Protein AF-A0A6N9U314-F1 (afdb_monomer)

Secondary structure (DSSP, 8-state):
-B-TTS-B-SPPPPPHHHHHHHHHHHHHHHHHH---HHHHHHHHHHHHTHHHHHHTSS-HHHHHSGGG-SHHHHIIIIISHHHHHHHHHHHHHHHHHHHT--SSSSEEEEEES-TTTTTHHHHHHHTTTSSEEEEEEES-HHHHHHHHHHTTT-TTEEEEE--TTS-TTTTT--TT-EEEEEEES-GGGSS-HHHHHHHHHHHEEEEEEEEEEEE-S--HHHHTTGGGSTT-----SGGGGT--SSPPHHHHHHHHHHTTEEEEEEES-TTSTTGGG-EEEEEEEE-TTS----HHHHHHHHHTTS-GGGS-S-----SS--B-TTSSB-HHHHHHHTS-----------SPPP-SHHHHHHHHHHHHHHT-S---TT--TTTTT--HHHHHHHHHHHHHH-TTTTTS-HHHHHHHHHT-

Sequence (420 aa):
TRDRDGAYRGLAPVPEGERAELWARVDALERAVGWGPGLVRFHRDCEARLAALLSGELPVRDLLFPEGRLDTAAAAYRANLISRYNNAAVAGAVRHLVREHQGPGPVRLLEIGAGVGGTSADLVPALEGLPVDYHFTDLSPFFLSEAREAFAARPWVRFGLFDLDQDYRAQGFRPNGADVVVAANVLHNALHAGRMLERVRELTAPGGWLVFVEATRDTARAMTSMEFNDGLTGFTDAREKTGSPFLTRPQWLDLLREAGAETALCLPHEDSALADIGQQVFVARFKPDRAALTTTELRTHLAERLPAPMVPAELQVVDTVPLTANGKVDRARLARLASPAVAGAAVGETGAAPADDLERALAGLWSQVLGVPAVGRHADFFALGGDSLLVARLVGRMREHLPQAAGMGWDDLLRCVLNR

Foldseek 3Di:
DQDPVRDDPDDDDDDPVNVVVVLVVVVVVCVVPVQFVLLVVLLVVLVVCLVCLVVVVDQLVCSCQVLLNNPSVLSVQARGPLLPVLLVVLLVVVLVLLVPDPDPFAAEEEEEACAQVRSVLSNVVSCPPGRHQAEYEHQALQNQLNVCVVCVVPPSYHYAYDDLADQVLLRQAAFLRGQEYEYEACCLLHLENLVSLLRVLRRHFAQGKYKYKHQADDDPSCVSHVVSHPRLDNRPDPCPVVSDSHHHPVRVVVSCVVSVKDWPDKPDDCPDPCVVVRMIITMITHNPVDDGDDPVNVQVVCVVPDPPVPRDPDDGDGPDQDADPVRHRPVVVVVSSPPRSPDDPLPDPDAAAQPDPVSVVLQVLLCSLLVHPTHHPPDQSVVSVDDLSSLSVSLVVCCVPPPVSVPPDSVVSSVVNVVD

Nearest PDB structures (foldseek):
  5thy-assembly2_B  TM=8.758E-01  e=6.912E-20  Moorena producens 3L
  6d6y-assembly1_A  TM=8.703E-01  e=6.712E-18  Moorena bouillonii
  6cca-assembly1_A  TM=8.696E-01  e=9.919E-18  Sorangium cellulosum
  5mpt-assembly1_A  TM=8.536E-01  e=1.592E-15  Monascus purpureus
  7dmb-assembly2_B  TM=8.051E-01  e=2.415E-13  Aspergillus stellatus

Mean predicted aligned error: 9.26 Å

Radius of gyration: 24.26 Å; Cα contacts (8 Å, |Δi|>4): 624; chains: 1; bounding box: 55×65×73 Å

Structure (mmCIF, N/CA/C/O backbone):
data_AF-A0A6N9U314-F1
#
_entry.id   AF-A0A6N9U314-F1
#
loop_
_atom_site.group_PDB
_atom_site.id
_atom_site.type_symbol
_atom_site.label_atom_id
_atom_site.label_alt_id
_atom_site.label_comp_id
_atom_site.label_asym_id
_atom_site.label_entity_id
_atom_site.label_seq_id
_atom_site.pdbx_PDB_ins_code
_atom_site.Cartn_x
_atom_site.Cartn_y
_atom_site.Cartn_z
_atom_site.occupancy
_atom_site.B_iso_or_equiv
_atom_site.auth_seq_id
_atom_site.auth_comp_id
_atom_site.auth_asym_id
_atom_site.auth_atom_id
_atom_site.pdbx_PDB_model_num
ATOM 1 N N . THR A 1 1 ? 21.877 -21.515 -20.817 1.00 71.81 1 THR A N 1
ATOM 2 C CA . THR A 1 1 ? 20.944 -22.501 -20.225 1.00 71.81 1 THR A CA 1
ATOM 3 C C . THR A 1 1 ? 20.840 -22.269 -18.732 1.00 71.81 1 THR A C 1
ATOM 5 O O . THR A 1 1 ? 21.836 -21.886 -18.132 1.00 71.81 1 THR A O 1
ATOM 8 N N . ARG A 1 2 ? 19.655 -22.455 -18.139 1.00 70.81 2 ARG A N 1
ATOM 9 C CA . ARG A 1 2 ? 19.480 -22.452 -16.678 1.00 70.81 2 ARG A CA 1
ATOM 10 C C . ARG A 1 2 ? 19.692 -23.879 -16.173 1.00 70.81 2 ARG A C 1
ATOM 12 O O . ARG A 1 2 ? 19.058 -24.791 -16.702 1.00 70.81 2 ARG A O 1
ATOM 19 N N . ASP A 1 3 ? 20.622 -24.087 -15.252 1.00 77.69 3 ASP A N 1
ATOM 20 C CA . ASP A 1 3 ? 20.865 -25.400 -14.654 1.00 77.69 3 ASP A CA 1
ATOM 21 C C . ASP A 1 3 ? 19.868 -25.706 -13.520 1.00 77.69 3 ASP A C 1
ATOM 23 O O . ASP A 1 3 ? 18.982 -24.905 -13.207 1.00 77.69 3 ASP A O 1
ATOM 27 N N . ARG A 1 4 ? 19.961 -26.916 -12.951 1.00 67.31 4 ARG A N 1
ATOM 28 C CA . ARG A 1 4 ? 19.053 -27.391 -11.889 1.00 67.31 4 ARG A CA 1
ATOM 29 C C . ARG A 1 4 ? 19.207 -26.616 -10.580 1.00 67.31 4 ARG A C 1
ATOM 31 O O . ARG A 1 4 ? 18.259 -26.597 -9.803 1.00 67.31 4 ARG A O 1
ATOM 38 N N . ASP A 1 5 ? 20.344 -25.954 -10.389 1.00 72.88 5 ASP A N 1
ATOM 39 C CA . ASP A 1 5 ? 20.625 -25.103 -9.231 1.00 72.88 5 ASP A CA 1
ATOM 40 C C . ASP A 1 5 ? 20.149 -23.658 -9.469 1.00 72.88 5 ASP A C 1
ATOM 42 O O . ASP A 1 5 ? 20.314 -22.780 -8.625 1.00 72.88 5 ASP A O 1
ATOM 46 N N . GLY A 1 6 ? 19.526 -23.399 -10.625 1.00 60.12 6 GLY A N 1
ATOM 47 C CA . GLY A 1 6 ? 18.957 -22.110 -10.990 1.00 60.12 6 GLY A CA 1
ATOM 48 C C . GLY A 1 6 ? 19.955 -21.138 -11.618 1.00 60.12 6 GLY A C 1
ATOM 49 O O . GLY A 1 6 ? 19.530 -20.044 -11.999 1.00 60.12 6 GLY A O 1
ATOM 50 N N . ALA A 1 7 ? 21.223 -21.528 -11.784 1.00 68.75 7 ALA A N 1
ATOM 51 C CA . ALA A 1 7 ? 22.272 -20.688 -12.343 1.00 68.75 7 ALA A CA 1
ATOM 52 C C . ALA A 1 7 ? 22.251 -20.699 -13.877 1.00 68.75 7 ALA A C 1
ATOM 54 O O . ALA A 1 7 ? 21.995 -21.713 -14.531 1.00 68.75 7 ALA A O 1
ATOM 55 N N . TYR A 1 8 ? 22.537 -19.546 -14.480 1.00 73.12 8 TYR A N 1
ATOM 56 C CA . TYR A 1 8 ? 22.618 -19.412 -15.931 1.00 73.12 8 TYR A CA 1
ATOM 57 C C . TYR A 1 8 ? 24.056 -19.640 -16.411 1.00 73.12 8 TYR A C 1
ATOM 59 O O . TYR A 1 8 ? 24.985 -18.969 -15.970 1.00 73.12 8 TYR A O 1
ATOM 67 N N . ARG A 1 9 ? 24.245 -20.576 -17.348 1.00 81.00 9 ARG A N 1
ATOM 68 C CA . ARG A 1 9 ? 25.537 -20.882 -17.986 1.00 81.00 9 ARG A CA 1
ATOM 69 C C . ARG A 1 9 ? 25.475 -20.704 -19.496 1.00 81.00 9 ARG A C 1
ATOM 71 O O . ARG A 1 9 ? 24.417 -20.876 -20.103 1.00 81.00 9 ARG A O 1
ATOM 78 N N . GLY A 1 10 ? 26.622 -20.395 -20.102 1.00 81.94 10 GLY A N 1
ATOM 79 C CA . GLY A 1 10 ? 26.730 -20.211 -21.553 1.00 81.94 10 GLY A CA 1
ATOM 80 C C . GLY A 1 10 ? 25.885 -19.043 -22.059 1.00 81.94 10 GLY A C 1
ATOM 81 O O . GLY A 1 10 ? 25.197 -19.181 -23.066 1.00 81.94 10 GLY A O 1
ATOM 82 N N . LEU A 1 11 ? 25.874 -17.928 -21.321 1.00 79.38 11 LEU A N 1
ATOM 83 C CA . LEU A 1 11 ? 25.252 -16.691 -21.783 1.00 79.38 11 LEU A CA 1
ATOM 84 C C . LEU A 1 11 ? 26.078 -16.140 -22.949 1.00 79.38 11 LEU A C 1
ATOM 86 O O . LEU A 1 11 ? 27.284 -15.942 -22.814 1.00 79.38 11 LEU A O 1
ATOM 90 N N . ALA A 1 12 ? 25.427 -15.925 -24.088 1.00 81.31 12 ALA A N 1
ATOM 91 C CA . ALA A 1 12 ? 26.023 -15.265 -25.240 1.00 81.31 12 ALA A CA 1
ATOM 92 C C . ALA A 1 12 ? 25.544 -13.806 -25.288 1.00 81.31 12 ALA A C 1
ATOM 94 O O . ALA A 1 12 ? 24.381 -13.548 -24.963 1.00 81.31 12 ALA A O 1
ATOM 95 N N . PRO A 1 13 ? 26.399 -12.849 -25.690 1.00 81.19 13 PRO A N 1
ATOM 96 C CA . PRO A 1 13 ? 25.952 -11.490 -25.959 1.00 81.19 13 PRO A CA 1
ATOM 97 C C . PRO A 1 13 ? 24.893 -11.500 -27.064 1.00 81.19 13 PRO A C 1
ATOM 99 O O . PRO A 1 13 ? 25.096 -12.130 -28.100 1.00 81.19 13 PRO A O 1
ATOM 102 N N . VAL A 1 14 ? 23.789 -10.783 -26.859 1.00 83.12 14 VAL A N 1
ATOM 103 C CA . VAL A 1 14 ? 22.788 -10.565 -27.912 1.00 83.12 14 VAL A CA 1
ATOM 104 C C . VAL A 1 14 ? 23.337 -9.514 -28.887 1.00 83.12 14 VAL A C 1
ATOM 106 O O . VAL A 1 14 ? 23.625 -8.395 -28.436 1.00 83.12 14 VAL A O 1
ATOM 109 N N . PRO A 1 15 ? 23.496 -9.833 -30.190 1.00 90.69 15 PRO A N 1
ATOM 110 C CA . PRO A 1 15 ? 23.940 -8.877 -31.199 1.00 90.69 15 PRO A CA 1
ATOM 111 C C . PRO A 1 15 ? 23.038 -7.641 -31.256 1.00 90.69 15 PRO A C 1
ATOM 113 O O . PRO A 1 15 ? 21.827 -7.727 -31.060 1.00 90.69 15 PRO A O 1
ATOM 116 N N . GLU A 1 16 ? 23.615 -6.482 -31.574 1.00 87.50 16 GLU A N 1
ATOM 117 C CA . GLU A 1 16 ? 22.874 -5.213 -31.621 1.00 87.50 16 GLU A CA 1
ATOM 118 C C . GLU A 1 16 ? 21.704 -5.246 -32.618 1.00 87.50 16 GLU A C 1
ATOM 120 O O . GLU A 1 16 ? 20.616 -4.768 -32.304 1.00 87.50 16 GLU A O 1
ATOM 125 N N . GLY A 1 17 ? 21.889 -5.891 -33.777 1.00 92.62 17 GLY A N 1
ATOM 126 C CA . GLY A 1 17 ? 20.827 -6.077 -34.772 1.00 92.62 17 GLY A CA 1
ATOM 127 C C . GLY A 1 17 ? 19.649 -6.904 -34.248 1.00 92.62 17 GLY A C 1
ATOM 128 O O . GLY A 1 17 ? 18.503 -6.483 -34.377 1.00 92.62 17 GLY A O 1
ATOM 129 N N . GLU A 1 18 ? 19.922 -8.027 -33.577 1.00 93.00 18 GLU A N 1
ATOM 130 C CA . GLU A 1 18 ? 18.881 -8.867 -32.965 1.00 93.00 18 GLU A CA 1
ATOM 131 C C . GLU A 1 18 ? 18.132 -8.104 -31.862 1.00 93.00 18 GLU A C 1
ATOM 133 O O . GLU A 1 18 ? 16.905 -8.145 -31.777 1.00 93.00 18 GLU A O 1
ATOM 138 N N . ARG A 1 19 ? 18.856 -7.323 -31.051 1.00 89.25 19 ARG A N 1
ATOM 139 C CA . ARG A 1 19 ? 18.253 -6.462 -30.027 1.00 89.25 19 ARG A CA 1
ATOM 140 C C . ARG A 1 19 ? 17.334 -5.401 -30.639 1.00 89.25 19 ARG A C 1
ATOM 142 O O . ARG A 1 19 ? 16.244 -5.165 -30.119 1.00 89.25 19 ARG A O 1
ATOM 149 N N . ALA A 1 20 ? 17.749 -4.775 -31.739 1.00 90.44 20 ALA A N 1
ATOM 150 C CA . ALA A 1 20 ? 16.937 -3.793 -32.451 1.00 90.44 20 ALA A CA 1
ATOM 151 C C . ALA A 1 20 ? 15.659 -4.421 -33.036 1.00 90.44 20 ALA A C 1
ATOM 153 O O . ALA A 1 20 ? 14.583 -3.832 -32.922 1.00 90.44 20 ALA A O 1
ATOM 154 N N . GLU A 1 21 ? 15.745 -5.633 -33.594 1.00 94.75 21 GLU A N 1
ATOM 155 C CA . GLU A 1 21 ? 14.581 -6.388 -34.079 1.00 94.75 21 GLU A CA 1
ATOM 156 C C . GLU A 1 21 ? 13.599 -6.731 -32.949 1.00 94.75 21 GLU A C 1
ATOM 158 O O . GLU A 1 21 ? 12.384 -6.558 -33.102 1.00 94.75 21 GLU A O 1
ATOM 163 N N . LEU A 1 22 ? 14.106 -7.156 -31.786 1.00 92.06 22 LEU A N 1
ATOM 164 C CA . LEU A 1 22 ? 13.281 -7.406 -30.602 1.00 92.06 22 LEU A CA 1
ATOM 165 C C . LEU A 1 22 ? 12.565 -6.130 -30.139 1.00 92.06 22 LEU A C 1
ATOM 167 O O . LEU A 1 22 ? 11.358 -6.166 -29.894 1.00 92.06 22 LEU A O 1
ATOM 171 N N . TRP A 1 23 ? 13.260 -4.990 -30.086 1.00 92.00 23 TRP A N 1
ATOM 172 C CA . TRP A 1 23 ? 12.643 -3.714 -29.717 1.00 92.00 23 TRP A CA 1
ATOM 173 C C . TRP A 1 23 ? 11.616 -3.226 -30.741 1.00 92.00 23 TRP A C 1
ATOM 175 O O . TRP A 1 23 ? 10.548 -2.759 -30.346 1.00 92.00 23 TRP A O 1
ATOM 185 N N . ALA A 1 24 ? 11.867 -3.417 -32.038 1.00 92.69 24 ALA A N 1
ATOM 186 C CA . ALA A 1 24 ? 10.889 -3.122 -33.083 1.00 92.69 24 ALA A CA 1
ATOM 187 C C . ALA A 1 24 ? 9.619 -3.979 -32.934 1.00 92.69 24 ALA A C 1
ATOM 189 O O . ALA A 1 24 ? 8.501 -3.484 -33.113 1.00 92.69 24 ALA A O 1
ATOM 190 N N . ARG A 1 25 ? 9.771 -5.253 -32.548 1.00 94.75 25 ARG A N 1
ATOM 191 C CA . ARG A 1 25 ? 8.641 -6.135 -32.234 1.00 94.75 25 ARG A CA 1
ATOM 192 C C . ARG A 1 25 ? 7.873 -5.660 -30.999 1.00 94.75 25 ARG A C 1
ATOM 194 O O . ARG A 1 25 ? 6.644 -5.666 -31.031 1.00 94.75 25 ARG A O 1
ATOM 201 N N . VAL A 1 26 ? 8.562 -5.234 -29.939 1.00 92.44 26 VAL A N 1
ATOM 202 C CA . VAL A 1 26 ? 7.921 -4.657 -28.744 1.00 92.44 26 VAL A CA 1
ATOM 203 C C . VAL A 1 26 ? 7.136 -3.393 -29.105 1.00 92.44 26 VAL A C 1
ATOM 205 O O . VAL A 1 26 ? 5.972 -3.289 -28.733 1.00 92.44 26 VAL A O 1
ATOM 208 N N . ASP A 1 27 ? 7.706 -2.487 -29.903 1.00 91.62 27 ASP A N 1
ATOM 209 C CA . ASP A 1 27 ? 7.030 -1.258 -30.347 1.00 91.62 27 ASP A CA 1
ATOM 210 C C . ASP A 1 27 ? 5.795 -1.547 -31.219 1.00 91.62 27 ASP A C 1
ATOM 212 O O . ASP A 1 27 ? 4.792 -0.830 -31.161 1.00 91.62 27 ASP A O 1
ATOM 216 N N . ALA A 1 28 ? 5.835 -2.612 -32.025 1.00 93.31 28 ALA A N 1
ATOM 217 C CA . ALA A 1 28 ? 4.679 -3.064 -32.792 1.00 93.31 28 ALA A CA 1
ATOM 218 C C . ALA A 1 28 ? 3.571 -3.635 -31.894 1.00 93.31 28 ALA A C 1
ATOM 220 O O . ALA A 1 28 ? 2.400 -3.307 -32.097 1.00 93.31 28 ALA A O 1
ATOM 221 N N . LEU A 1 29 ? 3.933 -4.451 -30.898 1.00 93.38 29 LEU A N 1
ATOM 222 C CA . LEU A 1 29 ? 2.989 -5.014 -29.929 1.00 93.38 29 LEU A CA 1
ATOM 223 C C . LEU A 1 29 ? 2.387 -3.939 -29.024 1.00 93.38 29 LEU A C 1
ATOM 225 O O . LEU A 1 29 ? 1.198 -4.007 -28.725 1.00 93.38 29 LEU A O 1
ATOM 229 N N . GLU A 1 30 ? 3.161 -2.923 -28.642 1.00 91.19 30 GLU A N 1
ATOM 230 C CA . GLU A 1 30 ? 2.684 -1.829 -27.795 1.00 91.19 30 GLU A CA 1
ATOM 231 C C . GLU A 1 30 ? 1.491 -1.100 -28.421 1.00 91.19 30 GLU A C 1
ATOM 233 O O . GLU A 1 30 ? 0.512 -0.813 -27.736 1.00 91.19 30 GLU A O 1
ATOM 238 N N . ARG A 1 31 ? 1.509 -0.885 -29.743 1.00 87.06 31 ARG A N 1
ATOM 239 C CA . ARG A 1 31 ? 0.380 -0.275 -30.469 1.00 87.06 31 ARG A CA 1
ATOM 240 C C . ARG A 1 31 ? -0.896 -1.121 -30.439 1.00 87.06 31 ARG A C 1
ATOM 242 O O . ARG A 1 31 ? -1.979 -0.562 -30.570 1.00 87.06 31 ARG A O 1
ATOM 249 N N . ALA A 1 32 ? -0.771 -2.440 -30.308 1.00 89.38 32 ALA A N 1
ATOM 250 C CA . ALA A 1 32 ? -1.903 -3.364 -30.295 1.00 89.38 32 ALA A CA 1
ATOM 251 C C . ALA A 1 32 ? -2.425 -3.640 -28.875 1.00 89.38 32 ALA A C 1
ATOM 253 O O . ALA A 1 32 ? -3.631 -3.744 -28.673 1.00 89.38 32 ALA A O 1
ATOM 254 N N . VAL A 1 33 ? -1.521 -3.771 -27.901 1.00 89.50 33 VAL A N 1
ATOM 255 C CA . VAL A 1 33 ? -1.837 -4.175 -26.521 1.00 89.50 33 VAL A CA 1
ATOM 256 C C . VAL A 1 33 ? -2.093 -2.966 -25.619 1.00 89.50 33 VAL A C 1
ATOM 258 O O . VAL A 1 33 ? -2.889 -3.055 -24.685 1.00 89.50 33 VAL A O 1
ATOM 261 N N . GLY A 1 34 ? -1.433 -1.833 -25.880 1.00 90.25 34 GLY A N 1
ATOM 262 C CA . GLY A 1 34 ? -1.506 -0.647 -25.028 1.00 90.25 34 GLY A CA 1
ATOM 263 C C . GLY A 1 34 ? -0.959 -0.912 -23.625 1.00 90.25 34 GLY A C 1
ATOM 264 O O . GLY A 1 34 ? -1.624 -0.591 -22.625 1.00 90.25 34 GLY A O 1
ATOM 265 N N . TRP A 1 35 ? 0.227 -1.531 -23.545 1.00 89.69 35 TRP A N 1
ATOM 266 C CA . TRP A 1 35 ? 0.856 -1.886 -22.276 1.00 89.69 35 TRP A CA 1
ATOM 267 C C . TRP A 1 35 ? 1.209 -0.645 -21.465 1.00 89.69 35 TRP A C 1
ATOM 269 O O . TRP A 1 35 ? 1.040 -0.649 -20.254 1.00 89.69 35 TRP A O 1
ATOM 279 N N . GLY A 1 36 ? 1.647 0.436 -22.101 1.00 93.00 36 GLY A N 1
ATOM 280 C CA . GLY A 1 36 ? 2.045 1.673 -21.443 1.00 93.00 36 GLY A CA 1
ATOM 281 C C . GLY A 1 36 ? 3.380 2.161 -21.998 1.00 93.00 36 GLY A C 1
ATOM 282 O O . GLY A 1 36 ? 4.428 1.714 -21.521 1.00 93.00 36 GLY A O 1
ATOM 283 N N . PRO A 1 37 ? 3.390 3.123 -22.938 1.00 91.00 37 PRO A N 1
ATOM 284 C CA . PRO A 1 37 ? 4.602 3.482 -23.673 1.00 91.00 37 PRO A CA 1
ATOM 285 C C . PRO A 1 37 ? 5.670 4.122 -22.777 1.00 91.00 37 PRO A C 1
ATOM 287 O O . PRO A 1 37 ? 6.863 3.986 -23.044 1.00 91.00 37 PRO A O 1
ATOM 290 N N . GLY A 1 38 ? 5.262 4.789 -21.691 1.00 91.06 38 GLY A N 1
ATOM 291 C CA . GLY A 1 38 ? 6.187 5.331 -20.694 1.00 91.06 38 GLY A CA 1
ATOM 292 C C . GLY A 1 38 ? 6.937 4.241 -19.920 1.00 91.06 38 GLY A C 1
ATOM 293 O O . GLY A 1 38 ? 8.149 4.341 -19.766 1.00 91.06 38 GLY A O 1
ATOM 294 N N . LEU A 1 39 ? 6.255 3.161 -19.519 1.00 90.44 39 LEU A N 1
ATOM 295 C CA . LEU A 1 39 ? 6.890 2.026 -18.838 1.00 90.44 39 LEU A CA 1
ATOM 296 C C . LEU A 1 39 ? 7.808 1.241 -19.787 1.00 90.44 39 LEU A C 1
ATOM 298 O O . LEU A 1 39 ? 8.905 0.844 -19.406 1.00 90.44 39 LEU A O 1
ATOM 302 N N . VAL A 1 40 ? 7.394 1.058 -21.045 1.00 91.94 40 VAL A N 1
ATOM 303 C CA . VAL A 1 40 ? 8.240 0.427 -22.073 1.00 91.94 40 VAL A CA 1
ATOM 304 C C . VAL A 1 40 ? 9.525 1.232 -22.289 1.00 91.94 40 VAL A C 1
ATOM 306 O O . VAL A 1 40 ? 10.610 0.652 -22.338 1.00 91.94 40 VAL A O 1
ATOM 309 N N . ARG A 1 41 ? 9.423 2.567 -22.362 1.00 91.56 41 ARG A N 1
ATOM 310 C CA . ARG A 1 41 ? 10.587 3.458 -22.462 1.00 91.56 41 ARG A CA 1
ATOM 311 C C . ARG A 1 41 ? 11.493 3.348 -21.240 1.00 91.56 41 ARG A C 1
ATOM 313 O O . ARG A 1 41 ? 12.691 3.178 -21.414 1.00 91.56 41 ARG A O 1
ATOM 320 N N . PHE A 1 42 ? 10.923 3.370 -20.036 1.00 92.50 42 PHE A N 1
ATOM 321 C CA . PHE A 1 42 ? 11.682 3.206 -18.798 1.00 92.50 42 PHE A CA 1
ATOM 322 C C . PHE A 1 42 ? 12.470 1.888 -18.778 1.00 92.50 42 PHE A C 1
ATOM 324 O O . PHE A 1 42 ? 13.668 1.891 -18.517 1.00 92.50 42 PHE A O 1
ATOM 331 N N . HIS A 1 43 ? 11.845 0.767 -19.150 1.00 92.12 43 HIS A N 1
ATOM 332 C CA . HIS A 1 43 ? 12.554 -0.511 -19.250 1.00 92.12 43 HIS A CA 1
ATOM 333 C C . HIS A 1 43 ? 13.682 -0.485 -20.290 1.00 92.12 43 HIS A C 1
ATOM 335 O O . HIS A 1 43 ? 14.750 -1.037 -20.032 1.00 92.12 43 HIS A O 1
ATOM 341 N N . ARG A 1 44 ? 13.472 0.174 -21.438 1.00 91.62 44 ARG A N 1
ATOM 342 C CA . ARG A 1 44 ? 14.517 0.362 -22.458 1.00 91.62 44 ARG A CA 1
ATOM 343 C C . ARG A 1 44 ? 15.690 1.183 -21.922 1.00 91.62 44 ARG A C 1
ATOM 345 O O . ARG A 1 44 ? 16.838 0.834 -22.178 1.00 91.62 44 ARG A O 1
ATOM 352 N N . ASP A 1 45 ? 15.407 2.237 -21.161 1.00 92.19 45 ASP A N 1
ATOM 353 C CA . ASP A 1 45 ? 16.428 3.074 -20.529 1.00 92.19 45 ASP A CA 1
ATOM 354 C C . ASP A 1 45 ? 17.234 2.306 -19.475 1.00 92.19 45 ASP A C 1
ATOM 356 O O . ASP A 1 45 ? 18.461 2.426 -19.449 1.00 92.19 45 ASP A O 1
ATOM 360 N N . CYS A 1 46 ? 16.573 1.481 -18.655 1.00 93.62 46 CYS A N 1
ATOM 361 C CA . CYS A 1 46 ? 17.252 0.600 -17.708 1.00 93.62 46 CYS A CA 1
ATOM 362 C C . CYS A 1 46 ? 18.130 -0.434 -18.423 1.00 93.62 46 CYS A C 1
ATOM 364 O O . CYS A 1 46 ? 19.288 -0.600 -18.055 1.00 93.62 46 CYS A O 1
ATOM 366 N N . GLU A 1 47 ? 17.627 -1.091 -19.475 1.00 90.62 47 GLU A N 1
ATOM 367 C CA . GLU A 1 47 ? 18.405 -2.078 -20.237 1.00 90.62 47 GLU A CA 1
ATOM 368 C C . GLU A 1 47 ? 19.658 -1.446 -20.862 1.00 90.62 47 GLU A C 1
ATOM 370 O O . GLU A 1 47 ? 20.756 -1.997 -20.761 1.00 90.62 47 GLU A O 1
ATOM 375 N N . ALA A 1 48 ? 19.521 -0.256 -21.456 1.00 90.62 48 ALA A N 1
ATOM 376 C CA . ALA A 1 48 ? 20.637 0.471 -22.058 1.00 90.62 48 ALA A CA 1
ATOM 377 C C . ALA A 1 48 ? 21.732 0.844 -21.042 1.00 90.62 48 ALA A C 1
ATOM 379 O O . ALA A 1 48 ? 22.884 1.049 -21.423 1.00 90.62 48 ALA A O 1
ATOM 380 N N . ARG A 1 49 ? 21.380 0.927 -19.754 1.00 93.31 49 ARG A N 1
ATOM 381 C CA . ARG A 1 49 ? 22.257 1.352 -18.651 1.00 93.31 49 ARG A CA 1
ATOM 382 C C . ARG A 1 49 ? 22.482 0.233 -17.633 1.00 93.31 49 ARG A C 1
ATOM 384 O O . ARG A 1 49 ? 22.967 0.492 -16.535 1.00 93.31 49 ARG A O 1
ATOM 391 N N . LEU A 1 50 ? 22.175 -1.013 -18.001 1.00 91.31 50 LEU A N 1
ATOM 392 C CA . LEU A 1 50 ? 22.164 -2.148 -17.079 1.00 91.31 50 LEU A CA 1
ATOM 393 C C . LEU A 1 50 ? 23.521 -2.372 -16.403 1.00 91.31 50 LEU A C 1
ATOM 395 O O . LEU A 1 50 ? 23.560 -2.720 -15.231 1.00 91.31 50 LEU A O 1
ATOM 399 N N . ALA A 1 51 ? 24.632 -2.127 -17.104 1.00 90.12 51 ALA A N 1
ATOM 400 C CA . ALA A 1 51 ? 25.967 -2.231 -16.516 1.00 90.12 51 ALA A CA 1
ATOM 401 C C . ALA A 1 51 ? 26.181 -1.238 -15.357 1.00 90.12 51 ALA A C 1
ATOM 403 O O . ALA A 1 51 ? 26.709 -1.638 -14.325 1.00 90.12 51 ALA A O 1
ATOM 404 N N . ALA A 1 52 ? 25.726 0.012 -15.508 1.00 92.81 52 ALA A N 1
ATOM 405 C CA . ALA A 1 52 ? 25.825 1.045 -14.475 1.00 92.81 52 ALA A CA 1
ATOM 406 C C . ALA A 1 52 ? 24.853 0.798 -13.307 1.00 92.81 52 ALA A C 1
ATOM 408 O O . ALA A 1 52 ? 25.183 1.076 -12.157 1.00 92.81 52 ALA A O 1
ATOM 409 N N . LEU A 1 53 ? 23.669 0.236 -13.592 1.00 91.81 53 LEU A N 1
ATOM 410 C CA . LEU A 1 53 ? 22.736 -0.227 -12.557 1.00 91.81 53 LEU A CA 1
ATOM 411 C C . LEU A 1 53 ? 23.353 -1.377 -11.739 1.00 91.81 53 LEU A C 1
ATOM 413 O O . LEU A 1 53 ? 23.320 -1.357 -10.514 1.00 91.81 53 LEU A O 1
ATOM 417 N N . LEU A 1 54 ? 23.969 -2.360 -12.409 1.00 89.88 54 LEU A N 1
ATOM 418 C CA . LEU A 1 54 ? 24.610 -3.515 -11.768 1.00 89.88 54 LEU A CA 1
ATOM 419 C C . LEU A 1 54 ? 25.850 -3.145 -10.949 1.00 89.88 54 LEU A C 1
ATOM 421 O O . LEU A 1 54 ? 26.107 -3.781 -9.929 1.00 89.88 54 LEU A O 1
ATOM 425 N N . SER A 1 55 ? 26.632 -2.157 -11.389 1.00 90.38 55 SER A N 1
ATOM 426 C CA . SER A 1 55 ? 27.803 -1.676 -10.646 1.00 90.38 55 SER A CA 1
ATOM 427 C C . SER A 1 55 ? 27.439 -0.759 -9.474 1.00 90.38 55 SER A C 1
ATOM 429 O O . SER A 1 55 ? 28.305 -0.473 -8.648 1.00 90.38 55 SER A O 1
ATOM 431 N N . GLY A 1 56 ? 26.184 -0.301 -9.391 1.00 87.50 56 GLY A N 1
ATOM 432 C CA . GLY A 1 56 ? 25.739 0.702 -8.423 1.00 87.50 56 GLY A CA 1
ATOM 433 C C . GLY A 1 56 ? 26.193 2.130 -8.754 1.00 87.50 56 GLY A C 1
ATOM 434 O O . GLY A 1 56 ? 25.989 3.031 -7.947 1.00 87.50 56 GLY A O 1
ATOM 435 N N . GLU A 1 57 ? 26.796 2.358 -9.927 1.00 91.38 57 GLU A N 1
ATOM 436 C CA . GLU A 1 57 ? 27.189 3.696 -10.400 1.00 91.38 57 GLU A CA 1
ATOM 437 C C . GLU A 1 57 ? 25.979 4.573 -10.735 1.00 91.38 57 GLU A C 1
ATOM 439 O O . GLU A 1 57 ? 26.062 5.798 -10.672 1.00 91.38 57 GLU A O 1
ATOM 444 N N . LEU A 1 58 ? 24.859 3.946 -11.098 1.00 90.19 58 LEU A N 1
ATOM 445 C CA . LEU A 1 58 ? 23.597 4.611 -11.382 1.00 90.19 58 LEU A CA 1
ATOM 446 C C . LEU A 1 58 ? 22.506 4.050 -10.462 1.00 90.19 58 LEU A C 1
ATOM 448 O O . LEU A 1 58 ? 22.080 2.911 -10.655 1.00 90.19 58 LEU A O 1
ATOM 452 N N . PRO A 1 59 ? 21.998 4.832 -9.501 1.00 89.19 59 PRO A N 1
ATOM 453 C CA . PRO A 1 59 ? 20.797 4.468 -8.764 1.00 89.19 59 PRO A CA 1
ATOM 454 C C . PRO A 1 59 ? 19.586 4.437 -9.704 1.00 89.19 59 PRO A C 1
ATOM 456 O O . PRO A 1 59 ? 19.344 5.384 -10.454 1.00 89.19 59 PRO A O 1
ATOM 459 N N . VAL A 1 60 ? 18.754 3.391 -9.644 1.00 90.38 60 VAL A N 1
ATOM 460 C CA . VAL A 1 60 ? 17.542 3.334 -10.490 1.00 90.38 60 VAL A CA 1
ATOM 461 C C . VAL A 1 60 ? 16.558 4.465 -10.179 1.00 90.38 60 VAL A C 1
ATOM 463 O O . VAL A 1 60 ? 15.795 4.884 -11.051 1.00 90.38 60 VAL A O 1
ATOM 466 N N . ARG A 1 61 ? 16.599 5.000 -8.952 1.00 86.50 61 ARG A N 1
ATOM 467 C CA . ARG A 1 61 ? 15.779 6.141 -8.527 1.00 86.50 61 ARG A CA 1
ATOM 468 C C . ARG A 1 61 ? 16.002 7.366 -9.411 1.00 86.50 61 ARG A C 1
ATOM 470 O O . ARG A 1 61 ? 15.032 8.061 -9.687 1.00 86.50 61 ARG A O 1
ATOM 477 N N . ASP A 1 62 ? 17.207 7.564 -9.938 1.00 87.94 62 ASP A N 1
ATOM 478 C CA . ASP A 1 62 ? 17.523 8.686 -10.830 1.00 87.94 62 ASP A CA 1
ATOM 479 C C . ASP A 1 62 ? 16.869 8.521 -12.212 1.00 87.94 62 ASP A C 1
ATOM 481 O O . ASP A 1 62 ? 16.547 9.503 -12.882 1.00 87.94 62 ASP A O 1
ATOM 485 N N . LEU A 1 63 ? 16.619 7.276 -12.637 1.00 90.19 63 LEU A N 1
ATOM 486 C CA . LEU A 1 63 ? 15.848 6.973 -13.847 1.00 90.19 63 LEU A CA 1
ATOM 487 C C . LEU A 1 63 ? 14.337 7.054 -13.606 1.00 90.19 63 LEU A C 1
ATOM 489 O O . LEU A 1 63 ? 13.583 7.415 -14.510 1.00 90.19 63 LEU A O 1
ATOM 493 N N . LEU A 1 64 ? 13.892 6.693 -12.402 1.00 86.56 64 LEU A N 1
ATOM 494 C CA . LEU A 1 64 ? 12.481 6.663 -12.024 1.00 86.56 64 LEU A CA 1
ATOM 495 C C . LEU A 1 64 ? 11.938 8.061 -11.679 1.00 86.56 64 LEU A C 1
ATOM 497 O O . LEU A 1 64 ? 10.778 8.353 -11.968 1.00 86.56 64 LEU A O 1
ATOM 501 N N . PHE A 1 65 ? 12.791 8.922 -11.120 1.00 85.12 65 PHE A N 1
ATOM 502 C CA . PHE A 1 65 ? 12.502 10.300 -10.719 1.00 85.12 65 PHE A CA 1
ATOM 503 C C . PHE A 1 65 ? 13.527 11.282 -11.313 1.00 85.12 65 PHE A C 1
ATOM 505 O O . PHE A 1 65 ? 14.252 11.947 -10.565 1.00 85.12 65 PHE A O 1
ATOM 512 N N . PRO A 1 66 ? 13.623 11.391 -12.651 1.00 84.44 66 PRO A N 1
ATOM 513 C CA . PRO A 1 66 ? 14.602 12.270 -13.280 1.00 84.44 66 PRO A CA 1
ATOM 514 C C . PRO A 1 66 ? 14.346 13.720 -12.858 1.00 84.44 66 PRO A C 1
ATOM 516 O O . PRO A 1 66 ? 13.243 14.237 -13.039 1.00 84.44 66 PRO A O 1
ATOM 519 N N . GLU A 1 67 ? 15.354 14.356 -12.255 1.00 79.06 67 GLU A N 1
ATOM 520 C CA . GLU A 1 67 ? 15.254 15.711 -11.680 1.00 79.06 67 GLU A CA 1
ATOM 521 C C . GLU A 1 67 ? 14.104 15.851 -10.654 1.00 79.06 67 GLU A C 1
ATOM 523 O O . GLU A 1 67 ? 13.511 16.916 -10.498 1.00 79.06 67 GLU A O 1
ATOM 528 N N . GLY A 1 68 ? 13.746 14.760 -9.964 1.00 72.19 68 GLY A N 1
ATOM 529 C CA . GLY A 1 68 ? 12.646 14.722 -8.992 1.00 72.19 68 GLY A CA 1
ATOM 530 C C . GLY A 1 68 ? 11.240 14.697 -9.606 1.00 72.19 68 GLY A C 1
ATOM 531 O O . GLY A 1 68 ? 10.256 14.757 -8.871 1.00 72.19 68 GLY A O 1
ATOM 532 N N . ARG A 1 69 ? 11.111 14.599 -10.936 1.00 78.44 69 ARG A N 1
ATOM 533 C CA . ARG A 1 69 ? 9.812 14.547 -11.624 1.00 78.44 69 ARG A CA 1
ATOM 534 C C . ARG A 1 69 ? 9.118 13.201 -11.448 1.00 78.44 69 ARG A C 1
ATOM 536 O O . ARG A 1 69 ? 9.753 12.151 -11.453 1.00 78.44 69 ARG A O 1
ATOM 543 N N . LEU A 1 70 ? 7.786 13.225 -11.408 1.00 79.00 70 LEU A N 1
ATOM 544 C CA . LEU A 1 70 ? 6.963 12.032 -11.189 1.00 79.00 70 LEU A CA 1
ATOM 545 C C . LEU A 1 70 ? 6.489 11.330 -12.469 1.00 79.00 70 LEU A C 1
ATOM 547 O O . LEU A 1 70 ? 5.878 10.273 -12.367 1.00 79.00 70 LEU A O 1
ATOM 551 N N . ASP A 1 71 ? 6.729 11.869 -13.667 1.00 85.00 71 ASP A N 1
ATOM 552 C CA . ASP A 1 71 ? 6.114 11.348 -14.902 1.00 85.00 71 ASP A CA 1
ATOM 553 C C . ASP A 1 71 ? 6.474 9.884 -15.187 1.00 85.00 71 ASP A C 1
ATOM 555 O O . ASP A 1 71 ? 5.606 9.068 -15.513 1.00 85.00 71 ASP A O 1
ATOM 559 N N . THR A 1 72 ? 7.753 9.534 -15.033 1.00 86.38 72 THR A N 1
ATOM 560 C CA . THR A 1 72 ? 8.240 8.166 -15.244 1.00 86.38 72 THR A CA 1
ATOM 561 C C . THR A 1 72 ? 7.687 7.223 -14.178 1.00 86.38 72 THR A C 1
ATOM 563 O O . THR A 1 72 ? 7.181 6.149 -14.509 1.00 86.38 72 THR A O 1
ATOM 566 N N . ALA A 1 73 ? 7.688 7.645 -12.913 1.00 85.06 73 ALA A N 1
ATOM 567 C CA . ALA A 1 73 ? 7.092 6.882 -11.824 1.00 85.06 73 ALA A CA 1
ATOM 568 C C . ALA A 1 73 ? 5.575 6.686 -12.014 1.00 85.06 73 ALA A C 1
ATOM 570 O O . ALA A 1 73 ? 5.063 5.582 -11.845 1.00 85.06 73 ALA A O 1
ATOM 571 N N . ALA A 1 74 ? 4.845 7.711 -12.457 1.00 84.69 74 ALA A N 1
ATOM 572 C CA . ALA A 1 74 ? 3.426 7.611 -12.786 1.00 84.69 74 ALA A CA 1
ATOM 573 C C . ALA A 1 74 ? 3.185 6.646 -13.960 1.00 84.69 74 ALA A C 1
ATOM 575 O O . ALA A 1 74 ? 2.236 5.858 -13.938 1.00 84.69 74 ALA A O 1
ATOM 576 N N . ALA A 1 75 ? 4.057 6.636 -14.971 1.00 85.81 75 ALA A N 1
ATOM 577 C CA . ALA A 1 75 ? 3.982 5.645 -16.040 1.00 85.81 75 ALA A CA 1
ATOM 578 C C . ALA A 1 75 ? 4.196 4.210 -15.520 1.00 85.81 75 ALA A C 1
ATOM 580 O O . ALA A 1 75 ? 3.483 3.289 -15.936 1.00 85.81 75 ALA A O 1
ATOM 581 N N . ALA A 1 76 ? 5.134 4.028 -14.588 1.00 84.31 76 ALA A N 1
ATOM 582 C CA . ALA A 1 76 ? 5.478 2.732 -14.013 1.00 84.31 76 ALA A CA 1
ATOM 583 C C . ALA A 1 76 ? 4.436 2.189 -13.027 1.00 84.31 76 ALA A C 1
ATOM 585 O O . ALA A 1 76 ? 4.169 0.991 -13.044 1.00 84.31 76 ALA A O 1
ATOM 586 N N . TYR A 1 77 ? 3.808 3.047 -12.223 1.00 82.88 77 TYR A N 1
ATOM 587 C CA . TYR A 1 77 ? 2.915 2.615 -11.143 1.00 82.88 77 TYR A CA 1
ATOM 588 C C . TYR A 1 77 ? 1.427 2.869 -11.393 1.00 82.88 77 TYR A C 1
ATOM 590 O O . TYR A 1 77 ? 0.599 2.333 -10.661 1.00 82.88 77 TYR A O 1
ATOM 598 N N . ARG A 1 78 ? 1.060 3.650 -12.417 1.00 85.75 78 ARG A N 1
ATOM 599 C CA . ARG A 1 78 ? -0.341 4.028 -12.677 1.00 85.75 78 ARG A CA 1
ATOM 600 C C . ARG A 1 78 ? -0.776 3.796 -14.119 1.00 85.75 78 ARG A C 1
ATOM 602 O O . ARG A 1 78 ? -1.796 3.161 -14.363 1.00 85.75 78 ARG A O 1
ATOM 609 N N . ALA A 1 79 ? -0.032 4.322 -15.090 1.00 86.75 79 ALA A N 1
ATOM 610 C CA . ALA A 1 79 ? -0.552 4.455 -16.452 1.00 86.75 79 ALA A CA 1
ATOM 611 C C . ALA A 1 79 ? -0.481 3.173 -17.299 1.00 86.75 79 ALA A C 1
ATOM 613 O O . ALA A 1 79 ? -1.104 3.126 -18.359 1.00 86.75 79 ALA A O 1
ATOM 614 N N . ASN A 1 80 ? 0.267 2.150 -16.881 1.00 91.00 80 ASN A N 1
ATOM 615 C CA . ASN A 1 80 ? 0.417 0.903 -17.636 1.00 91.00 80 ASN A CA 1
ATOM 616 C C . ASN A 1 80 ? -0.794 -0.039 -17.470 1.00 91.00 80 ASN A C 1
ATOM 618 O O . ASN A 1 80 ? -1.576 0.090 -16.533 1.00 91.00 80 ASN A O 1
ATOM 622 N N . LEU A 1 81 ? -0.949 -0.999 -18.384 1.00 91.88 81 LEU A N 1
ATOM 623 C CA . LEU A 1 81 ? -2.071 -1.941 -18.451 1.00 91.88 81 LEU A CA 1
ATOM 624 C C . LEU A 1 81 ? -2.313 -2.673 -17.129 1.00 91.88 81 LEU A C 1
ATOM 626 O O . LEU A 1 81 ? -3.463 -2.846 -16.730 1.00 91.88 81 LEU A O 1
ATOM 630 N N . ILE A 1 82 ? -1.239 -3.078 -16.458 1.00 91.19 82 ILE A N 1
ATOM 631 C CA . ILE A 1 82 ? -1.300 -3.886 -15.241 1.00 91.19 82 ILE A CA 1
ATOM 632 C C . ILE A 1 82 ? -1.713 -3.040 -14.055 1.00 91.19 82 ILE A C 1
ATOM 634 O O . ILE A 1 82 ? -2.639 -3.420 -13.344 1.00 91.19 82 ILE A O 1
ATOM 638 N N . SER A 1 83 ? -1.106 -1.866 -13.892 1.00 92.75 83 SER A N 1
ATOM 639 C CA . SER A 1 83 ? -1.533 -0.899 -12.886 1.00 92.75 83 SER A CA 1
ATOM 640 C C . SER A 1 83 ? -2.987 -0.490 -13.095 1.00 92.75 83 SER A C 1
ATOM 642 O O . SER A 1 83 ? -3.761 -0.571 -12.153 1.00 92.75 83 SER A O 1
ATOM 644 N N . ARG A 1 84 ? -3.419 -0.171 -14.325 1.00 93.94 84 ARG A N 1
ATOM 645 C CA . ARG A 1 84 ? -4.831 0.155 -14.607 1.00 93.94 84 ARG A CA 1
ATOM 646 C C . ARG A 1 84 ? -5.777 -0.984 -14.220 1.00 93.94 84 ARG A C 1
ATOM 648 O O . ARG A 1 84 ? -6.819 -0.731 -13.623 1.00 93.94 84 ARG A O 1
ATOM 655 N N . TYR A 1 85 ? -5.426 -2.226 -14.555 1.00 95.06 85 TYR A N 1
ATOM 656 C CA . TYR A 1 85 ? -6.215 -3.403 -14.185 1.00 95.06 85 TYR A CA 1
ATOM 657 C C . TYR A 1 85 ? -6.279 -3.592 -12.661 1.00 95.06 85 TYR A C 1
ATOM 659 O O . TYR A 1 85 ? -7.371 -3.693 -12.101 1.00 95.06 85 TYR A O 1
ATOM 667 N N . ASN A 1 86 ? -5.127 -3.592 -11.986 1.00 96.00 86 ASN A N 1
ATOM 668 C CA . ASN A 1 86 ? -5.037 -3.795 -10.542 1.00 96.00 86 ASN A CA 1
ATOM 669 C C . ASN A 1 86 ? -5.746 -2.671 -9.778 1.00 96.00 86 ASN A C 1
ATOM 671 O O . ASN A 1 86 ? -6.545 -2.949 -8.889 1.00 96.00 86 ASN A O 1
ATOM 675 N N . ASN A 1 87 ? -5.526 -1.415 -10.165 1.00 96.19 87 ASN A N 1
ATOM 676 C CA . ASN A 1 87 ? -6.172 -0.253 -9.563 1.00 96.19 87 ASN A CA 1
ATOM 677 C C . ASN A 1 87 ? -7.690 -0.298 -9.739 1.00 96.19 87 ASN A C 1
ATOM 679 O O . ASN A 1 87 ? -8.421 -0.033 -8.788 1.00 96.19 87 ASN A O 1
ATOM 683 N N . ALA A 1 88 ? -8.181 -0.678 -10.923 1.00 96.56 88 ALA A N 1
ATOM 684 C CA . ALA A 1 88 ? -9.613 -0.842 -11.155 1.00 96.56 88 ALA A CA 1
ATOM 685 C C . ALA A 1 88 ? -10.206 -1.968 -10.293 1.00 96.56 88 ALA A C 1
ATOM 687 O O . ALA A 1 88 ? -11.295 -1.805 -9.739 1.00 96.56 88 ALA A O 1
ATOM 688 N N . ALA A 1 89 ? -9.490 -3.086 -10.135 1.00 97.31 89 ALA A N 1
ATOM 689 C CA . ALA A 1 89 ? -9.904 -4.183 -9.264 1.00 97.31 89 ALA A CA 1
ATOM 690 C C . ALA A 1 89 ? -9.935 -3.761 -7.784 1.00 97.31 89 ALA A C 1
ATOM 692 O O . ALA A 1 89 ? -10.926 -4.022 -7.102 1.00 97.31 89 ALA A O 1
ATOM 693 N N . VAL A 1 90 ? -8.908 -3.049 -7.304 1.00 98.56 90 VAL A N 1
ATOM 694 C CA . VAL A 1 90 ? -8.864 -2.486 -5.943 1.00 98.56 90 VAL A CA 1
ATOM 695 C C . VAL A 1 90 ? -10.000 -1.489 -5.734 1.00 98.56 90 VAL A C 1
ATOM 697 O O . VAL A 1 90 ? -10.765 -1.634 -4.784 1.00 98.56 90 VAL A O 1
ATOM 700 N N . ALA A 1 91 ? -10.172 -0.516 -6.632 1.00 98.31 91 ALA A N 1
ATOM 701 C CA . ALA A 1 91 ? -11.233 0.483 -6.539 1.00 98.31 91 ALA A CA 1
ATOM 702 C C . ALA A 1 91 ? -12.627 -0.157 -6.546 1.00 98.31 91 ALA A C 1
ATOM 704 O O . ALA A 1 91 ? -13.485 0.221 -5.748 1.00 98.31 91 ALA A O 1
ATOM 705 N N . GLY A 1 92 ? -12.848 -1.160 -7.401 1.00 98.25 92 GLY A N 1
ATOM 706 C CA . GLY A 1 92 ? -14.090 -1.927 -7.446 1.00 98.25 92 GLY A CA 1
ATOM 707 C C . GLY A 1 92 ? -14.360 -2.690 -6.149 1.00 98.25 92 GLY A C 1
ATOM 708 O O . GLY A 1 92 ? -15.452 -2.572 -5.590 1.00 98.25 92 GLY A O 1
ATOM 709 N N . ALA A 1 93 ? -13.360 -3.419 -5.643 1.00 98.50 93 ALA A N 1
ATOM 710 C CA . ALA A 1 93 ? -13.463 -4.172 -4.398 1.00 98.50 93 ALA A CA 1
ATOM 711 C C . ALA A 1 93 ? -13.735 -3.245 -3.208 1.00 98.50 93 ALA A C 1
ATOM 713 O O . ALA A 1 93 ? -14.727 -3.420 -2.507 1.00 98.50 93 ALA A O 1
ATOM 714 N N . VAL A 1 94 ? -12.918 -2.209 -3.016 1.00 98.69 94 VAL A N 1
ATOM 715 C CA . VAL A 1 94 ? -13.059 -1.274 -1.894 1.00 98.69 94 VAL A CA 1
ATOM 716 C C . VAL A 1 94 ? -14.396 -0.535 -1.956 1.00 98.69 94 VAL A C 1
ATOM 718 O O . VAL A 1 94 ? -15.088 -0.440 -0.947 1.00 98.69 94 VAL A O 1
ATOM 721 N N . ARG A 1 95 ? -14.831 -0.074 -3.135 1.00 98.25 95 ARG A N 1
ATOM 722 C CA . ARG A 1 95 ? -16.142 0.574 -3.289 1.00 98.25 95 ARG A CA 1
ATOM 723 C C . ARG A 1 95 ? -17.302 -0.363 -2.952 1.00 98.25 95 ARG A C 1
ATOM 725 O O . ARG A 1 95 ? -18.303 0.095 -2.403 1.00 98.25 95 ARG A O 1
ATOM 732 N N . HIS A 1 96 ? -17.196 -1.648 -3.289 1.00 97.88 96 HIS A N 1
ATOM 733 C CA . HIS A 1 96 ? -18.178 -2.646 -2.871 1.00 97.88 96 HIS A CA 1
ATOM 734 C C . HIS A 1 96 ? -18.179 -2.803 -1.346 1.00 97.88 96 HIS A C 1
ATOM 736 O O . HIS A 1 96 ? -19.229 -2.651 -0.731 1.00 97.88 96 HIS A O 1
ATOM 742 N N . LEU A 1 97 ? -17.009 -2.981 -0.728 1.00 97.81 97 LEU A N 1
ATOM 743 C CA . LEU A 1 97 ? -16.872 -3.105 0.728 1.00 97.81 97 LEU A CA 1
ATOM 744 C C . LEU A 1 97 ? -17.420 -1.887 1.482 1.00 97.81 97 LEU A C 1
ATOM 746 O O . LEU A 1 97 ? -18.076 -2.046 2.506 1.00 97.81 97 LEU A O 1
ATOM 750 N N . VAL A 1 98 ? -17.203 -0.677 0.958 1.00 97.81 98 VAL A N 1
ATOM 751 C CA . VAL A 1 98 ? -17.738 0.559 1.547 1.00 97.81 98 VAL A CA 1
ATOM 752 C C . VAL A 1 98 ? -19.266 0.589 1.508 1.00 97.81 98 VAL A C 1
ATOM 754 O O . VAL A 1 98 ? -19.896 1.038 2.458 1.00 97.81 98 VAL A O 1
ATOM 757 N N . ARG A 1 99 ? -19.876 0.102 0.423 1.00 96.12 99 ARG A N 1
ATOM 758 C CA . ARG A 1 99 ? -21.340 0.058 0.268 1.00 96.12 99 ARG A CA 1
ATOM 759 C C . ARG A 1 99 ? -22.001 -0.998 1.145 1.00 96.12 99 ARG A C 1
ATOM 761 O O . ARG A 1 99 ? -23.107 -0.769 1.618 1.00 96.12 99 ARG A O 1
ATOM 768 N N . GLU A 1 100 ? -21.324 -2.121 1.354 1.00 94.88 100 GLU A N 1
ATOM 769 C CA . GLU A 1 100 ? -21.803 -3.216 2.203 1.00 94.88 100 GLU A CA 1
ATOM 770 C C . GLU A 1 100 ? -21.470 -3.008 3.690 1.00 94.88 100 GLU A C 1
ATOM 772 O O . GLU A 1 100 ? -21.825 -3.839 4.526 1.00 94.88 100 GLU A O 1
ATOM 777 N N . HIS A 1 101 ? -20.777 -1.922 4.049 1.00 92.75 101 HIS A N 1
ATOM 778 C CA . HIS A 1 101 ? -20.410 -1.656 5.433 1.00 92.75 101 HIS A CA 1
ATOM 779 C C . HIS A 1 101 ? -21.652 -1.374 6.289 1.00 92.75 101 HIS A C 1
ATOM 781 O O . HIS A 1 101 ? -22.413 -0.446 6.030 1.00 92.75 101 HIS A O 1
ATOM 787 N N . GLN A 1 102 ? -21.829 -2.171 7.343 1.00 85.62 102 GLN A N 1
ATOM 788 C CA . GLN A 1 102 ? -22.950 -2.057 8.287 1.00 85.62 102 GLN A CA 1
ATOM 789 C C . GLN A 1 102 ? -22.545 -1.423 9.625 1.00 85.62 102 GLN A C 1
ATOM 791 O O . GLN A 1 102 ? -23.375 -1.293 10.523 1.00 85.62 102 GLN A O 1
ATOM 796 N N . GLY A 1 103 ? -21.266 -1.075 9.787 1.00 82.50 103 GLY A N 1
ATOM 797 C CA . GLY A 1 103 ? -20.769 -0.437 10.997 1.00 82.50 103 GLY A CA 1
ATOM 798 C C . GLY A 1 103 ? -21.225 1.022 11.120 1.00 82.50 103 GLY A C 1
ATOM 799 O O . GLY A 1 103 ? -21.733 1.619 10.167 1.00 82.50 103 GLY A O 1
ATOM 800 N N . PRO A 1 104 ? -21.090 1.609 12.318 1.00 79.81 104 PRO A N 1
ATOM 801 C CA . PRO A 1 104 ? -21.524 2.973 12.563 1.00 79.81 104 PRO A CA 1
ATOM 802 C C . PRO A 1 104 ? -20.548 3.992 11.966 1.00 79.81 104 PRO A C 1
ATOM 804 O O . PRO A 1 104 ? -19.347 3.943 12.222 1.00 79.81 104 PRO A O 1
ATOM 807 N N . GLY A 1 105 ? -21.096 4.995 11.279 1.00 87.31 105 GLY A N 1
ATOM 808 C CA . GLY A 1 105 ? -20.323 6.120 10.750 1.00 87.31 105 GLY A CA 1
ATOM 809 C C . GLY A 1 105 ? -19.636 5.822 9.412 1.00 87.31 105 GLY A C 1
ATOM 810 O O . GLY A 1 105 ? -20.010 4.874 8.722 1.00 87.31 105 GLY A O 1
ATOM 811 N N . PRO A 1 106 ? -18.688 6.679 8.995 1.00 92.75 106 PRO A N 1
ATOM 812 C CA . PRO A 1 106 ? -17.941 6.465 7.766 1.00 92.75 106 PRO A CA 1
ATOM 813 C C . PRO A 1 106 ? -16.965 5.294 7.896 1.00 92.75 106 PRO A C 1
ATOM 815 O O . PRO A 1 106 ? -16.378 5.074 8.955 1.00 92.75 106 PRO A O 1
ATOM 818 N N . VAL A 1 107 ? -16.745 4.588 6.789 1.00 96.81 107 VAL A N 1
ATOM 819 C CA . VAL A 1 107 ? -15.757 3.509 6.695 1.00 96.81 107 VAL A CA 1
ATOM 820 C C . VAL A 1 107 ? -14.366 4.098 6.868 1.00 96.81 107 VAL A C 1
ATOM 822 O O . VAL A 1 107 ? -13.989 5.012 6.136 1.00 96.81 107 VAL A O 1
ATOM 825 N N . ARG A 1 108 ? -13.591 3.572 7.815 1.00 96.62 108 ARG A N 1
ATOM 826 C CA . ARG A 1 108 ? -12.220 4.019 8.086 1.00 96.62 108 ARG A CA 1
ATOM 827 C C . ARG A 1 108 ? -11.262 3.253 7.183 1.00 96.62 108 ARG A C 1
ATOM 829 O O . ARG A 1 108 ? -10.991 2.074 7.428 1.00 96.62 108 ARG A O 1
ATOM 836 N N . LEU A 1 109 ? -10.777 3.907 6.132 1.00 98.50 109 LEU A N 1
ATOM 837 C CA . LEU A 1 109 ? -9.796 3.347 5.210 1.00 98.50 109 LEU A CA 1
ATOM 838 C C . LEU A 1 109 ? -8.385 3.765 5.617 1.00 98.50 109 LEU A C 1
ATOM 840 O O . LEU A 1 109 ? -8.118 4.951 5.791 1.00 98.50 109 LEU A O 1
ATOM 844 N N . LEU A 1 110 ? -7.475 2.799 5.709 1.00 98.69 110 LEU A N 1
ATOM 845 C CA . LEU A 1 110 ? -6.041 3.046 5.853 1.00 98.69 110 LEU A CA 1
ATOM 846 C C . LEU A 1 110 ? -5.313 2.527 4.616 1.00 98.69 110 LEU A C 1
ATOM 848 O O . LEU A 1 110 ? -5.301 1.323 4.383 1.00 98.69 110 LEU A O 1
ATOM 852 N N . GLU A 1 111 ? -4.681 3.406 3.848 1.00 98.75 111 GLU A N 1
ATOM 853 C CA . GLU A 1 111 ? -3.775 2.999 2.776 1.00 98.75 111 GLU A CA 1
ATOM 854 C C . GLU A 1 111 ? -2.338 3.015 3.294 1.00 98.75 111 GLU A C 1
ATOM 856 O O . GLU A 1 111 ? -1.827 4.076 3.652 1.00 98.75 111 GLU A O 1
ATOM 861 N N . ILE A 1 112 ? -1.702 1.847 3.364 1.00 98.38 112 ILE A N 1
ATOM 862 C CA . ILE A 1 112 ? -0.315 1.689 3.802 1.00 98.38 112 ILE A CA 1
ATOM 863 C C . ILE A 1 112 ? 0.611 1.758 2.595 1.00 98.38 112 ILE A C 1
ATOM 865 O O . ILE A 1 112 ? 0.389 1.045 1.616 1.00 98.38 112 ILE A O 1
ATOM 869 N N . GLY A 1 113 ? 1.668 2.569 2.696 1.00 95.62 113 GLY A N 1
ATOM 870 C CA . GLY A 1 113 ? 2.728 2.629 1.691 1.00 95.62 113 GLY A CA 1
ATOM 871 C C . GLY A 1 113 ? 2.223 3.074 0.323 1.00 95.62 113 GLY A C 1
ATOM 872 O O . GLY A 1 113 ? 2.494 2.427 -0.686 1.00 95.62 113 GLY A O 1
ATOM 873 N N . ALA A 1 114 ? 1.417 4.133 0.302 1.00 94.81 114 ALA A N 1
ATOM 874 C CA . ALA A 1 114 ? 0.727 4.600 -0.893 1.00 94.81 114 ALA A CA 1
ATOM 875 C C . ALA A 1 114 ? 1.674 5.180 -1.969 1.00 94.81 114 ALA A C 1
ATOM 877 O O . ALA A 1 114 ? 1.297 5.294 -3.142 1.00 94.81 114 ALA A O 1
ATOM 878 N N . GLY A 1 115 ? 2.908 5.533 -1.594 1.00 90.75 115 GLY A N 1
ATOM 879 C CA . GLY A 1 115 ? 3.976 5.971 -2.484 1.00 90.75 115 GLY A CA 1
ATOM 880 C C . GLY A 1 115 ? 3.557 7.134 -3.378 1.00 90.75 115 GLY A C 1
ATOM 881 O O . GLY A 1 115 ? 2.945 8.106 -2.944 1.00 90.75 115 GLY A O 1
ATOM 882 N N . VAL A 1 116 ? 3.818 7.012 -4.679 1.00 87.62 116 VAL A N 1
ATOM 883 C CA . VAL A 1 116 ? 3.424 8.013 -5.691 1.00 87.62 116 VAL A CA 1
ATOM 884 C C . VAL A 1 116 ? 1.904 8.164 -5.882 1.00 87.62 116 VAL A C 1
ATOM 886 O O . VAL A 1 116 ? 1.469 8.868 -6.792 1.00 87.62 116 VAL A O 1
ATOM 889 N N . GLY A 1 117 ? 1.078 7.481 -5.084 1.00 88.69 117 GLY A N 1
ATOM 890 C CA . GLY A 1 117 ? -0.378 7.529 -5.173 1.00 88.69 117 GLY A CA 1
ATOM 891 C C . GLY A 1 117 ? -0.920 6.817 -6.409 1.00 88.69 117 GLY A C 1
ATOM 892 O O . GLY A 1 117 ? -1.957 7.211 -6.938 1.00 88.69 117 GLY A O 1
ATOM 893 N N . GLY A 1 118 ? -0.214 5.792 -6.903 1.00 91.00 118 GLY A N 1
ATOM 894 C CA . GLY A 1 118 ? -0.599 5.057 -8.111 1.00 91.00 118 GLY A CA 1
ATOM 895 C C . GLY A 1 118 ? -2.001 4.458 -8.001 1.00 91.00 118 GLY A C 1
ATOM 896 O O . GLY A 1 118 ? -2.824 4.673 -8.888 1.00 91.00 118 GLY A O 1
ATOM 897 N N . THR A 1 119 ? -2.284 3.780 -6.887 1.00 95.75 119 THR A N 1
ATOM 898 C CA . THR A 1 119 ? -3.605 3.217 -6.558 1.00 95.75 119 THR A CA 1
ATOM 899 C C . THR A 1 119 ? -4.574 4.298 -6.088 1.00 95.75 119 THR A C 1
ATOM 901 O O . THR A 1 119 ? -5.713 4.365 -6.556 1.00 95.75 119 THR A O 1
ATOM 904 N N . SER A 1 120 ? -4.119 5.191 -5.205 1.00 96.44 120 SER A N 1
ATOM 905 C CA . SER A 1 120 ? -4.925 6.268 -4.620 1.00 96.44 120 SER A CA 1
ATOM 906 C C . SER A 1 120 ? -5.515 7.198 -5.683 1.00 96.44 120 SER A C 1
ATOM 908 O O . SER A 1 120 ? -6.638 7.671 -5.528 1.00 96.44 120 SER A O 1
ATOM 910 N N . ALA A 1 121 ? -4.802 7.437 -6.788 1.00 94.00 121 ALA A N 1
ATOM 911 C CA . ALA A 1 121 ? -5.260 8.291 -7.882 1.00 94.00 121 ALA A CA 1
ATOM 912 C C . ALA A 1 121 ? -6.540 7.787 -8.568 1.00 94.00 121 ALA A C 1
ATOM 914 O O . ALA A 1 121 ? -7.272 8.604 -9.124 1.00 94.00 121 ALA A O 1
ATOM 915 N N . ASP A 1 122 ? -6.816 6.482 -8.510 1.00 95.44 122 ASP A N 1
ATOM 916 C CA . ASP A 1 122 ? -8.048 5.883 -9.030 1.00 95.44 122 ASP A CA 1
ATOM 917 C C . ASP A 1 122 ? -9.041 5.580 -7.894 1.00 95.44 122 ASP A C 1
ATOM 919 O O . ASP A 1 122 ? -10.248 5.787 -8.044 1.00 95.44 122 ASP A O 1
ATOM 923 N N . LEU A 1 123 ? -8.539 5.150 -6.730 1.00 97.69 123 LEU A N 1
ATOM 924 C CA . LEU A 1 123 ? -9.360 4.795 -5.574 1.00 97.69 123 LEU A CA 1
ATOM 925 C C . LEU A 1 123 ? -10.044 6.013 -4.937 1.00 97.69 123 LEU A C 1
ATOM 927 O O . LEU A 1 123 ? -11.252 5.981 -4.717 1.00 97.69 123 LEU A O 1
ATOM 931 N N . VAL A 1 124 ? -9.309 7.095 -4.670 1.00 97.62 124 VAL A N 1
ATOM 932 C CA . VAL A 1 124 ? -9.845 8.295 -4.007 1.00 97.62 124 VAL A CA 1
ATOM 933 C C . VAL A 1 124 ? -11.009 8.902 -4.813 1.00 97.62 124 VAL A C 1
ATOM 935 O O . VAL A 1 124 ? -12.093 9.052 -4.250 1.00 97.62 124 VAL A O 1
ATOM 938 N N . PRO A 1 125 ? -10.894 9.172 -6.131 1.00 96.75 125 PRO A N 1
ATOM 939 C CA . PRO A 1 125 ? -12.042 9.636 -6.914 1.00 96.75 125 PRO A CA 1
ATOM 940 C C . PRO A 1 125 ? -13.210 8.640 -6.951 1.00 96.75 125 PRO A C 1
ATOM 942 O O . PRO A 1 125 ? -14.366 9.055 -7.000 1.00 96.75 125 PRO A O 1
ATOM 945 N N . ALA A 1 126 ? -12.940 7.330 -6.926 1.00 97.38 126 ALA A N 1
ATOM 946 C CA . ALA A 1 126 ? -13.985 6.305 -6.948 1.00 97.38 126 ALA A CA 1
ATOM 947 C C . ALA A 1 126 ? -14.821 6.250 -5.655 1.00 97.38 126 ALA A C 1
ATOM 949 O O . ALA A 1 126 ? -15.922 5.686 -5.674 1.00 97.38 126 ALA A O 1
ATOM 950 N N . LEU A 1 127 ? -14.310 6.826 -4.563 1.00 97.75 127 LEU A N 1
ATOM 951 C CA . LEU A 1 127 ? -14.973 6.915 -3.262 1.00 97.75 127 LEU A CA 1
ATOM 952 C C . LEU A 1 127 ? -15.681 8.256 -3.022 1.00 97.75 127 LEU A C 1
ATOM 954 O O . LEU A 1 127 ? -16.336 8.415 -1.994 1.00 97.75 127 LEU A O 1
ATOM 958 N N . GLU A 1 128 ? -15.592 9.205 -3.955 1.00 96.19 128 GLU A N 1
ATOM 959 C CA . GLU A 1 128 ? -16.217 10.521 -3.815 1.00 96.19 128 GLU A CA 1
ATOM 960 C C . GLU A 1 128 ? -17.732 10.395 -3.553 1.00 96.19 128 GLU A C 1
ATOM 962 O O . GLU A 1 128 ? -18.454 9.674 -4.249 1.00 96.19 128 GLU A O 1
ATOM 967 N N . GLY A 1 129 ? -18.219 11.094 -2.524 1.00 94.06 129 GLY A N 1
ATOM 968 C CA . GLY A 1 129 ? -19.623 11.056 -2.102 1.00 94.06 129 GLY A CA 1
ATOM 969 C C . GLY A 1 129 ? -20.040 9.819 -1.293 1.00 94.06 129 GLY A C 1
ATOM 970 O O . GLY A 1 129 ? -21.206 9.724 -0.910 1.00 94.06 129 GLY A O 1
ATOM 971 N N . LEU A 1 130 ? -19.129 8.883 -1.009 1.00 96.00 130 LEU A N 1
ATOM 972 C CA . LEU A 1 130 ? -19.370 7.781 -0.073 1.00 96.00 130 LEU A CA 1
ATOM 973 C C . LEU A 1 130 ? -18.963 8.178 1.357 1.00 96.00 130 LEU A C 1
ATOM 975 O O . LEU A 1 130 ? -18.095 9.035 1.531 1.00 96.00 130 LEU A O 1
ATOM 979 N N . PRO A 1 131 ? -19.565 7.571 2.397 1.00 94.62 131 PRO A N 1
ATOM 980 C CA . PRO A 1 131 ? -19.212 7.861 3.781 1.00 94.62 131 PRO A CA 1
ATOM 981 C C . PRO A 1 131 ? -17.883 7.177 4.122 1.00 94.62 131 PRO A C 1
ATOM 983 O O . PRO A 1 131 ? -17.863 6.063 4.639 1.00 94.62 131 PRO A O 1
ATOM 986 N N . VAL A 1 132 ? -16.770 7.834 3.803 1.00 96.56 132 VAL A N 1
ATOM 987 C CA . VAL A 1 132 ? -15.415 7.325 4.038 1.00 96.56 132 VAL A CA 1
ATOM 988 C C . VAL A 1 132 ? -14.571 8.321 4.825 1.00 96.56 132 VAL A C 1
ATOM 990 O O . VAL A 1 132 ? -14.682 9.532 4.646 1.00 96.56 132 VAL A O 1
ATOM 993 N N . ASP A 1 133 ? -13.712 7.792 5.686 1.00 94.31 133 ASP A N 1
ATOM 994 C CA . ASP A 1 133 ? -12.594 8.495 6.306 1.00 94.31 133 ASP A CA 1
ATOM 995 C C . ASP A 1 133 ? -11.309 7.854 5.779 1.00 94.31 133 ASP A C 1
ATOM 997 O O . ASP A 1 133 ? -10.989 6.719 6.134 1.00 94.31 133 ASP A O 1
ATOM 1001 N N . TYR A 1 134 ? -10.618 8.542 4.868 1.00 98.12 134 TYR A N 1
ATOM 1002 C CA . TYR A 1 134 ? -9.487 7.979 4.135 1.00 98.12 134 TYR A CA 1
ATOM 1003 C C . TYR A 1 134 ? -8.170 8.478 4.706 1.00 98.12 134 TYR A C 1
ATOM 1005 O O . TYR A 1 134 ? -7.883 9.673 4.672 1.00 98.12 134 TYR A O 1
ATOM 1013 N N . HIS A 1 135 ? -7.331 7.562 5.174 1.00 98.00 135 HIS A N 1
ATOM 1014 C CA . HIS A 1 135 ? -5.999 7.864 5.677 1.00 98.00 135 HIS A CA 1
ATOM 1015 C C . HIS A 1 135 ? -4.941 7.344 4.702 1.00 98.00 135 HIS A C 1
ATOM 1017 O O . HIS A 1 135 ? -4.629 6.158 4.677 1.00 98.00 135 HIS A O 1
ATOM 1023 N N . PHE A 1 136 ? 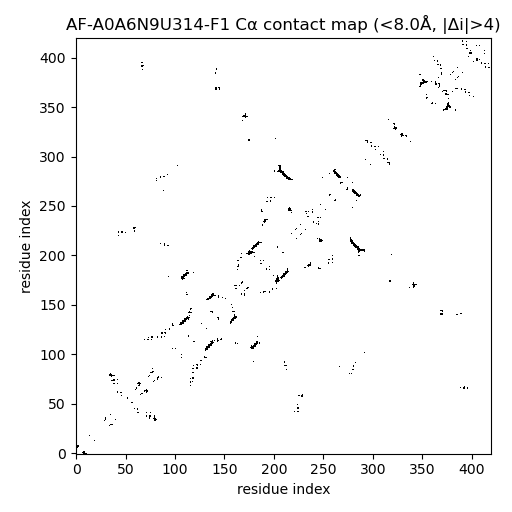-4.385 8.253 3.906 1.00 98.31 136 PHE A N 1
ATOM 1024 C CA . PHE A 1 136 ? -3.222 8.014 3.058 1.00 98.31 136 PHE A CA 1
ATOM 1025 C C . PHE A 1 136 ? -1.967 7.975 3.933 1.00 98.31 136 PHE A C 1
ATOM 1027 O O . PHE A 1 136 ? -1.682 8.947 4.644 1.00 98.31 136 PHE A O 1
ATOM 1034 N N . THR A 1 137 ? -1.202 6.885 3.887 1.00 97.69 137 THR A N 1
ATOM 1035 C CA . THR A 1 137 ? 0.051 6.790 4.636 1.00 97.69 137 THR A CA 1
ATOM 1036 C C . THR A 1 137 ? 1.209 6.278 3.811 1.00 97.69 137 THR A C 1
ATOM 1038 O O . THR A 1 137 ? 1.039 5.516 2.863 1.00 97.69 137 THR A O 1
ATOM 1041 N N . ASP A 1 138 ? 2.401 6.720 4.189 1.00 95.56 138 ASP A N 1
ATOM 1042 C CA . ASP A 1 138 ? 3.654 6.275 3.602 1.00 95.56 138 ASP A CA 1
ATOM 1043 C C . ASP A 1 138 ? 4.793 6.383 4.625 1.00 95.56 138 ASP A C 1
ATOM 1045 O O . ASP A 1 138 ? 4.651 7.071 5.637 1.00 95.56 138 ASP A O 1
ATOM 1049 N N . LEU A 1 139 ? 5.919 5.720 4.373 1.00 90.06 139 LEU A N 1
ATOM 1050 C CA . LEU A 1 139 ? 7.125 5.870 5.184 1.00 90.06 139 LEU A CA 1
ATOM 1051 C C . LEU A 1 139 ? 7.840 7.199 4.888 1.00 90.06 139 LEU A C 1
ATOM 1053 O O . LEU A 1 139 ? 8.457 7.777 5.781 1.00 90.06 139 LEU A O 1
ATOM 1057 N N . SER A 1 140 ? 7.763 7.690 3.647 1.00 85.44 140 SER A N 1
ATOM 1058 C CA . SER A 1 140 ? 8.472 8.891 3.206 1.00 85.44 14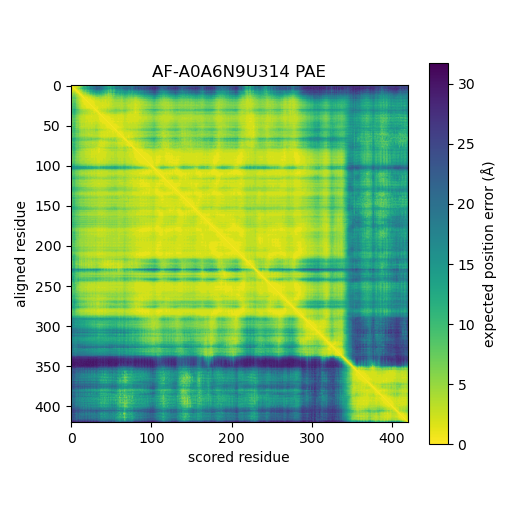0 SER A CA 1
ATOM 1059 C C . SER A 1 140 ? 7.590 10.146 3.279 1.00 85.44 140 SER A C 1
ATOM 1061 O O . SER A 1 140 ? 6.522 10.199 2.654 1.00 85.44 140 SER A O 1
ATOM 1063 N N . PRO A 1 141 ? 8.061 11.226 3.934 1.00 78.69 141 PRO A N 1
ATOM 1064 C CA . PRO A 1 141 ? 7.398 12.529 3.890 1.00 78.69 141 PRO A CA 1
ATOM 1065 C C . PRO A 1 141 ? 7.224 13.078 2.466 1.00 78.69 141 PRO A C 1
ATOM 1067 O O . PRO A 1 141 ? 6.256 13.793 2.204 1.00 78.69 141 PRO A O 1
ATOM 1070 N N . PHE A 1 142 ? 8.113 12.708 1.534 1.00 81.75 142 PHE A N 1
ATOM 1071 C CA . PHE A 1 142 ? 8.058 13.122 0.128 1.00 81.75 142 PHE A CA 1
ATOM 1072 C C . PHE A 1 142 ? 6.713 12.798 -0.509 1.00 81.75 142 PHE A C 1
ATOM 1074 O O . PHE A 1 142 ? 6.041 13.679 -1.052 1.00 81.75 142 PHE A O 1
ATOM 1081 N N . PHE A 1 143 ? 6.310 11.534 -0.396 1.00 86.62 143 PHE A N 1
ATOM 1082 C CA . PHE A 1 143 ? 5.084 11.034 -0.995 1.00 86.62 143 PHE A CA 1
ATOM 1083 C C . PHE A 1 143 ? 3.847 11.647 -0.338 1.00 86.62 143 PHE A C 1
ATOM 1085 O O . PHE A 1 143 ? 2.882 11.964 -1.029 1.00 86.62 143 PHE A O 1
ATOM 1092 N N . LEU A 1 144 ? 3.899 11.932 0.967 1.00 87.31 144 LEU A N 1
ATOM 1093 C CA . LEU A 1 144 ? 2.819 12.648 1.648 1.00 87.31 144 LEU A CA 1
ATOM 1094 C C . LEU A 1 144 ? 2.652 14.075 1.119 1.00 87.31 144 LEU A C 1
ATOM 1096 O O . LEU A 1 144 ? 1.527 14.534 0.931 1.00 87.31 144 LEU A O 1
ATOM 1100 N N . SER A 1 145 ? 3.749 14.791 0.879 1.00 83.56 145 SER A N 1
ATOM 1101 C CA . SER A 1 145 ? 3.706 16.151 0.336 1.00 83.56 145 SER A CA 1
ATOM 1102 C C . SER A 1 145 ? 3.165 16.180 -1.099 1.00 83.56 145 SER A C 1
ATOM 1104 O O . SER A 1 145 ? 2.370 17.058 -1.423 1.00 83.56 145 SER A O 1
ATOM 1106 N N . GLU A 1 146 ? 3.525 15.206 -1.942 1.00 83.75 146 GLU A N 1
ATOM 1107 C CA . GLU A 1 146 ? 2.919 15.042 -3.279 1.00 83.75 146 GLU A CA 1
ATOM 1108 C C . GLU A 1 146 ? 1.421 14.727 -3.203 1.00 83.75 146 GLU A C 1
ATOM 1110 O O . GLU A 1 146 ? 0.603 15.346 -3.884 1.00 83.75 146 GLU A O 1
ATOM 1115 N N . ALA A 1 147 ? 1.036 13.796 -2.331 1.00 90.38 147 ALA A N 1
ATOM 1116 C CA . ALA A 1 147 ? -0.354 13.388 -2.193 1.00 90.38 147 ALA A CA 1
ATOM 1117 C C . ALA A 1 147 ? -1.245 14.530 -1.672 1.00 90.38 147 ALA A C 1
ATOM 1119 O O . ALA A 1 147 ? -2.368 14.697 -2.148 1.00 90.38 147 ALA A O 1
ATOM 1120 N N . ARG A 1 148 ? -0.744 15.367 -0.750 1.00 90.44 148 ARG A N 1
ATOM 1121 C CA . ARG A 1 148 ? -1.460 16.568 -0.274 1.00 90.44 148 ARG A CA 1
ATOM 1122 C C . ARG A 1 148 ? -1.775 17.538 -1.404 1.00 90.44 148 ARG A C 1
ATOM 1124 O O . ARG A 1 148 ? -2.864 18.100 -1.428 1.00 90.44 148 ARG A O 1
ATOM 1131 N N . GLU A 1 149 ? -0.841 17.724 -2.329 1.00 88.62 149 GLU A N 1
ATOM 1132 C CA . GLU A 1 149 ? -1.041 18.577 -3.498 1.00 88.62 149 GLU A CA 1
ATOM 1133 C C . GLU A 1 149 ? -2.047 17.943 -4.471 1.00 88.62 149 GLU A C 1
ATOM 1135 O O . GLU A 1 149 ? -3.039 18.574 -4.841 1.00 88.62 149 GLU A O 1
ATOM 1140 N N . ALA A 1 150 ? -1.867 16.659 -4.797 1.00 90.25 150 ALA A N 1
ATOM 1141 C CA . ALA A 1 150 ? -2.737 15.922 -5.716 1.00 90.25 150 ALA A CA 1
ATOM 1142 C C . ALA A 1 150 ? -4.196 15.803 -5.230 1.00 90.25 150 ALA A C 1
ATOM 1144 O O . ALA A 1 150 ? -5.133 15.765 -6.035 1.00 90.25 150 ALA A O 1
ATOM 1145 N N . PHE A 1 151 ? -4.404 15.747 -3.913 1.00 93.75 151 PHE A N 1
ATOM 1146 C CA . PHE A 1 151 ? -5.716 15.588 -3.287 1.00 93.75 151 PHE A CA 1
ATOM 1147 C C . PHE A 1 151 ? -6.183 16.838 -2.525 1.00 93.75 151 PHE A C 1
ATOM 1149 O O . PHE A 1 151 ? -7.135 16.748 -1.756 1.00 93.75 151 PHE A O 1
ATOM 1156 N N . ALA A 1 152 ? -5.601 18.017 -2.777 1.00 91.00 152 ALA A N 1
ATOM 1157 C CA . ALA A 1 152 ? -5.949 19.263 -2.080 1.00 91.00 152 ALA A CA 1
ATOM 1158 C C . ALA A 1 152 ? -7.450 19.621 -2.150 1.00 91.00 152 ALA A C 1
ATOM 1160 O O . ALA A 1 152 ? -8.006 20.199 -1.219 1.00 91.00 152 ALA A O 1
ATOM 1161 N N . ALA A 1 153 ? -8.130 19.236 -3.235 1.00 93.12 153 ALA A N 1
ATOM 1162 C CA . ALA A 1 153 ? -9.569 19.439 -3.418 1.00 93.12 153 ALA A CA 1
ATOM 1163 C C . ALA A 1 153 ? -10.457 18.453 -2.624 1.00 93.12 153 ALA A C 1
ATOM 1165 O O . ALA A 1 153 ? -11.680 18.522 -2.721 1.00 93.12 153 ALA A O 1
ATOM 1166 N N . ARG A 1 154 ? -9.864 17.520 -1.868 1.00 93.38 154 ARG A N 1
ATOM 1167 C CA . ARG A 1 154 ? -10.547 16.416 -1.177 1.00 93.38 154 ARG A CA 1
ATOM 1168 C C . ARG A 1 154 ? -10.191 16.426 0.314 1.00 93.38 154 ARG A C 1
ATOM 1170 O O . ARG A 1 154 ? -9.377 15.621 0.760 1.00 93.38 154 ARG A O 1
ATOM 1177 N N . PRO A 1 155 ? -10.807 17.318 1.114 1.00 86.94 155 PRO A N 1
ATOM 1178 C CA . PRO A 1 155 ? -10.447 17.518 2.524 1.00 86.94 155 PRO A CA 1
ATOM 1179 C C . PRO A 1 155 ? -10.744 16.308 3.426 1.00 86.94 155 PRO A C 1
ATOM 1181 O O . PRO A 1 155 ? -10.318 16.279 4.576 1.00 86.94 155 PRO A O 1
A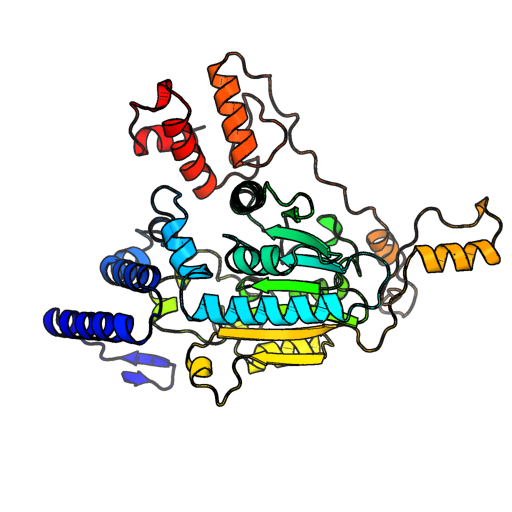TOM 1184 N N . TRP A 1 156 ? -11.481 15.319 2.917 1.00 89.88 156 TRP A N 1
ATOM 1185 C CA . TRP A 1 156 ? -11.762 14.052 3.589 1.00 89.88 156 TRP A CA 1
ATOM 1186 C C . TRP A 1 156 ? -10.599 13.045 3.501 1.00 89.88 156 TRP A C 1
ATOM 1188 O O . TRP A 1 156 ? -10.648 12.001 4.152 1.00 89.88 156 TRP A O 1
ATOM 1198 N N . VAL A 1 157 ? -9.546 13.353 2.733 1.00 95.56 157 VAL A N 1
ATOM 1199 C CA . VAL A 1 157 ? -8.296 12.586 2.705 1.00 95.56 157 VAL A CA 1
ATOM 1200 C C . VAL A 1 157 ? -7.343 13.143 3.762 1.00 95.56 157 VAL A C 1
ATOM 1202 O O . VAL A 1 157 ? -6.933 14.303 3.715 1.00 95.56 157 VAL A O 1
ATOM 1205 N N . ARG A 1 158 ? -6.966 12.300 4.720 1.00 95.25 158 ARG A N 1
ATOM 1206 C CA . ARG A 1 158 ? -5.961 12.582 5.747 1.00 95.25 158 ARG A CA 1
ATOM 1207 C C . ARG A 1 158 ? -4.634 11.938 5.373 1.00 95.25 158 ARG A C 1
ATOM 1209 O O . ARG A 1 158 ? -4.606 10.898 4.726 1.00 95.25 158 ARG A O 1
ATOM 1216 N N . PHE A 1 159 ? -3.541 12.521 5.851 1.00 94.94 159 PHE A N 1
ATOM 1217 C CA . PHE A 1 159 ? -2.180 12.083 5.539 1.00 94.94 159 PHE A CA 1
ATOM 1218 C C . PHE A 1 159 ? -1.417 11.789 6.826 1.00 94.94 159 PHE A C 1
ATOM 1220 O O . PHE A 1 159 ? -1.550 12.532 7.799 1.00 94.94 159 PHE A O 1
ATOM 1227 N N . GLY A 1 160 ? -0.599 10.742 6.844 1.00 91.81 160 GLY A N 1
ATOM 1228 C CA . GLY A 1 160 ? 0.283 10.455 7.974 1.00 91.81 160 GLY A CA 1
ATOM 1229 C C . GLY A 1 160 ? 1.415 9.509 7.612 1.00 91.81 160 GLY A C 1
ATOM 1230 O O . GLY A 1 160 ? 1.388 8.885 6.560 1.00 91.81 160 GLY A O 1
ATOM 1231 N N . LEU A 1 161 ? 2.411 9.418 8.485 1.00 91.88 161 LEU A N 1
ATOM 1232 C CA . LEU A 1 161 ? 3.488 8.448 8.321 1.00 91.88 161 LEU A CA 1
ATOM 1233 C C . LEU A 1 161 ? 3.036 7.069 8.813 1.00 91.88 161 LEU A C 1
ATOM 1235 O O . LEU A 1 161 ? 2.286 6.984 9.790 1.00 91.88 161 LEU A O 1
ATOM 1239 N N . PHE A 1 162 ? 3.492 6.011 8.145 1.00 94.75 162 PHE A N 1
ATOM 1240 C CA . PHE A 1 162 ? 3.312 4.635 8.604 1.00 94.75 162 PHE A CA 1
ATOM 1241 C C . PHE A 1 162 ? 4.492 3.751 8.190 1.00 94.75 162 PHE A C 1
ATOM 1243 O O . PHE A 1 162 ? 4.810 3.623 7.010 1.00 94.75 162 PHE A O 1
ATOM 1250 N N . ASP A 1 163 ? 5.095 3.099 9.175 1.00 93.75 163 ASP A N 1
ATOM 1251 C CA . ASP A 1 163 ? 6.156 2.111 9.046 1.00 93.75 163 ASP A CA 1
ATOM 1252 C C . ASP A 1 163 ? 5.603 0.716 9.392 1.00 93.75 163 ASP A C 1
ATOM 1254 O O . ASP A 1 163 ? 5.142 0.465 10.512 1.00 93.75 163 ASP A O 1
ATOM 1258 N N . LEU A 1 164 ? 5.655 -0.196 8.415 1.00 92.81 164 LEU A N 1
ATOM 1259 C CA . LEU A 1 164 ? 5.199 -1.588 8.522 1.00 92.81 164 LEU A CA 1
ATOM 1260 C C . LEU A 1 164 ? 5.967 -2.392 9.587 1.00 92.81 164 LEU A C 1
ATOM 1262 O O . LEU A 1 164 ? 5.418 -3.320 10.198 1.00 92.81 164 LEU A O 1
ATOM 1266 N N . ASP A 1 165 ? 7.233 -2.047 9.818 1.00 91.81 165 ASP A N 1
ATOM 1267 C CA . ASP A 1 165 ? 8.146 -2.796 10.674 1.00 91.81 165 ASP A CA 1
ATOM 1268 C C . ASP A 1 165 ? 8.177 -2.282 12.122 1.00 91.81 165 ASP A C 1
ATOM 1270 O O . ASP A 1 165 ? 8.609 -3.016 13.025 1.00 91.81 165 ASP A O 1
ATOM 1274 N N . GLN A 1 166 ? 7.575 -1.123 12.391 1.00 90.69 166 GLN A N 1
ATOM 1275 C CA . GLN A 1 166 ? 7.376 -0.590 13.740 1.00 90.69 166 GLN A CA 1
ATOM 1276 C C . GLN A 1 166 ? 6.014 -0.964 14.350 1.00 90.69 166 GLN A C 1
ATOM 1278 O O . GLN A 1 166 ? 5.078 -1.397 13.680 1.00 90.69 166 GLN A O 1
ATOM 1283 N N . ASP A 1 167 ? 5.888 -0.815 15.673 1.00 87.75 167 ASP A N 1
ATOM 1284 C CA . ASP A 1 167 ? 4.596 -0.970 16.351 1.00 87.75 167 ASP A CA 1
ATOM 1285 C C . ASP A 1 167 ? 3.663 0.175 15.941 1.00 87.75 167 ASP A C 1
ATOM 1287 O O . ASP A 1 167 ? 3.954 1.346 16.185 1.00 87.75 167 ASP A O 1
ATOM 1291 N N . TYR A 1 168 ? 2.522 -0.155 15.338 1.00 90.19 168 TYR A N 1
ATOM 1292 C CA . TYR A 1 168 ? 1.543 0.826 14.875 1.00 90.19 168 TYR A CA 1
ATOM 1293 C C . TYR A 1 168 ? 1.003 1.709 16.014 1.00 90.19 168 TYR A C 1
ATOM 1295 O O . TYR A 1 168 ? 0.608 2.853 15.787 1.00 90.19 168 TYR A O 1
ATOM 1303 N N . ARG A 1 169 ? 1.008 1.218 17.261 1.00 86.25 169 ARG A N 1
ATOM 1304 C CA . ARG A 1 169 ? 0.552 1.994 18.427 1.00 86.25 169 ARG A CA 1
ATOM 1305 C C . ARG A 1 169 ? 1.497 3.140 18.754 1.00 86.25 169 ARG A C 1
ATOM 1307 O O . ARG A 1 169 ? 1.043 4.244 19.049 1.00 86.25 169 ARG A O 1
ATOM 1314 N N . ALA A 1 170 ? 2.803 2.891 18.646 1.00 84.81 170 ALA A N 1
ATOM 1315 C CA . ALA A 1 170 ? 3.829 3.917 18.812 1.00 84.81 170 ALA A CA 1
ATOM 1316 C C . ALA A 1 170 ? 3.727 5.008 17.731 1.00 84.81 170 ALA A C 1
ATOM 1318 O O . ALA A 1 170 ? 4.156 6.135 17.953 1.00 84.81 170 ALA A O 1
ATOM 1319 N N . GLN A 1 171 ? 3.100 4.683 16.598 1.00 88.81 171 GLN A N 1
ATOM 1320 C CA . GLN A 1 171 ? 2.880 5.577 15.464 1.00 88.81 171 GLN A CA 1
ATOM 1321 C C . GLN A 1 171 ? 1.540 6.334 15.521 1.00 88.81 171 GLN A C 1
ATOM 1323 O O . GLN A 1 171 ? 1.202 7.053 14.587 1.00 88.81 171 GLN A O 1
ATOM 1328 N N . GLY A 1 172 ? 0.752 6.182 16.592 1.00 84.50 172 GLY A N 1
ATOM 1329 C CA . GLY A 1 172 ? -0.514 6.907 16.745 1.00 84.50 172 GLY A CA 1
ATOM 1330 C C . GLY A 1 172 ? -1.770 6.126 16.328 1.00 84.50 172 GLY A C 1
ATOM 1331 O O . GLY A 1 172 ? -2.879 6.649 16.446 1.00 84.50 172 GLY A O 1
ATOM 1332 N N . PHE A 1 173 ? -1.639 4.872 15.884 1.00 89.19 173 PHE A N 1
ATOM 1333 C CA . PHE A 1 173 ? -2.771 4.057 15.436 1.00 89.19 173 PHE A CA 1
ATOM 1334 C C . PHE A 1 173 ? -3.351 3.211 16.575 1.00 89.19 173 PHE A C 1
ATOM 1336 O O . PHE A 1 173 ? -2.654 2.771 17.490 1.00 89.19 173 PHE A O 1
ATOM 1343 N N . ARG A 1 174 ? -4.662 2.954 16.526 1.00 86.75 174 ARG A N 1
ATOM 1344 C CA . ARG A 1 174 ? -5.376 2.157 17.535 1.00 86.75 174 ARG A CA 1
ATOM 1345 C C . ARG A 1 174 ? -5.696 0.756 16.995 1.00 86.75 174 ARG A C 1
ATOM 1347 O O . ARG A 1 174 ? -5.935 0.616 15.798 1.00 86.75 174 ARG A O 1
ATOM 1354 N N . PRO A 1 175 ? -5.723 -0.290 17.849 1.00 88.62 175 PRO A N 1
ATOM 1355 C CA . PRO A 1 175 ? -6.288 -1.580 17.454 1.00 88.62 175 PRO A CA 1
ATOM 1356 C C . PRO A 1 175 ? -7.732 -1.392 16.989 1.00 88.62 175 PRO A C 1
ATOM 1358 O O . PRO A 1 175 ? -8.444 -0.549 17.540 1.00 88.62 175 PRO A O 1
ATOM 1361 N N . ASN A 1 176 ? -8.163 -2.182 16.004 1.00 91.50 176 ASN A N 1
ATOM 1362 C CA . ASN A 1 176 ? -9.493 -2.066 15.395 1.00 91.50 176 ASN A CA 1
ATOM 1363 C C . ASN A 1 176 ? -9.791 -0.659 14.825 1.00 91.50 176 ASN A C 1
ATOM 1365 O O . ASN A 1 176 ? -10.942 -0.207 14.801 1.00 91.50 176 ASN A O 1
ATOM 1369 N N . GLY A 1 177 ? -8.740 0.059 14.422 1.00 90.62 177 GLY A N 1
ATOM 1370 C CA . GLY A 1 177 ? -8.778 1.439 13.954 1.00 90.62 177 GLY A CA 1
ATOM 1371 C C . GLY A 1 177 ? -9.208 1.603 12.496 1.00 90.62 177 GLY A C 1
ATOM 1372 O O . GLY A 1 177 ? -9.722 2.668 12.168 1.00 90.62 177 GLY A O 1
ATOM 1373 N N . ALA A 1 178 ? -9.051 0.573 11.659 1.00 95.38 178 ALA A N 1
ATOM 1374 C CA . ALA A 1 178 ? -9.442 0.599 10.248 1.00 95.38 178 ALA A CA 1
ATOM 1375 C C . ALA A 1 178 ? -10.474 -0.488 9.928 1.00 95.38 178 ALA A C 1
ATOM 1377 O O . ALA A 1 178 ? -10.362 -1.615 10.404 1.00 95.38 178 ALA A O 1
ATOM 1378 N N . ASP A 1 179 ? -11.458 -0.160 9.097 1.00 97.38 179 ASP A N 1
ATOM 1379 C CA . ASP A 1 179 ? -12.438 -1.115 8.569 1.00 97.38 179 ASP A CA 1
ATOM 1380 C C . ASP A 1 179 ? -11.931 -1.772 7.280 1.00 97.38 179 ASP A C 1
ATOM 1382 O O . ASP A 1 179 ? -12.205 -2.947 7.026 1.00 97.38 179 ASP A O 1
ATOM 1386 N N . VAL A 1 180 ? -11.158 -1.024 6.485 1.00 98.56 180 VAL A N 1
ATOM 1387 C CA . VAL A 1 180 ? -10.483 -1.515 5.281 1.00 98.56 180 VAL A CA 1
ATOM 1388 C C . VAL A 1 180 ? -9.043 -1.008 5.275 1.00 98.56 180 VAL A C 1
ATOM 1390 O O . VAL A 1 180 ? -8.795 0.192 5.373 1.00 98.56 180 VAL A O 1
ATOM 1393 N N . VAL A 1 181 ? -8.090 -1.921 5.133 1.00 98.81 181 VAL A N 1
ATOM 1394 C CA . VAL A 1 181 ? -6.678 -1.621 4.896 1.00 98.81 181 VAL A CA 1
ATOM 1395 C C . VAL A 1 181 ? -6.376 -1.872 3.425 1.00 98.81 181 VAL A C 1
ATOM 1397 O O . VAL A 1 181 ? -6.699 -2.937 2.899 1.00 98.81 181 VAL A O 1
ATOM 1400 N N . VAL A 1 182 ? -5.760 -0.899 2.761 1.00 98.88 182 VAL A N 1
ATOM 1401 C CA . VAL A 1 182 ? -5.300 -0.990 1.374 1.00 98.88 182 VAL A CA 1
ATOM 1402 C C . VAL A 1 182 ? -3.777 -0.960 1.354 1.00 98.88 182 VAL A C 1
ATOM 1404 O O . VAL A 1 182 ? -3.176 -0.166 2.068 1.00 98.88 182 VAL A O 1
ATOM 1407 N N . ALA A 1 183 ? -3.135 -1.810 0.557 1.00 98.50 183 ALA A N 1
ATOM 1408 C CA . ALA A 1 183 ? -1.682 -1.771 0.382 1.00 98.50 183 ALA A CA 1
ATOM 1409 C C . ALA A 1 183 ? -1.298 -2.211 -1.032 1.00 98.50 183 ALA A C 1
ATOM 1411 O O . ALA A 1 183 ? -1.623 -3.318 -1.451 1.00 98.50 183 ALA A O 1
ATOM 1412 N N . ALA A 1 184 ? -0.606 -1.374 -1.795 1.00 96.75 184 ALA A N 1
ATOM 1413 C CA . ALA A 1 184 ? -0.250 -1.702 -3.171 1.00 96.75 184 ALA A CA 1
ATOM 1414 C C . ALA A 1 184 ? 1.267 -1.765 -3.335 1.00 96.75 184 ALA A C 1
ATOM 1416 O O . ALA A 1 184 ? 1.934 -0.741 -3.319 1.00 96.75 184 ALA A O 1
ATOM 1417 N N . ASN A 1 185 ? 1.786 -2.977 -3.545 1.00 94.25 185 ASN A N 1
ATOM 1418 C CA . ASN A 1 185 ? 3.191 -3.267 -3.845 1.00 94.25 185 ASN A CA 1
ATOM 1419 C C . ASN A 1 185 ? 4.117 -2.728 -2.747 1.00 94.25 185 ASN A C 1
ATOM 1421 O O . ASN A 1 185 ? 5.073 -2.010 -3.026 1.00 94.25 185 ASN A O 1
ATOM 1425 N N . VAL A 1 186 ? 3.814 -3.073 -1.497 1.00 94.62 186 VAL A N 1
ATOM 1426 C CA . VAL A 1 186 ? 4.567 -2.571 -0.342 1.00 94.62 186 VAL A CA 1
ATOM 1427 C C . VAL A 1 186 ? 4.644 -3.554 0.819 1.00 94.62 186 VAL A C 1
ATOM 1429 O O . VAL A 1 186 ? 5.566 -3.475 1.624 1.00 94.62 186 VAL A O 1
ATOM 1432 N N . LEU A 1 187 ? 3.730 -4.523 0.912 1.00 96.06 187 LEU A N 1
ATOM 1433 C CA . LEU A 1 187 ? 3.749 -5.502 1.997 1.00 96.06 187 LEU A CA 1
ATOM 1434 C C . LEU A 1 187 ? 4.957 -6.438 1.882 1.00 96.06 187 LEU A C 1
ATOM 1436 O O . LEU A 1 187 ? 5.452 -6.918 2.901 1.00 96.06 187 LEU A O 1
ATOM 1440 N N . HIS A 1 188 ? 5.466 -6.659 0.666 1.00 93.62 188 HIS A N 1
ATOM 1441 C CA . HIS A 1 188 ? 6.729 -7.366 0.448 1.00 93.62 188 HIS A CA 1
ATOM 1442 C C . HIS A 1 188 ? 7.945 -6.652 1.065 1.00 93.62 188 HIS A C 1
ATOM 1444 O O . HIS A 1 188 ? 8.933 -7.321 1.351 1.00 93.62 188 HIS A O 1
ATOM 1450 N N . ASN A 1 189 ? 7.890 -5.345 1.337 1.00 92.31 189 ASN A N 1
ATOM 1451 C CA . ASN A 1 189 ? 9.013 -4.625 1.951 1.00 92.31 189 ASN A CA 1
ATOM 1452 C C . ASN A 1 189 ? 9.194 -4.944 3.437 1.00 92.31 189 ASN A C 1
ATOM 1454 O O . ASN A 1 189 ? 10.259 -4.680 3.984 1.00 92.31 189 ASN A O 1
ATOM 1458 N N . ALA A 1 190 ? 8.184 -5.523 4.093 1.00 94.00 190 ALA A N 1
ATOM 1459 C CA . ALA A 1 190 ? 8.280 -5.857 5.507 1.00 94.00 190 ALA A CA 1
ATOM 1460 C C . ALA A 1 190 ? 9.444 -6.822 5.771 1.00 94.00 190 ALA A C 1
ATOM 1462 O O . ALA A 1 190 ? 9.569 -7.853 5.098 1.00 94.00 190 ALA A O 1
ATOM 1463 N N . LEU A 1 191 ? 10.226 -6.562 6.821 1.00 93.38 191 LEU A N 1
ATOM 1464 C CA . LEU A 1 191 ? 11.335 -7.429 7.236 1.00 93.38 191 LEU A CA 1
ATOM 1465 C C . LEU A 1 191 ? 10.855 -8.830 7.630 1.00 93.38 191 LEU A C 1
ATOM 1467 O O . LEU A 1 191 ? 11.614 -9.796 7.558 1.00 93.38 191 LEU A O 1
ATOM 1471 N N . HIS A 1 192 ? 9.606 -8.956 8.082 1.00 95.56 192 HIS A N 1
ATOM 1472 C CA . HIS A 1 192 ? 8.986 -10.240 8.391 1.00 95.56 192 HIS A CA 1
ATOM 1473 C C . HIS A 1 192 ? 7.489 -10.226 8.060 1.00 95.56 192 HIS A C 1
ATOM 1475 O O . HIS A 1 192 ? 6.682 -9.692 8.825 1.00 95.56 192 HIS A O 1
ATOM 1481 N N . ALA A 1 193 ? 7.093 -10.912 6.987 1.00 95.94 193 ALA A N 1
ATOM 1482 C CA . ALA A 1 193 ? 5.729 -10.871 6.457 1.00 95.94 193 ALA A CA 1
ATOM 1483 C C . ALA A 1 193 ? 4.671 -11.356 7.468 1.00 95.94 193 ALA A C 1
ATOM 1485 O O . ALA A 1 193 ? 3.647 -10.702 7.648 1.00 95.94 193 ALA A O 1
ATOM 1486 N N . GLY A 1 194 ? 4.942 -12.448 8.198 1.00 96.62 194 GLY A N 1
ATOM 1487 C CA . GLY A 1 194 ? 4.025 -12.965 9.230 1.00 96.62 194 GLY A CA 1
ATOM 1488 C C . GLY A 1 194 ? 3.730 -11.955 10.352 1.00 96.62 194 GLY A C 1
ATOM 1489 O O . GLY A 1 194 ? 2.576 -11.608 10.581 1.00 96.62 194 GLY A O 1
ATOM 1490 N N . ARG A 1 195 ? 4.773 -11.406 10.996 1.00 96.12 195 ARG A N 1
ATOM 1491 C CA . ARG A 1 195 ? 4.642 -10.360 12.030 1.00 96.12 195 ARG A CA 1
ATOM 1492 C C . ARG A 1 195 ? 3.958 -9.093 11.513 1.00 96.12 195 ARG A C 1
ATOM 1494 O O . ARG A 1 195 ? 3.193 -8.470 12.245 1.00 96.12 195 ARG A O 1
ATOM 1501 N N . MET A 1 196 ? 4.223 -8.704 10.268 1.00 97.06 196 MET A N 1
ATOM 1502 C CA . MET A 1 196 ? 3.527 -7.583 9.640 1.00 97.06 196 MET A CA 1
ATOM 1503 C C . MET A 1 196 ? 2.023 -7.874 9.512 1.00 97.06 196 MET A C 1
ATOM 1505 O O . MET A 1 196 ? 1.215 -7.058 9.956 1.00 97.06 196 MET A O 1
ATOM 1509 N N . LEU A 1 197 ? 1.627 -9.051 9.011 1.00 97.94 197 LEU A N 1
ATOM 1510 C CA . LEU A 1 197 ? 0.211 -9.424 8.897 1.00 97.94 197 LEU A CA 1
ATOM 1511 C C . LEU A 1 197 ? -0.486 -9.527 10.257 1.00 97.94 197 LEU A C 1
ATOM 1513 O O . LEU A 1 197 ? -1.649 -9.143 10.367 1.00 97.94 197 LEU A O 1
ATOM 1517 N N . GLU A 1 198 ? 0.208 -9.980 11.305 1.00 94.88 198 GLU A N 1
ATOM 1518 C CA . GLU A 1 198 ? -0.313 -9.945 12.678 1.00 94.88 198 GLU A CA 1
ATOM 1519 C C . GLU A 1 198 ? -0.666 -8.513 13.108 1.00 94.88 198 GLU A C 1
ATOM 1521 O O . GLU A 1 198 ? -1.756 -8.274 13.629 1.00 94.88 198 GLU A O 1
ATOM 1526 N N . ARG A 1 199 ? 0.209 -7.536 12.838 1.00 94.81 199 ARG A N 1
ATOM 1527 C CA . ARG A 1 199 ? -0.042 -6.119 13.155 1.00 94.81 199 ARG A CA 1
ATOM 1528 C C . ARG A 1 199 ? -1.178 -5.533 12.325 1.00 94.81 199 ARG A C 1
ATOM 1530 O O . ARG A 1 199 ? -2.049 -4.867 12.884 1.00 94.81 199 ARG A O 1
ATOM 1537 N N . VAL A 1 200 ? -1.200 -5.802 11.018 1.00 97.31 200 VAL A N 1
ATOM 1538 C CA . VAL A 1 200 ? -2.287 -5.363 10.127 1.00 97.31 200 VAL A CA 1
ATOM 1539 C C . VAL A 1 200 ? -3.619 -5.947 10.594 1.00 97.31 200 VAL A C 1
ATOM 1541 O O . VAL A 1 200 ? -4.612 -5.222 10.679 1.00 97.31 200 VAL A O 1
ATOM 1544 N N . ARG A 1 201 ? -3.645 -7.222 10.998 1.00 96.62 201 ARG A N 1
ATOM 1545 C CA . ARG A 1 201 ? -4.815 -7.838 11.626 1.00 96.62 201 ARG A CA 1
ATOM 1546 C C . ARG A 1 201 ? -5.216 -7.110 12.904 1.00 96.62 201 ARG A C 1
ATOM 1548 O O . ARG A 1 201 ? -6.390 -6.800 13.052 1.00 96.62 201 ARG A O 1
ATOM 1555 N N . GLU A 1 202 ? -4.305 -6.855 13.843 1.00 93.62 202 GLU A N 1
ATOM 1556 C CA . GLU A 1 202 ? -4.646 -6.162 15.099 1.00 93.62 202 GLU A CA 1
ATOM 1557 C C . GLU A 1 202 ? -5.226 -4.756 14.848 1.00 93.62 202 GLU A C 1
ATOM 1559 O O . GLU A 1 202 ? -6.168 -4.340 15.531 1.00 93.62 202 GLU A O 1
ATOM 1564 N N . LEU A 1 203 ? -4.699 -4.042 13.851 1.00 93.88 203 LEU A N 1
ATOM 1565 C CA . LEU A 1 203 ? -5.173 -2.726 13.422 1.00 93.88 203 LEU A CA 1
ATOM 1566 C C . LEU A 1 203 ? -6.552 -2.784 12.739 1.00 93.88 203 LEU A C 1
ATOM 1568 O O . LEU A 1 203 ? -7.347 -1.857 12.897 1.00 93.88 203 LEU A O 1
ATOM 1572 N N . THR A 1 204 ? -6.859 -3.870 12.031 1.00 95.75 204 THR A N 1
ATOM 1573 C CA . THR A 1 204 ? -8.122 -4.049 11.298 1.00 95.75 204 THR A CA 1
ATOM 1574 C C . THR A 1 204 ? -9.266 -4.435 12.240 1.00 95.75 204 THR A C 1
ATOM 1576 O O . THR A 1 204 ? -9.112 -5.299 13.102 1.00 95.75 204 THR A O 1
ATOM 1579 N N . ALA A 1 205 ? -10.428 -3.801 12.103 1.00 94.31 205 ALA A N 1
ATOM 1580 C CA . ALA A 1 205 ? -11.612 -4.063 12.918 1.00 94.31 205 ALA A CA 1
ATOM 1581 C C . ALA A 1 205 ? -12.142 -5.503 12.745 1.00 94.31 205 ALA A C 1
ATOM 1583 O O . ALA A 1 205 ? -11.853 -6.152 11.736 1.00 94.31 205 ALA A O 1
ATOM 1584 N N . PRO A 1 206 ? -12.930 -6.035 13.703 1.00 94.38 206 PRO A N 1
ATOM 1585 C CA . PRO A 1 206 ? -13.618 -7.311 13.530 1.00 94.38 206 PRO A CA 1
ATOM 1586 C C . PRO A 1 206 ? -14.474 -7.336 12.258 1.00 94.38 206 PRO A C 1
ATOM 1588 O O . PRO A 1 206 ? -15.280 -6.433 12.045 1.00 94.38 206 PRO A O 1
ATOM 1591 N N . GLY A 1 207 ? -14.274 -8.343 11.402 1.00 94.81 207 GLY A N 1
ATOM 1592 C CA . GLY A 1 207 ? -14.920 -8.430 10.088 1.00 94.81 207 GLY A CA 1
ATOM 1593 C C . GLY A 1 207 ? -14.393 -7.446 9.034 1.00 94.81 207 GLY A C 1
ATOM 1594 O O . GLY A 1 207 ? -14.942 -7.401 7.934 1.00 94.81 207 GLY A O 1
ATOM 1595 N N . GLY A 1 208 ? -13.354 -6.669 9.354 1.00 96.50 208 GLY A N 1
ATOM 1596 C CA . GLY A 1 208 ? -12.703 -5.738 8.439 1.00 96.50 208 GLY A CA 1
ATOM 1597 C C . GLY A 1 208 ? -11.827 -6.434 7.397 1.00 96.50 208 GLY A C 1
ATOM 1598 O O . GLY A 1 208 ? -11.597 -7.646 7.441 1.00 96.50 208 GLY A O 1
ATOM 1599 N N . TRP A 1 209 ? -11.334 -5.651 6.444 1.00 98.50 209 TRP A N 1
ATOM 1600 C CA . TRP A 1 209 ? -10.758 -6.166 5.204 1.00 98.50 209 TRP A CA 1
ATOM 1601 C C . TRP A 1 209 ? -9.334 -5.683 4.968 1.00 98.50 209 TRP A C 1
ATOM 1603 O O . TRP A 1 209 ? -9.005 -4.538 5.250 1.00 98.50 209 TRP A O 1
ATOM 1613 N N . LEU A 1 210 ? -8.517 -6.546 4.374 1.00 98.81 210 LEU A N 1
ATOM 1614 C CA . LEU A 1 210 ? -7.243 -6.211 3.758 1.00 98.81 210 LEU A CA 1
ATOM 1615 C C . LEU A 1 210 ? -7.376 -6.405 2.244 1.00 98.81 210 LEU A C 1
ATOM 1617 O O . LEU A 1 210 ? -7.644 -7.512 1.775 1.00 98.81 210 LEU A O 1
ATOM 1621 N N . VAL A 1 211 ? -7.189 -5.325 1.491 1.00 98.88 211 VAL A N 1
ATOM 1622 C CA . VAL A 1 211 ? -7.168 -5.308 0.026 1.00 98.88 211 VAL A CA 1
ATOM 1623 C C . VAL A 1 211 ? -5.764 -4.931 -0.412 1.00 98.88 211 VAL A C 1
ATOM 1625 O O . VAL A 1 211 ? -5.327 -3.810 -0.172 1.00 98.88 211 VAL A O 1
ATOM 1628 N N . PHE A 1 212 ? -5.033 -5.837 -1.048 1.00 98.62 212 PHE A N 1
ATOM 1629 C CA . PHE A 1 212 ? -3.645 -5.550 -1.392 1.00 98.62 212 PHE A CA 1
ATOM 1630 C C . PHE A 1 212 ? -3.231 -6.069 -2.757 1.00 98.62 212 PHE A C 1
ATOM 1632 O O . PHE A 1 212 ? -3.776 -7.048 -3.255 1.00 98.62 212 PHE A O 1
ATOM 1639 N N . VAL A 1 213 ? -2.268 -5.385 -3.367 1.00 98.00 213 VAL A N 1
ATOM 1640 C CA . VAL A 1 213 ? -1.692 -5.755 -4.662 1.00 98.00 213 VAL A CA 1
ATOM 1641 C C . VAL A 1 213 ? -0.250 -6.151 -4.446 1.00 98.00 213 VAL A C 1
ATOM 1643 O O . VAL A 1 213 ? 0.505 -5.357 -3.897 1.00 98.00 213 VAL A O 1
ATOM 1646 N N . GLU A 1 214 ? 0.163 -7.320 -4.918 1.00 95.81 214 GLU A N 1
ATOM 1647 C CA . GLU A 1 214 ? 1.547 -7.762 -4.776 1.00 95.81 214 GLU A CA 1
ATOM 1648 C C . GLU A 1 214 ? 2.100 -8.433 -6.024 1.00 95.81 214 GLU A C 1
ATOM 1650 O O . GLU A 1 214 ? 1.386 -9.122 -6.759 1.00 95.81 214 GLU A O 1
ATOM 1655 N N . ALA A 1 215 ? 3.400 -8.238 -6.242 1.00 93.12 215 ALA A N 1
ATOM 1656 C CA . ALA A 1 215 ? 4.149 -9.096 -7.142 1.00 93.12 215 ALA A CA 1
ATOM 1657 C C . ALA A 1 215 ? 4.310 -10.475 -6.486 1.00 93.12 215 ALA A C 1
ATOM 1659 O O . ALA A 1 215 ? 4.555 -10.602 -5.289 1.00 93.12 215 ALA A O 1
ATOM 1660 N N . THR A 1 216 ? 4.117 -11.519 -7.286 1.00 92.88 216 THR A N 1
ATOM 1661 C CA . THR A 1 216 ? 4.043 -12.918 -6.833 1.00 92.88 216 THR A CA 1
ATOM 1662 C C . THR A 1 216 ? 5.034 -13.835 -7.538 1.00 92.88 216 THR A C 1
ATOM 1664 O O . THR A 1 216 ? 4.978 -15.056 -7.398 1.00 92.88 216 THR A O 1
ATOM 1667 N N . ARG A 1 217 ? 5.933 -13.255 -8.329 1.00 86.62 217 ARG A N 1
ATOM 1668 C CA . ARG A 1 217 ? 7.081 -13.920 -8.940 1.00 86.62 217 ARG A CA 1
ATOM 1669 C C . ARG A 1 217 ? 8.054 -12.867 -9.437 1.00 86.62 217 ARG A C 1
ATOM 1671 O O . ARG A 1 217 ? 7.622 -11.797 -9.870 1.00 86.62 217 ARG A O 1
ATOM 1678 N N . ASP A 1 218 ? 9.324 -13.228 -9.481 1.00 82.81 218 ASP A N 1
ATOM 1679 C CA . ASP A 1 218 ? 10.317 -12.428 -10.181 1.00 82.81 218 ASP A CA 1
ATOM 1680 C C . ASP A 1 218 ? 10.011 -12.433 -11.678 1.00 82.81 218 ASP A C 1
ATOM 1682 O O . ASP A 1 218 ? 9.576 -13.435 -12.265 1.00 82.81 218 ASP A O 1
ATOM 1686 N N . THR A 1 219 ? 10.256 -11.300 -12.322 1.00 82.44 219 THR A N 1
ATOM 1687 C CA . THR A 1 219 ? 10.178 -11.204 -13.778 1.00 82.44 219 THR A CA 1
ATOM 1688 C C . THR A 1 219 ? 11.448 -10.564 -14.291 1.00 82.44 219 THR A C 1
ATOM 1690 O O . THR A 1 219 ? 11.932 -9.607 -13.699 1.00 82.44 219 THR A O 1
ATOM 1693 N N . ALA A 1 220 ? 11.955 -11.031 -15.435 1.00 82.38 220 ALA A N 1
ATOM 1694 C CA . ALA A 1 220 ? 13.164 -10.459 -16.026 1.00 82.38 220 ALA A CA 1
ATOM 1695 C C . ALA A 1 220 ? 13.066 -8.929 -16.173 1.00 82.38 220 ALA A C 1
ATOM 1697 O O . ALA A 1 220 ? 14.034 -8.234 -15.912 1.00 82.38 220 ALA A O 1
ATOM 1698 N N . ARG A 1 221 ? 11.877 -8.396 -16.501 1.00 84.62 221 ARG A N 1
ATOM 1699 C CA . ARG A 1 221 ? 11.647 -6.945 -16.579 1.00 84.62 221 ARG A CA 1
ATOM 1700 C C . ARG A 1 221 ? 11.832 -6.236 -15.239 1.00 84.62 221 ARG A C 1
ATOM 1702 O O . ARG A 1 221 ? 12.429 -5.166 -15.221 1.00 84.62 221 ARG A O 1
ATOM 1709 N N . ALA A 1 222 ? 11.284 -6.780 -14.153 1.00 82.56 222 ALA A N 1
ATOM 1710 C CA . ALA A 1 222 ? 11.415 -6.186 -12.824 1.00 82.56 222 ALA A CA 1
ATOM 1711 C C . ALA A 1 222 ? 12.869 -6.272 -12.335 1.00 82.56 222 ALA A C 1
ATOM 1713 O O . ALA A 1 222 ? 13.434 -5.243 -11.963 1.00 82.56 222 ALA A O 1
ATOM 1714 N N . MET A 1 223 ? 13.501 -7.439 -12.500 1.00 85.19 223 MET A N 1
ATOM 1715 C CA . MET A 1 223 ? 14.911 -7.690 -12.177 1.00 85.19 223 MET A CA 1
ATOM 1716 C C . MET A 1 223 ? 15.878 -6.757 -12.917 1.00 85.19 223 MET A C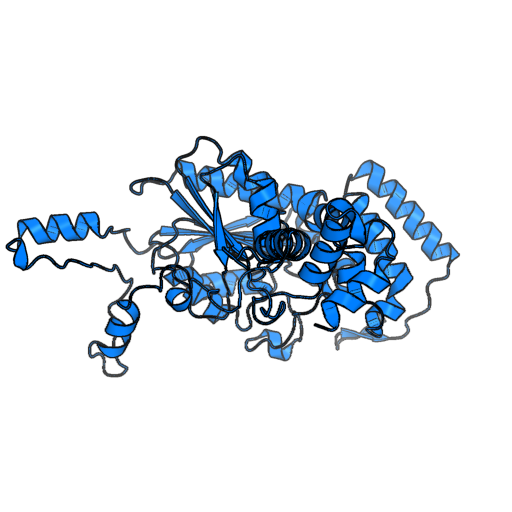 1
ATOM 1718 O O . MET A 1 223 ? 16.902 -6.365 -12.372 1.00 85.19 223 MET A O 1
ATOM 1722 N N . THR A 1 224 ? 15.574 -6.380 -14.165 1.00 88.19 224 THR A N 1
ATOM 1723 C CA . THR A 1 224 ? 16.403 -5.442 -14.942 1.00 88.19 224 THR A CA 1
ATOM 1724 C C . THR A 1 224 ? 15.964 -3.983 -14.798 1.00 88.19 224 THR A C 1
ATOM 1726 O O . THR A 1 224 ? 16.389 -3.149 -15.595 1.00 88.19 224 THR A O 1
ATOM 1729 N N . SER A 1 225 ? 15.070 -3.655 -13.860 1.00 89.19 225 SER A N 1
ATOM 1730 C CA . SER A 1 225 ? 14.620 -2.277 -13.630 1.00 89.19 225 SER A CA 1
ATOM 1731 C C . SER A 1 225 ? 14.239 -2.015 -12.169 1.00 89.19 225 SER A C 1
ATOM 1733 O O . SER A 1 225 ? 15.100 -1.658 -11.377 1.00 89.19 225 SER A O 1
ATOM 1735 N N . MET A 1 226 ? 12.968 -2.184 -11.802 1.00 84.06 226 MET A N 1
ATOM 1736 C CA . MET A 1 226 ? 12.410 -1.777 -10.507 1.00 84.06 226 MET A CA 1
ATOM 1737 C C . MET A 1 226 ? 13.084 -2.439 -9.299 1.00 84.06 226 MET A C 1
ATOM 1739 O O . MET A 1 226 ? 13.113 -1.841 -8.230 1.00 84.06 226 MET A O 1
ATOM 1743 N N . GLU A 1 227 ? 13.642 -3.640 -9.451 1.00 83.94 227 GLU A N 1
ATOM 1744 C CA . GLU A 1 227 ? 14.305 -4.364 -8.355 1.00 83.94 227 GLU A CA 1
ATOM 1745 C C . GLU A 1 227 ? 15.697 -3.817 -8.002 1.00 83.94 227 GLU A C 1
ATOM 1747 O O . GLU A 1 227 ? 16.249 -4.187 -6.973 1.00 83.94 227 GLU A O 1
ATOM 1752 N N . PHE A 1 228 ? 16.245 -2.889 -8.795 1.00 85.88 228 PHE A N 1
ATOM 1753 C CA . PHE A 1 228 ? 17.417 -2.100 -8.392 1.00 85.88 228 PHE A CA 1
ATOM 1754 C C . PHE A 1 228 ? 17.085 -1.023 -7.349 1.00 85.88 228 PHE A C 1
ATOM 1756 O O . PHE A 1 228 ? 17.974 -0.283 -6.934 1.00 85.88 228 PHE A O 1
ATOM 1763 N N . ASN A 1 229 ? 15.814 -0.863 -6.973 1.00 75.94 229 ASN A N 1
ATOM 1764 C CA . ASN A 1 229 ? 15.432 0.097 -5.949 1.00 75.94 229 ASN A CA 1
ATOM 1765 C C . ASN A 1 229 ? 15.875 -0.413 -4.571 1.00 75.94 229 ASN A C 1
ATOM 1767 O O . ASN A 1 229 ? 15.655 -1.578 -4.234 1.00 75.94 229 ASN A O 1
ATOM 1771 N N . ASP A 1 230 ? 16.485 0.465 -3.775 1.00 67.69 230 ASP A N 1
ATOM 1772 C CA . ASP A 1 230 ? 16.962 0.127 -2.435 1.00 67.69 230 ASP A CA 1
ATOM 1773 C C . ASP A 1 230 ? 15.816 -0.388 -1.541 1.00 67.69 230 ASP A C 1
ATOM 1775 O O . ASP A 1 230 ? 14.665 0.032 -1.676 1.00 67.69 230 ASP A O 1
ATOM 1779 N N . GLY A 1 231 ? 16.134 -1.274 -0.590 1.00 65.56 231 GLY A N 1
ATOM 1780 C CA . GLY A 1 231 ? 15.193 -1.723 0.452 1.00 65.56 231 GLY A CA 1
ATOM 1781 C C . GLY A 1 231 ? 14.660 -3.153 0.319 1.00 65.56 231 GLY A C 1
ATOM 1782 O O . GLY A 1 231 ? 13.994 -3.634 1.228 1.00 65.56 231 GLY A O 1
ATOM 1783 N N . LEU A 1 232 ? 15.005 -3.883 -0.743 1.00 75.19 232 LEU A N 1
ATOM 1784 C CA . LEU A 1 232 ? 14.595 -5.283 -0.944 1.00 75.19 232 LEU A CA 1
ATOM 1785 C C . LEU A 1 232 ? 15.564 -6.297 -0.301 1.00 75.19 232 LEU A C 1
ATOM 1787 O O . LEU A 1 232 ? 15.931 -7.299 -0.910 1.00 75.19 232 LEU A O 1
ATOM 1791 N N . THR A 1 233 ? 16.029 -6.029 0.922 1.00 81.25 233 THR A N 1
ATOM 1792 C CA . THR A 1 233 ? 17.014 -6.874 1.627 1.00 81.25 233 THR A CA 1
ATOM 1793 C C . THR A 1 233 ? 16.747 -6.921 3.135 1.00 81.25 233 THR A C 1
ATOM 1795 O O . THR A 1 233 ? 15.907 -6.191 3.650 1.00 81.25 233 THR A O 1
ATOM 1798 N N . GLY A 1 234 ? 17.455 -7.790 3.868 1.00 85.62 234 GLY A N 1
ATOM 1799 C CA . GLY A 1 234 ? 17.365 -7.845 5.335 1.00 85.62 234 GLY A CA 1
ATOM 1800 C C . GLY A 1 234 ? 16.176 -8.640 5.885 1.00 85.62 234 GLY A C 1
ATOM 1801 O O . GLY A 1 234 ? 15.859 -8.525 7.067 1.00 85.62 234 GLY A O 1
ATOM 1802 N N . PHE A 1 235 ? 15.523 -9.454 5.051 1.00 92.25 235 PHE A N 1
ATOM 1803 C CA . PHE A 1 235 ? 14.402 -10.295 5.468 1.00 92.25 235 PHE A CA 1
ATOM 1804 C C . PHE A 1 235 ? 14.789 -11.251 6.604 1.00 92.25 235 PHE A C 1
ATOM 1806 O O . PHE A 1 235 ? 15.859 -11.851 6.595 1.00 92.25 235 PHE A O 1
ATOM 1813 N N . THR A 1 236 ? 13.871 -11.423 7.553 1.00 93.69 236 THR A N 1
ATOM 1814 C CA . THR A 1 236 ? 14.010 -12.262 8.760 1.00 93.69 236 THR A CA 1
ATOM 1815 C C . THR A 1 236 ? 12.983 -13.400 8.795 1.00 93.69 236 THR A C 1
ATOM 1817 O O . THR A 1 236 ? 12.672 -13.944 9.853 1.00 93.69 236 THR A O 1
ATOM 1820 N N . ASP A 1 237 ? 12.413 -13.730 7.634 1.00 93.38 237 ASP A N 1
ATOM 1821 C CA . ASP A 1 237 ? 11.458 -14.819 7.428 1.00 93.38 237 ASP A CA 1
ATOM 1822 C C . ASP A 1 237 ? 11.969 -15.815 6.369 1.00 93.38 237 ASP A C 1
ATOM 1824 O O . ASP A 1 237 ? 13.161 -15.873 6.073 1.00 93.38 237 ASP A O 1
ATOM 1828 N N . ALA A 1 238 ? 11.082 -16.629 5.785 1.00 88.94 238 ALA A N 1
ATOM 1829 C CA . ALA A 1 238 ? 11.452 -17.640 4.794 1.00 88.94 238 ALA A CA 1
ATOM 1830 C C . ALA A 1 238 ? 12.269 -17.088 3.606 1.00 88.94 238 ALA A C 1
ATOM 1832 O O . ALA A 1 238 ? 13.032 -17.842 2.995 1.00 88.94 238 ALA A O 1
ATOM 1833 N N . ARG A 1 239 ? 12.150 -15.788 3.303 1.00 91.56 239 ARG A N 1
ATOM 1834 C CA . ARG A 1 239 ? 12.888 -15.128 2.221 1.00 91.56 239 ARG A CA 1
ATOM 1835 C C . ARG A 1 239 ? 14.376 -14.993 2.498 1.00 91.56 239 ARG A C 1
ATOM 1837 O O . ARG A 1 239 ? 15.136 -15.013 1.533 1.00 91.56 239 ARG A O 1
ATOM 1844 N N . GLU A 1 240 ? 14.803 -14.969 3.765 1.00 90.44 240 GLU A N 1
ATOM 1845 C CA . GLU A 1 240 ? 16.220 -14.916 4.167 1.00 90.44 240 GLU A CA 1
ATOM 1846 C C . GLU A 1 240 ? 17.047 -16.001 3.457 1.00 90.44 240 GLU A C 1
ATOM 1848 O O . GLU A 1 240 ? 18.156 -15.757 2.991 1.00 90.44 240 GLU A O 1
ATOM 1853 N N . LYS A 1 241 ? 16.467 -17.198 3.297 1.00 85.12 241 LYS A N 1
ATOM 1854 C CA . LYS A 1 241 ? 17.127 -18.343 2.650 1.00 85.12 241 LYS A CA 1
ATOM 1855 C C . LYS A 1 241 ? 17.192 -18.237 1.130 1.00 85.12 241 LYS A C 1
ATOM 1857 O O . LYS A 1 241 ? 18.057 -18.851 0.517 1.00 85.12 241 LYS A O 1
ATOM 1862 N N . THR A 1 242 ? 16.234 -17.542 0.525 1.00 82.62 242 THR A N 1
ATOM 1863 C CA . THR A 1 242 ? 16.078 -17.486 -0.936 1.00 82.62 242 THR A CA 1
ATOM 1864 C C . THR A 1 242 ? 16.664 -16.221 -1.548 1.00 82.62 242 THR A C 1
ATOM 1866 O O . THR A 1 242 ? 16.963 -16.216 -2.735 1.00 82.62 242 THR A O 1
ATOM 1869 N N . GLY A 1 243 ? 16.773 -15.142 -0.769 1.00 76.50 243 GLY A N 1
ATOM 1870 C CA . GLY A 1 243 ? 17.083 -13.801 -1.267 1.00 76.50 243 GLY A CA 1
ATOM 1871 C C . GLY A 1 243 ? 15.981 -13.171 -2.129 1.00 76.50 243 GLY A C 1
ATOM 1872 O O . GLY A 1 243 ? 16.112 -12.009 -2.490 1.00 76.50 243 GLY A O 1
ATOM 1873 N N . SER A 1 244 ? 14.901 -13.901 -2.443 1.00 83.75 244 SER A N 1
ATOM 1874 C CA . SER A 1 244 ? 13.767 -13.399 -3.224 1.00 83.75 244 SER A CA 1
ATOM 1875 C C . SER A 1 244 ? 12.934 -12.434 -2.381 1.00 83.75 244 SER A C 1
ATOM 1877 O O . SER A 1 244 ? 12.411 -12.852 -1.340 1.00 83.75 244 SER A O 1
ATOM 1879 N N . PRO A 1 245 ? 12.755 -11.172 -2.806 1.00 82.81 245 PRO A N 1
ATOM 1880 C CA . PRO A 1 245 ? 11.941 -10.220 -2.060 1.00 82.81 245 PRO A CA 1
ATOM 1881 C C . PRO A 1 245 ? 10.450 -10.555 -2.127 1.00 82.81 245 PRO A C 1
ATOM 1883 O O . PRO A 1 245 ? 9.717 -10.352 -1.151 1.00 82.81 245 PRO A O 1
ATOM 1886 N N . PHE A 1 246 ? 10.006 -11.115 -3.254 1.00 90.75 246 PHE A N 1
ATOM 1887 C CA . PHE A 1 246 ? 8.605 -11.418 -3.504 1.00 90.75 246 PHE A CA 1
ATOM 1888 C C . PHE A 1 246 ? 8.227 -12.815 -3.020 1.00 90.75 246 PHE A C 1
ATOM 1890 O O . PHE A 1 246 ? 8.951 -13.796 -3.208 1.00 90.75 246 PHE A O 1
ATOM 1897 N N . LEU A 1 247 ? 7.044 -12.891 -2.413 1.00 93.31 247 LEU A N 1
ATOM 1898 C CA . LEU A 1 247 ? 6.392 -14.134 -2.021 1.00 93.31 247 LEU A CA 1
ATOM 1899 C C . LEU A 1 247 ? 5.445 -14.572 -3.132 1.00 93.31 247 LEU A C 1
ATOM 1901 O O . LEU A 1 247 ? 4.706 -13.769 -3.696 1.00 93.31 247 LEU A O 1
ATOM 1905 N N . THR A 1 248 ? 5.432 -15.864 -3.428 1.00 94.25 248 THR A N 1
ATOM 1906 C CA . THR A 1 248 ? 4.526 -16.441 -4.421 1.00 94.25 248 THR A CA 1
ATOM 1907 C C . THR A 1 248 ? 3.063 -16.349 -3.992 1.00 94.25 248 THR A C 1
ATOM 1909 O O . THR A 1 248 ? 2.748 -16.212 -2.810 1.00 94.25 248 THR A O 1
ATOM 1912 N N . ARG A 1 249 ? 2.138 -16.476 -4.952 1.00 94.69 249 ARG A N 1
ATOM 1913 C CA . ARG A 1 249 ? 0.693 -16.511 -4.669 1.00 94.69 249 ARG A CA 1
ATOM 1914 C C . ARG A 1 249 ? 0.331 -17.550 -3.589 1.00 94.69 249 ARG A C 1
ATOM 1916 O O . ARG A 1 249 ? -0.343 -17.156 -2.641 1.00 94.69 249 ARG A O 1
ATOM 1923 N N . PRO A 1 250 ? 0.792 -18.818 -3.650 1.00 95.75 250 PRO A N 1
ATOM 1924 C CA . PRO A 1 250 ? 0.545 -19.780 -2.574 1.00 95.75 250 PRO A CA 1
ATOM 1925 C C . PRO A 1 250 ? 1.095 -19.330 -1.215 1.00 95.75 250 PRO A C 1
ATOM 1927 O O . PRO A 1 250 ? 0.388 -19.430 -0.219 1.00 95.75 250 PRO A O 1
ATOM 1930 N N . GLN A 1 251 ? 2.304 -18.757 -1.172 1.00 96.31 251 GLN A N 1
ATOM 1931 C CA . GLN A 1 251 ? 2.901 -18.267 0.077 1.00 96.31 251 GLN A CA 1
ATOM 1932 C C . GLN A 1 251 ? 2.094 -17.120 0.700 1.00 96.31 251 GLN A C 1
ATOM 1934 O O . GLN A 1 251 ? 1.896 -17.112 1.912 1.00 96.31 251 GLN A O 1
ATOM 1939 N N . TRP A 1 252 ? 1.588 -16.179 -0.103 1.00 97.50 252 TRP A N 1
ATOM 1940 C CA . TRP A 1 252 ? 0.691 -15.132 0.396 1.00 97.50 252 TRP A CA 1
ATOM 1941 C C . TRP A 1 252 ? -0.618 -15.703 0.945 1.00 97.50 252 TRP A C 1
ATOM 1943 O O . TRP A 1 252 ? -1.050 -15.302 2.023 1.00 97.50 252 TRP A O 1
ATOM 1953 N N . LEU A 1 253 ? -1.239 -16.653 0.239 1.00 97.75 253 LEU A N 1
ATOM 1954 C CA . LEU A 1 253 ? -2.473 -17.303 0.695 1.00 97.75 253 LEU A CA 1
ATOM 1955 C C . LEU A 1 253 ? -2.263 -18.077 2.007 1.00 97.75 253 LEU A C 1
ATOM 1957 O O . LEU A 1 253 ? -3.115 -18.018 2.895 1.00 97.75 253 LEU A O 1
ATOM 1961 N N . ASP A 1 254 ? -1.123 -18.752 2.154 1.00 98.19 254 ASP A N 1
ATOM 1962 C CA . ASP A 1 254 ? -0.754 -19.445 3.389 1.00 98.19 254 ASP A CA 1
ATOM 1963 C C . ASP A 1 254 ? -0.533 -18.474 4.548 1.00 98.19 254 ASP A C 1
ATOM 1965 O O . ASP A 1 254 ? -1.101 -18.675 5.620 1.00 98.19 254 ASP A O 1
ATOM 1969 N N . LEU A 1 255 ? 0.199 -17.382 4.325 1.00 98.06 255 LEU A N 1
ATOM 1970 C CA . LEU A 1 255 ? 0.410 -16.344 5.334 1.00 98.06 255 LEU A CA 1
ATOM 1971 C C . LEU A 1 255 ? -0.901 -15.676 5.773 1.00 98.06 255 LEU A C 1
ATOM 1973 O O . LEU A 1 255 ? -1.104 -15.439 6.963 1.00 98.06 255 LEU A O 1
ATOM 1977 N N . LEU A 1 256 ? -1.818 -15.404 4.838 1.00 98.50 256 LEU A N 1
ATOM 1978 C CA . LEU A 1 256 ? -3.152 -14.883 5.156 1.00 98.50 256 LEU A CA 1
ATOM 1979 C C . LEU A 1 256 ? -3.938 -15.868 6.030 1.00 98.50 256 LEU A C 1
ATOM 1981 O O . LEU A 1 256 ? -4.517 -15.472 7.043 1.00 98.50 256 LEU A O 1
ATOM 1985 N N . ARG A 1 257 ? -3.923 -17.156 5.674 1.00 97.81 257 ARG A N 1
ATOM 1986 C CA . ARG A 1 257 ? -4.578 -18.222 6.443 1.00 97.81 257 ARG A CA 1
ATOM 1987 C C . ARG A 1 257 ? -3.976 -18.359 7.844 1.00 97.81 257 ARG A C 1
ATOM 1989 O O . ARG A 1 257 ? -4.724 -18.464 8.813 1.00 97.81 257 ARG A O 1
ATOM 1996 N N . GLU A 1 258 ? -2.652 -18.333 7.968 1.00 97.44 258 GLU A N 1
ATOM 1997 C CA . GLU A 1 258 ? -1.931 -18.391 9.249 1.00 97.44 258 GLU A CA 1
ATOM 1998 C C . GLU A 1 258 ? -2.217 -17.174 10.132 1.00 97.44 258 GLU A C 1
ATOM 2000 O O . GLU A 1 258 ? -2.407 -17.315 11.341 1.00 97.44 258 GLU A O 1
ATOM 2005 N N . ALA A 1 259 ? -2.359 -15.992 9.529 1.00 96.06 259 ALA A N 1
ATOM 2006 C CA . ALA A 1 259 ? -2.797 -14.791 10.228 1.00 96.06 259 ALA A CA 1
ATOM 2007 C C . ALA A 1 259 ? -4.272 -14.863 10.680 1.00 96.06 259 ALA A C 1
ATOM 2009 O O . ALA A 1 259 ? -4.709 -14.019 11.466 1.00 96.06 259 ALA A O 1
ATOM 2010 N N . GLY A 1 260 ? -5.040 -15.867 10.244 1.00 95.19 260 GLY A N 1
ATOM 2011 C CA . GLY A 1 260 ? -6.461 -16.033 10.556 1.00 95.19 260 GLY A CA 1
ATOM 2012 C C . GLY A 1 260 ? -7.384 -15.205 9.660 1.00 95.19 260 GLY A C 1
ATOM 2013 O O . GLY A 1 260 ? -8.466 -14.810 10.100 1.00 95.19 260 GLY A O 1
ATOM 2014 N N . ALA A 1 261 ? -6.947 -14.896 8.437 1.00 97.56 261 ALA A N 1
ATOM 2015 C CA . ALA A 1 261 ? -7.762 -14.242 7.425 1.00 97.56 261 ALA A CA 1
ATOM 2016 C C . ALA A 1 261 ? -8.511 -15.262 6.557 1.00 97.56 261 ALA A C 1
ATOM 2018 O O . ALA A 1 261 ? -8.001 -16.336 6.235 1.00 97.56 261 ALA A O 1
ATOM 2019 N N . GLU A 1 262 ? -9.702 -14.886 6.108 1.00 97.75 262 GLU A N 1
ATOM 2020 C CA . GLU A 1 262 ? -10.452 -15.594 5.074 1.00 97.75 262 GLU A CA 1
ATOM 2021 C C . GLU A 1 262 ? -10.248 -14.876 3.736 1.00 97.75 262 GLU A C 1
ATOM 2023 O O . GLU A 1 262 ? -10.648 -13.722 3.582 1.00 97.75 262 GLU A O 1
ATOM 2028 N N . THR A 1 263 ? -9.611 -15.530 2.762 1.00 97.56 263 THR A N 1
ATOM 2029 C CA . THR A 1 263 ? -9.409 -14.926 1.434 1.00 97.56 263 THR A CA 1
ATOM 2030 C C . THR A 1 263 ? -10.697 -15.027 0.625 1.00 97.56 263 THR A C 1
ATOM 2032 O O . THR A 1 263 ? -11.115 -16.124 0.268 1.00 97.56 263 THR A O 1
ATOM 2035 N N . ALA A 1 264 ? -11.311 -13.885 0.318 1.00 96.62 264 ALA A N 1
ATOM 2036 C CA . ALA A 1 264 ? -12.545 -13.816 -0.461 1.00 96.62 264 ALA A CA 1
ATOM 2037 C C . ALA A 1 264 ? -12.282 -13.739 -1.970 1.00 96.62 264 ALA A C 1
ATOM 2039 O O . ALA A 1 264 ? -13.076 -14.236 -2.765 1.00 96.62 264 ALA A O 1
ATOM 2040 N N . LEU A 1 265 ? -11.178 -13.103 -2.374 1.00 96.44 265 LEU A N 1
ATOM 2041 C CA . LEU A 1 265 ? -10.847 -12.896 -3.780 1.00 96.44 265 LEU A CA 1
ATOM 2042 C C . LEU A 1 265 ? -9.329 -12.851 -3.985 1.00 96.44 265 LEU A C 1
ATOM 2044 O O . LEU A 1 265 ? -8.602 -12.256 -3.192 1.00 96.44 265 LEU A O 1
ATOM 2048 N N . CYS A 1 266 ? -8.865 -13.456 -5.076 1.00 97.12 266 CYS A N 1
ATOM 2049 C CA . CYS A 1 266 ? -7.496 -13.349 -5.569 1.00 97.12 266 CYS A CA 1
ATOM 2050 C C . CYS A 1 266 ? -7.558 -13.237 -7.098 1.00 97.12 266 CYS A C 1
ATOM 2052 O O . CYS A 1 266 ? -7.991 -14.173 -7.776 1.00 97.12 266 CYS A O 1
ATOM 2054 N N . LEU A 1 267 ? -7.200 -12.067 -7.618 1.00 96.31 267 LEU A N 1
ATOM 2055 C CA . LEU A 1 267 ? -7.257 -11.721 -9.032 1.00 96.31 267 LEU A CA 1
ATOM 2056 C C . LEU A 1 267 ? -5.855 -11.451 -9.584 1.00 96.31 267 LEU A C 1
ATOM 2058 O O . LEU A 1 267 ? -5.023 -10.934 -8.856 1.00 96.31 267 LEU A O 1
ATOM 2062 N N . PRO A 1 268 ? -5.618 -11.648 -10.887 1.00 95.19 268 PRO A N 1
ATOM 2063 C CA . PRO A 1 268 ? -6.476 -12.386 -11.809 1.00 95.19 268 PRO A CA 1
ATOM 2064 C C . PRO A 1 268 ? -6.613 -13.868 -11.412 1.00 95.19 268 PRO A C 1
ATOM 2066 O O . PRO A 1 268 ? -5.776 -14.425 -10.702 1.00 95.19 268 PRO A O 1
ATOM 2069 N N . HIS A 1 269 ? -7.686 -14.515 -11.868 1.00 91.44 269 HIS A N 1
ATOM 2070 C CA . HIS A 1 269 ? -7.819 -15.969 -11.741 1.00 91.44 269 HIS A CA 1
ATOM 2071 C C . HIS A 1 269 ? -6.681 -16.682 -12.494 1.00 91.44 269 HIS A C 1
ATOM 2073 O O . HIS A 1 269 ? -6.126 -16.127 -13.441 1.00 91.44 269 HIS A O 1
ATOM 2079 N N . GLU A 1 270 ? -6.310 -17.893 -12.066 1.00 87.88 270 GLU A N 1
ATOM 2080 C CA . GLU A 1 270 ? -5.149 -18.628 -12.613 1.00 87.88 270 GLU A CA 1
ATOM 2081 C C . GLU A 1 270 ? -5.305 -18.999 -14.094 1.00 87.88 270 GLU A C 1
ATOM 2083 O O . GLU A 1 270 ? -4.312 -19.178 -14.790 1.00 87.88 270 GLU A O 1
ATOM 2088 N N . ASP A 1 271 ? -6.541 -19.081 -14.581 1.00 90.56 271 ASP A N 1
ATOM 2089 C CA . ASP A 1 271 ? -6.900 -19.334 -15.977 1.00 90.56 271 ASP A CA 1
ATOM 2090 C C . ASP A 1 271 ? -6.897 -18.067 -16.851 1.00 90.56 271 ASP A C 1
ATOM 2092 O O . ASP A 1 271 ? -7.031 -18.141 -18.074 1.00 90.56 271 ASP A O 1
ATOM 2096 N N . SER A 1 272 ? -6.725 -16.889 -16.250 1.00 91.12 272 SER A N 1
ATOM 2097 C CA . SER A 1 272 ? -6.635 -15.631 -16.980 1.00 91.12 272 SER A CA 1
ATOM 2098 C C . SER A 1 272 ? -5.290 -15.495 -17.682 1.00 91.12 272 SER A C 1
ATOM 2100 O O . SER A 1 272 ? -4.238 -15.708 -17.083 1.00 91.12 272 SER A O 1
ATOM 2102 N N . ALA A 1 273 ? -5.302 -14.964 -18.906 1.00 87.19 273 ALA A N 1
ATOM 2103 C CA . ALA A 1 273 ? -4.080 -14.534 -19.589 1.00 87.19 273 ALA A CA 1
ATOM 2104 C C . ALA A 1 273 ? -3.284 -13.487 -18.782 1.00 87.19 273 ALA A C 1
ATOM 2106 O O . ALA A 1 273 ? -2.081 -13.331 -18.988 1.00 87.19 273 ALA A O 1
ATOM 2107 N N . LEU A 1 274 ? -3.936 -12.775 -17.849 1.00 87.44 274 LEU A N 1
ATOM 2108 C CA . LEU A 1 274 ? -3.263 -11.822 -16.970 1.00 87.44 274 LEU A CA 1
ATOM 2109 C C . LEU A 1 274 ? -2.498 -12.488 -15.813 1.00 87.44 274 LEU A C 1
ATOM 2111 O O . LEU A 1 274 ? -1.658 -11.834 -15.195 1.00 87.44 274 LEU A O 1
ATOM 2115 N N . ALA A 1 275 ? -2.742 -13.770 -15.510 1.00 85.69 275 ALA A N 1
ATOM 2116 C CA . ALA A 1 275 ? -2.029 -14.488 -14.448 1.00 85.69 275 ALA A CA 1
ATOM 2117 C C . ALA A 1 275 ? -0.511 -14.509 -14.693 1.00 85.69 275 ALA A C 1
ATOM 2119 O O . ALA A 1 275 ? 0.284 -14.380 -13.759 1.00 85.69 275 ALA A O 1
ATOM 2120 N N . ASP A 1 276 ? -0.107 -14.535 -15.965 1.00 83.31 276 ASP A N 1
ATOM 2121 C CA . ASP A 1 276 ? 1.287 -14.486 -16.396 1.00 83.31 276 ASP A CA 1
ATOM 2122 C C . ASP A 1 276 ? 1.960 -13.112 -16.279 1.00 83.31 276 ASP A C 1
ATOM 2124 O O . ASP A 1 276 ? 3.130 -12.937 -16.624 1.00 83.31 276 ASP A O 1
ATOM 2128 N N . ILE A 1 277 ? 1.293 -12.105 -15.737 1.00 81.69 277 ILE A N 1
ATOM 2129 C CA . ILE A 1 277 ? 2.000 -10.884 -15.353 1.00 81.69 277 ILE A CA 1
ATOM 2130 C C . ILE A 1 277 ? 2.754 -11.051 -14.041 1.00 81.69 277 ILE A C 1
ATOM 2132 O O . ILE A 1 277 ? 3.763 -10.378 -13.837 1.00 81.69 277 ILE A O 1
ATOM 2136 N N . GLY A 1 278 ? 2.316 -11.967 -13.175 1.00 87.12 278 GLY A N 1
ATOM 2137 C CA . GLY A 1 278 ? 2.955 -12.149 -11.880 1.00 87.12 278 GLY A CA 1
ATOM 2138 C C . GLY A 1 278 ? 2.613 -11.065 -10.862 1.00 87.12 278 GLY A C 1
ATOM 2139 O O . GLY A 1 278 ? 3.324 -10.937 -9.874 1.00 87.12 278 GLY A O 1
ATOM 2140 N N . GLN A 1 279 ? 1.534 -10.306 -11.065 1.00 92.31 279 GLN A N 1
ATOM 2141 C CA . GLN A 1 279 ? 0.945 -9.442 -10.040 1.00 92.31 279 GLN A CA 1
ATOM 2142 C C . GLN A 1 279 ? -0.465 -9.908 -9.711 1.00 92.31 279 GLN A C 1
ATOM 2144 O O . GLN A 1 279 ? -1.177 -10.387 -10.594 1.00 92.31 279 GLN A O 1
ATOM 2149 N N . GLN A 1 280 ? -0.843 -9.793 -8.443 1.00 95.81 280 GLN A N 1
ATOM 2150 C CA . GLN A 1 280 ? -2.126 -10.260 -7.941 1.00 95.81 280 GLN A CA 1
ATOM 2151 C C . GLN A 1 280 ? -2.756 -9.219 -7.013 1.00 95.81 280 GLN A C 1
ATOM 2153 O O . GLN A 1 280 ? -2.051 -8.568 -6.248 1.00 95.81 280 GLN A O 1
ATOM 2158 N N . VAL A 1 281 ? -4.079 -9.100 -7.064 1.00 98.25 281 VAL A N 1
ATOM 2159 C CA . VAL A 1 281 ? -4.920 -8.364 -6.120 1.00 98.25 281 VAL A CA 1
ATOM 2160 C C . VAL A 1 281 ? -5.584 -9.372 -5.193 1.00 98.25 281 VAL A C 1
ATOM 2162 O O . VAL A 1 281 ? -6.321 -10.246 -5.644 1.00 98.25 281 VAL A O 1
ATOM 2165 N N . PHE A 1 282 ? -5.352 -9.235 -3.899 1.00 98.69 282 PHE A N 1
ATOM 2166 C CA . PHE A 1 282 ? -5.922 -10.065 -2.851 1.00 98.69 282 PHE A CA 1
ATOM 2167 C C . PHE A 1 282 ? -6.943 -9.257 -2.050 1.00 98.69 282 PHE A C 1
ATOM 2169 O O . PHE A 1 282 ? -6.704 -8.099 -1.714 1.00 98.69 282 PHE A O 1
ATOM 2176 N N . VAL A 1 283 ? -8.064 -9.886 -1.710 1.00 98.75 283 VAL A N 1
ATOM 2177 C CA . VAL A 1 283 ? -9.069 -9.355 -0.786 1.00 98.75 283 VAL A CA 1
ATOM 2178 C C . VAL A 1 283 ? -9.297 -10.402 0.291 1.00 98.75 283 VAL A C 1
ATOM 2180 O O . VAL A 1 283 ? -9.801 -11.493 0.010 1.00 98.75 283 VAL A O 1
ATOM 2183 N N . ALA A 1 284 ? -8.916 -10.080 1.520 1.00 98.62 284 ALA A N 1
ATOM 2184 C CA . ALA A 1 284 ? -9.004 -10.983 2.657 1.00 98.62 284 ALA A CA 1
ATOM 2185 C C . ALA A 1 284 ? -9.722 -10.317 3.830 1.00 98.62 284 ALA A C 1
ATOM 2187 O O . ALA A 1 284 ? -9.529 -9.135 4.104 1.00 98.62 284 ALA A O 1
ATOM 2188 N N . ARG A 1 285 ? -10.554 -11.084 4.530 1.00 98.19 285 ARG A N 1
ATOM 2189 C CA . ARG A 1 285 ? -11.297 -10.635 5.706 1.00 98.19 285 ARG A CA 1
ATOM 2190 C C . ARG A 1 285 ? -10.598 -11.096 6.973 1.00 98.19 285 ARG A C 1
ATOM 2192 O O . ARG A 1 285 ? -10.333 -12.286 7.129 1.00 98.19 285 ARG A O 1
ATOM 2199 N N . PHE A 1 286 ? -10.351 -10.180 7.899 1.00 97.62 286 PHE A N 1
ATOM 2200 C CA . PHE A 1 286 ? -9.820 -10.502 9.218 1.00 97.62 286 PHE A CA 1
ATOM 2201 C C . PHE A 1 286 ? -10.931 -10.660 10.248 1.00 97.62 286 PHE A C 1
ATOM 2203 O O . PHE A 1 286 ? -11.975 -10.012 10.174 1.00 97.62 286 PHE A O 1
ATOM 2210 N N . LYS A 1 287 ? -10.662 -11.492 11.263 1.00 95.38 287 LYS A N 1
ATOM 2211 C CA . LYS A 1 287 ? -11.522 -11.639 12.449 1.00 95.38 287 LYS A CA 1
ATOM 2212 C C . LYS A 1 287 ? -12.995 -11.947 12.094 1.00 95.38 287 LYS A C 1
ATOM 2214 O O . LYS A 1 287 ? -13.883 -11.315 12.668 1.00 95.38 287 LYS A O 1
ATOM 2219 N N . PRO A 1 288 ? -13.285 -12.868 11.148 1.00 93.81 288 PRO A N 1
ATOM 2220 C CA . PRO A 1 288 ? -14.667 -13.180 10.765 1.00 93.81 288 PRO A CA 1
ATOM 2221 C C . PRO A 1 288 ? -15.463 -13.838 11.905 1.00 93.81 288 PRO A C 1
ATOM 2223 O O . PRO A 1 288 ? -16.687 -13.873 11.873 1.00 93.81 288 PRO A O 1
ATOM 2226 N N . ASP A 1 289 ? -14.766 -14.349 12.920 1.00 92.81 289 ASP A N 1
ATOM 2227 C CA . ASP A 1 289 ? -15.285 -15.009 14.116 1.00 92.81 289 ASP A CA 1
ATOM 2228 C C . ASP A 1 289 ? -15.729 -14.033 15.222 1.00 92.81 289 ASP A C 1
ATOM 2230 O O . ASP A 1 289 ? -16.111 -14.461 16.312 1.00 92.81 289 ASP A O 1
ATOM 2234 N N . ARG A 1 290 ? -15.643 -12.719 14.985 1.00 90.62 290 ARG A N 1
ATOM 2235 C CA . ARG A 1 290 ? -15.837 -11.682 16.006 1.00 90.62 290 ARG A CA 1
ATOM 2236 C C . ARG A 1 290 ? -16.833 -10.632 15.540 1.00 90.62 290 ARG A C 1
ATOM 2238 O O . ARG A 1 290 ? -16.781 -10.170 14.406 1.00 90.62 290 ARG A O 1
ATOM 2245 N N . ALA A 1 291 ? -17.696 -10.204 16.456 1.00 86.69 291 ALA A N 1
ATOM 2246 C CA . ALA A 1 291 ? -18.557 -9.050 16.237 1.00 86.69 291 ALA A CA 1
ATOM 2247 C C . ALA A 1 291 ? -17.775 -7.748 16.460 1.00 86.69 291 ALA A C 1
ATOM 2249 O O . ALA A 1 291 ? -16.956 -7.653 17.380 1.00 86.69 291 ALA A O 1
ATOM 2250 N N . ALA A 1 292 ? -18.045 -6.741 15.630 1.00 83.31 292 ALA A N 1
ATOM 2251 C CA . ALA A 1 292 ? -17.560 -5.391 15.870 1.00 83.31 292 ALA A CA 1
ATOM 2252 C C . ALA A 1 292 ? -18.245 -4.809 17.115 1.00 83.31 292 ALA A C 1
ATOM 2254 O O . ALA A 1 292 ? -19.436 -5.019 17.336 1.00 83.31 292 ALA A O 1
ATOM 2255 N N . LEU A 1 293 ? -17.474 -4.094 17.930 1.00 85.00 293 LEU A N 1
ATOM 2256 C CA . LEU A 1 293 ? -17.955 -3.430 19.134 1.00 85.00 293 LEU A CA 1
ATOM 2257 C C . LEU A 1 293 ? -17.314 -2.053 19.223 1.00 85.00 293 LEU A C 1
ATOM 2259 O O . LEU A 1 293 ? -16.092 -1.920 19.128 1.00 85.00 293 LEU A O 1
ATOM 2263 N N . THR A 1 294 ? -18.131 -1.031 19.434 1.00 82.44 294 THR A N 1
ATOM 2264 C CA . THR A 1 294 ? -17.665 0.342 19.599 1.00 82.44 294 THR A CA 1
ATOM 2265 C C . THR A 1 294 ? -17.508 0.718 21.066 1.00 82.44 294 THR A C 1
ATOM 2267 O O . THR A 1 294 ? -18.186 0.218 21.967 1.00 82.44 294 THR A O 1
ATOM 2270 N N . THR A 1 295 ? -16.617 1.672 21.325 1.00 82.94 295 THR A N 1
ATOM 2271 C CA . THR A 1 295 ? -16.455 2.259 22.662 1.00 82.94 295 THR A CA 1
ATOM 2272 C C . THR A 1 295 ? -17.707 3.015 23.106 1.00 82.94 295 THR A C 1
ATOM 2274 O O . THR A 1 295 ? -17.972 3.090 24.303 1.00 82.94 295 THR A O 1
ATOM 2277 N N . THR A 1 296 ? -18.500 3.534 22.164 1.00 81.88 296 THR A N 1
ATOM 2278 C CA . THR A 1 296 ? -19.799 4.159 22.436 1.00 81.88 296 THR A CA 1
ATOM 2279 C C . THR A 1 296 ? -20.808 3.139 22.950 1.00 81.88 296 THR A C 1
ATOM 2281 O O . THR A 1 296 ? -21.397 3.374 24.000 1.00 81.88 296 THR A O 1
ATOM 2284 N N . GLU A 1 297 ? -20.962 1.991 22.281 1.00 87.62 297 GLU A N 1
ATOM 2285 C CA . GLU A 1 297 ? -21.841 0.907 22.749 1.00 87.62 297 GLU A CA 1
ATOM 2286 C C . GLU A 1 297 ? -21.429 0.419 24.139 1.00 87.62 297 GLU A C 1
ATOM 2288 O O . GLU A 1 297 ? -22.272 0.292 25.026 1.00 87.62 297 GLU A O 1
ATOM 2293 N N . LEU A 1 298 ? -20.124 0.230 24.364 1.00 89.44 298 LEU A N 1
ATOM 2294 C CA . LEU A 1 298 ? -19.597 -0.118 25.683 1.00 89.44 298 LEU A CA 1
ATOM 2295 C C . LEU A 1 298 ? -19.913 0.946 26.735 1.00 89.44 298 LEU A C 1
ATOM 2297 O O . LEU A 1 298 ? -20.351 0.610 27.833 1.00 89.44 298 LEU A O 1
ATOM 2301 N N . ARG A 1 299 ? -19.711 2.229 26.421 1.00 87.12 299 ARG A N 1
ATOM 2302 C CA . ARG A 1 299 ? -19.983 3.324 27.357 1.00 87.12 299 ARG A CA 1
ATOM 2303 C C . ARG A 1 299 ? -21.463 3.393 27.717 1.00 87.12 299 ARG A C 1
ATOM 2305 O O . ARG A 1 299 ? -21.773 3.518 28.897 1.00 87.12 299 ARG A O 1
ATOM 2312 N N . THR A 1 300 ? -22.354 3.269 26.735 1.00 87.12 300 THR A N 1
ATOM 2313 C CA . THR A 1 300 ? -23.806 3.218 26.959 1.00 87.12 300 THR A CA 1
ATOM 2314 C C . THR A 1 300 ? -24.167 2.038 27.856 1.00 87.12 300 THR A C 1
ATOM 2316 O O . THR A 1 300 ? -24.821 2.220 28.879 1.00 87.12 300 THR A O 1
ATOM 2319 N N . HIS A 1 301 ? -23.646 0.847 27.550 1.00 93.12 301 HIS A N 1
ATOM 2320 C CA . HIS A 1 301 ? -23.883 -0.354 28.348 1.00 93.12 301 HIS A CA 1
ATOM 2321 C C . HIS A 1 301 ? -23.413 -0.211 29.807 1.00 93.12 301 HIS A C 1
ATOM 2323 O O . HIS A 1 301 ? -24.078 -0.692 30.731 1.00 93.12 301 HIS A O 1
ATOM 2329 N N . LEU A 1 302 ? -22.268 0.447 30.024 1.00 92.06 302 LEU A N 1
ATOM 2330 C CA . LEU A 1 302 ? -21.723 0.728 31.353 1.00 92.06 302 LEU A CA 1
ATOM 2331 C C . LEU A 1 302 ? -22.538 1.789 32.098 1.00 92.06 302 LEU A C 1
ATOM 2333 O O . LEU A 1 302 ? -22.799 1.613 33.283 1.00 92.06 302 LEU A O 1
ATOM 2337 N N . ALA A 1 303 ? -22.969 2.857 31.424 1.00 88.12 303 ALA A N 1
ATOM 2338 C CA . ALA A 1 303 ? -23.750 3.939 32.025 1.00 88.12 303 ALA A CA 1
ATOM 2339 C C . ALA A 1 303 ? -25.129 3.480 32.533 1.00 88.12 303 ALA A C 1
ATOM 2341 O O . ALA A 1 303 ? -25.653 4.048 33.485 1.00 88.12 303 ALA A O 1
ATOM 2342 N N . GLU A 1 304 ? -25.695 2.419 31.953 1.00 94.62 304 GLU A N 1
ATOM 2343 C CA . GLU A 1 304 ? -26.919 1.777 32.455 1.00 94.62 304 GLU A CA 1
ATOM 2344 C C . GLU A 1 304 ? -26.715 1.008 33.774 1.00 94.62 304 GLU A C 1
ATOM 2346 O O . GLU A 1 304 ? -27.684 0.700 34.466 1.00 94.62 304 GLU A O 1
ATOM 2351 N N . ARG A 1 305 ? -25.470 0.643 34.112 1.00 95.38 305 ARG A N 1
ATOM 2352 C CA . ARG A 1 305 ? -25.134 -0.276 35.221 1.00 95.38 305 ARG A CA 1
ATOM 2353 C C . ARG A 1 305 ? -24.269 0.357 36.303 1.00 95.38 305 ARG A C 1
ATOM 2355 O O . ARG A 1 305 ? -24.201 -0.172 37.410 1.00 95.38 305 ARG A O 1
ATOM 2362 N N . LEU A 1 306 ? -23.593 1.455 35.988 1.00 89.75 306 LEU A N 1
ATOM 2363 C CA . LEU A 1 306 ? -22.647 2.133 36.861 1.00 89.75 306 LEU A CA 1
ATOM 2364 C C . LEU A 1 306 ? -23.069 3.594 37.070 1.00 89.75 306 LEU A C 1
ATOM 2366 O O . LEU A 1 306 ? -23.483 4.251 36.115 1.00 89.75 306 LEU A O 1
ATOM 2370 N N . PRO A 1 307 ? -22.907 4.149 38.286 1.00 87.88 307 PRO A N 1
ATOM 2371 C CA . PRO A 1 307 ? -22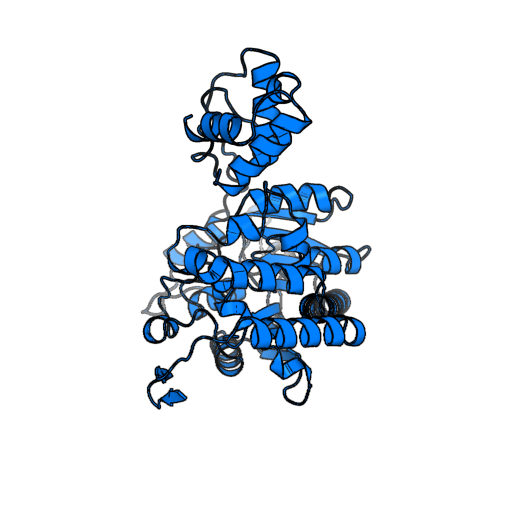.989 5.590 38.500 1.00 87.88 307 PRO A CA 1
ATOM 2372 C C . PRO A 1 307 ? -22.024 6.349 37.579 1.00 87.88 307 PRO A C 1
ATOM 2374 O O . PRO A 1 307 ? -20.917 5.874 37.325 1.00 87.88 307 PRO A O 1
ATOM 2377 N N . ALA A 1 308 ? -22.395 7.558 37.143 1.00 76.44 308 ALA A N 1
ATOM 2378 C CA . ALA A 1 308 ? -21.596 8.348 36.197 1.00 76.44 308 ALA A CA 1
ATOM 2379 C C . ALA A 1 308 ? -20.101 8.500 36.576 1.00 76.44 308 ALA A C 1
ATOM 2381 O O . ALA A 1 308 ? -19.266 8.324 35.691 1.00 76.44 308 ALA A O 1
ATOM 2382 N N . PRO A 1 309 ? -19.715 8.723 37.853 1.00 80.31 309 PRO A N 1
ATOM 2383 C CA . PRO A 1 309 ? -18.300 8.810 38.240 1.00 80.31 309 PRO A CA 1
ATOM 2384 C C . PRO A 1 309 ? -17.507 7.498 38.111 1.00 80.31 309 PRO A C 1
ATOM 2386 O O . PRO A 1 309 ? -16.284 7.516 38.201 1.00 80.31 309 PRO A O 1
ATOM 2389 N N . MET A 1 310 ? -18.185 6.358 37.952 1.00 84.31 310 MET A N 1
ATOM 2390 C CA . MET A 1 310 ? -17.572 5.032 37.814 1.00 84.31 310 MET A CA 1
ATOM 2391 C C . MET A 1 310 ? -17.469 4.570 36.355 1.00 84.31 310 MET A C 1
ATOM 2393 O O . MET A 1 310 ? -16.845 3.541 36.093 1.00 84.31 310 MET A O 1
ATOM 2397 N N . VAL A 1 311 ? -18.064 5.298 35.403 1.00 81.44 311 VAL A N 1
ATOM 2398 C CA . VAL A 1 311 ? -17.914 5.009 33.972 1.00 81.44 311 VAL A CA 1
ATOM 2399 C C . VAL A 1 311 ? -16.518 5.469 33.526 1.00 81.44 311 VAL A C 1
ATOM 2401 O O . VAL A 1 311 ? -16.201 6.651 33.676 1.00 81.44 311 VAL A O 1
ATOM 2404 N N . PRO A 1 312 ? -15.667 4.582 32.975 1.00 82.69 312 PRO A N 1
ATOM 2405 C CA . PRO A 1 312 ? -14.324 4.959 32.547 1.00 82.69 312 PRO A CA 1
ATOM 2406 C C . PRO A 1 312 ? -14.338 6.057 31.476 1.00 82.69 312 PRO A C 1
ATOM 2408 O O . PRO A 1 312 ? -15.104 5.993 30.510 1.00 82.69 312 PRO A O 1
ATOM 2411 N N . ALA A 1 313 ? -13.451 7.044 31.628 1.00 77.81 313 ALA A N 1
ATOM 2412 C CA . ALA A 1 313 ? -13.286 8.119 30.648 1.00 77.81 313 ALA A CA 1
ATOM 2413 C C . ALA A 1 313 ? -12.754 7.582 29.307 1.00 77.81 313 ALA A C 1
ATOM 2415 O O . ALA A 1 313 ? -13.253 7.950 28.239 1.00 77.81 313 ALA A O 1
ATOM 2416 N N . GLU A 1 314 ? -11.797 6.653 29.369 1.00 78.25 314 GLU A N 1
ATOM 2417 C CA . GLU A 1 314 ? -11.229 5.973 28.210 1.00 78.25 314 GLU A CA 1
ATOM 2418 C C . GLU A 1 314 ? -11.614 4.490 28.206 1.00 78.25 314 GLU A C 1
ATOM 2420 O O . GLU A 1 314 ? -11.558 3.799 29.224 1.00 78.25 314 GLU A O 1
ATOM 2425 N N . LEU A 1 315 ? -12.024 4.013 27.033 1.00 81.31 315 LEU A N 1
ATOM 2426 C CA . LEU A 1 315 ? -12.356 2.621 26.766 1.00 81.31 315 LEU A CA 1
ATOM 2427 C C . LEU A 1 315 ? -11.590 2.192 25.523 1.00 81.31 315 LEU A C 1
ATOM 2429 O O . LEU A 1 315 ? -11.536 2.928 24.537 1.00 81.31 315 LEU A O 1
ATOM 2433 N N . GLN A 1 316 ? -11.047 0.981 25.554 1.00 80.12 316 GLN A N 1
ATOM 2434 C CA . GLN A 1 316 ? -10.355 0.398 24.417 1.00 80.12 316 GLN A CA 1
ATOM 2435 C C . GLN A 1 316 ? -10.807 -1.037 24.215 1.00 80.12 316 GLN A C 1
ATOM 2437 O O . GLN A 1 316 ? -10.742 -1.864 25.123 1.00 80.12 316 GLN A O 1
ATOM 2442 N N . VAL A 1 317 ? -11.254 -1.319 22.996 1.00 84.56 317 VAL A N 1
ATOM 2443 C CA . VAL A 1 317 ? -11.637 -2.663 22.578 1.00 84.56 317 VAL A CA 1
ATOM 2444 C C . VAL A 1 317 ? -10.387 -3.390 22.105 1.00 84.56 317 VAL A C 1
ATOM 2446 O O . VAL A 1 317 ? -9.671 -2.914 21.223 1.00 84.56 317 VAL A O 1
ATOM 2449 N N . VAL A 1 318 ? -10.132 -4.548 22.699 1.00 82.62 318 VAL A N 1
ATOM 2450 C CA . VAL A 1 318 ? -9.053 -5.459 22.315 1.00 82.62 318 VAL A CA 1
ATOM 2451 C C . VAL A 1 318 ? -9.665 -6.783 21.891 1.00 82.62 318 VAL A C 1
ATOM 2453 O O . VAL A 1 318 ? -10.687 -7.193 22.438 1.00 82.62 318 VAL A O 1
ATOM 2456 N N . ASP A 1 319 ? -9.032 -7.474 20.948 1.00 84.19 319 ASP A N 1
ATOM 2457 C CA . ASP A 1 319 ? -9.538 -8.770 20.488 1.00 84.19 319 ASP A CA 1
ATOM 2458 C C . ASP A 1 319 ? -9.490 -9.805 21.620 1.00 84.19 319 ASP A C 1
ATOM 2460 O O . ASP A 1 319 ? -10.409 -10.596 21.823 1.00 84.19 319 ASP A O 1
ATOM 2464 N N . THR A 1 320 ? -8.415 -9.806 22.398 1.00 84.44 320 THR A N 1
ATOM 2465 C CA . THR A 1 320 ? -8.240 -10.735 23.513 1.00 84.44 320 THR A CA 1
ATOM 2466 C C . THR A 1 320 ? -7.592 -10.025 24.680 1.00 84.44 320 THR A C 1
ATOM 2468 O O . THR A 1 320 ? -6.635 -9.271 24.491 1.00 84.44 320 THR A O 1
ATOM 2471 N N . VAL A 1 321 ? -8.060 -10.311 25.896 1.00 87.69 321 VAL A N 1
ATOM 2472 C CA . VAL A 1 321 ? -7.353 -9.895 27.110 1.00 87.69 321 VAL A CA 1
ATOM 2473 C C . VAL A 1 321 ? -6.003 -10.620 27.130 1.00 87.69 321 VAL A C 1
ATOM 2475 O O . VAL A 1 321 ? -5.990 -11.852 27.148 1.00 87.69 321 VAL A O 1
ATOM 2478 N N . PRO A 1 322 ? -4.867 -9.901 27.094 1.00 85.81 322 PRO A N 1
ATOM 2479 C CA . PRO A 1 322 ? -3.565 -10.535 27.044 1.00 85.81 322 PRO A CA 1
ATOM 2480 C C . PRO A 1 322 ? -3.299 -11.281 28.351 1.00 85.81 322 PRO A C 1
ATOM 2482 O O . PRO A 1 322 ? -3.507 -10.756 29.450 1.00 85.81 322 PRO A O 1
ATOM 2485 N N . LEU A 1 323 ? -2.812 -12.509 28.215 1.00 91.25 323 LEU A N 1
ATOM 2486 C CA . LEU A 1 323 ? -2.429 -13.369 29.324 1.00 91.25 323 LEU A CA 1
ATOM 2487 C C . LEU A 1 323 ? -0.914 -13.607 29.293 1.00 91.25 323 LEU A C 1
ATOM 2489 O O . LEU A 1 323 ? -0.293 -13.657 28.234 1.00 91.25 323 LEU A O 1
ATOM 2493 N N . THR A 1 324 ? -0.322 -13.756 30.471 1.00 89.38 324 THR A N 1
ATOM 2494 C CA . THR A 1 324 ? 1.042 -14.256 30.675 1.00 89.38 324 THR A CA 1
ATOM 2495 C C . THR A 1 324 ? 1.127 -15.733 30.279 1.00 89.38 324 THR A C 1
ATOM 2497 O O . THR A 1 324 ? 0.106 -16.416 30.207 1.00 89.38 324 THR A O 1
ATOM 2500 N N . ALA A 1 325 ? 2.342 -16.268 30.124 1.00 89.19 325 ALA A N 1
ATOM 2501 C CA . ALA A 1 325 ? 2.560 -17.701 29.878 1.00 89.19 325 ALA A CA 1
ATOM 2502 C C . ALA A 1 325 ? 1.890 -18.616 30.928 1.00 89.19 325 ALA A C 1
ATOM 2504 O O . ALA A 1 325 ? 1.509 -19.740 30.626 1.00 89.19 325 ALA A O 1
ATOM 2505 N N . ASN A 1 326 ? 1.683 -18.107 32.147 1.00 90.19 326 ASN A N 1
ATOM 2506 C CA . ASN A 1 326 ? 1.009 -18.814 33.237 1.00 90.19 326 ASN A CA 1
ATOM 2507 C C . ASN A 1 326 ? -0.520 -18.599 33.255 1.00 90.19 326 ASN A C 1
ATOM 2509 O O . ASN A 1 326 ? -1.161 -18.856 34.272 1.00 90.19 326 ASN A O 1
ATOM 2513 N N . GLY A 1 327 ? -1.111 -18.035 32.196 1.00 89.00 327 GLY A N 1
ATOM 2514 C CA . GLY A 1 327 ? -2.557 -17.813 32.063 1.00 89.00 327 GLY A CA 1
ATOM 2515 C C . GLY A 1 327 ? -3.131 -16.658 32.896 1.00 89.00 327 GLY A C 1
ATOM 2516 O O . GLY A 1 327 ? -4.331 -16.403 32.848 1.00 89.00 327 GLY A O 1
ATOM 2517 N N . LYS A 1 328 ? -2.305 -15.927 33.656 1.00 92.19 328 LYS A N 1
ATOM 2518 C CA . LYS A 1 328 ? -2.745 -14.731 34.403 1.00 92.19 328 LYS A CA 1
ATOM 2519 C C . LYS A 1 328 ? -2.842 -13.525 33.482 1.00 92.19 328 LYS A C 1
ATOM 2521 O O . LYS A 1 328 ? -2.023 -13.414 32.580 1.00 92.19 328 LYS A O 1
ATOM 2526 N N . VAL A 1 329 ? -3.744 -12.585 33.769 1.00 91.88 329 VAL A N 1
ATOM 2527 C CA . VAL A 1 329 ? -3.834 -11.305 33.043 1.00 91.88 329 VAL A CA 1
ATOM 2528 C C . VAL A 1 329 ? -2.482 -10.592 33.035 1.00 91.88 329 VAL A C 1
ATOM 2530 O O . VAL A 1 329 ? -1.924 -10.280 34.091 1.00 91.88 329 VAL A O 1
ATOM 2533 N N . ASP A 1 330 ? -1.976 -10.308 31.838 1.00 91.19 330 ASP A N 1
ATOM 2534 C CA . ASP A 1 330 ? -0.754 -9.541 31.638 1.00 91.19 330 ASP A CA 1
ATOM 2535 C C . ASP A 1 330 ? -1.069 -8.045 31.735 1.00 91.19 330 ASP A C 1
ATOM 2537 O O . ASP A 1 330 ? -1.369 -7.359 30.753 1.00 91.19 330 ASP A O 1
ATOM 2541 N N . ARG A 1 331 ? -1.018 -7.534 32.968 1.00 87.44 331 ARG A N 1
ATOM 2542 C CA . ARG A 1 331 ? -1.288 -6.123 33.268 1.00 87.44 331 ARG A CA 1
ATOM 2543 C C . ARG A 1 331 ? -0.284 -5.178 32.608 1.00 87.44 331 ARG A C 1
ATOM 2545 O O . ARG A 1 331 ? -0.662 -4.066 32.260 1.00 87.44 331 ARG A O 1
ATOM 2552 N N . ALA A 1 332 ? 0.964 -5.607 32.412 1.00 82.75 332 ALA A N 1
ATOM 2553 C CA . ALA A 1 332 ? 1.980 -4.790 31.755 1.00 82.75 332 ALA A CA 1
ATOM 2554 C C . ALA A 1 332 ? 1.681 -4.652 30.257 1.00 82.75 332 ALA A C 1
ATOM 2556 O O . ALA A 1 332 ? 1.779 -3.563 29.691 1.00 82.75 332 ALA A O 1
ATOM 2557 N N . ARG A 1 333 ? 1.255 -5.742 29.604 1.00 80.06 333 ARG A N 1
ATOM 2558 C CA . ARG A 1 333 ? 0.776 -5.690 28.219 1.00 80.06 333 ARG A CA 1
ATOM 2559 C C . ARG A 1 333 ? -0.502 -4.863 28.100 1.00 80.06 333 ARG A C 1
ATOM 2561 O O . ARG A 1 333 ? -0.540 -4.007 27.228 1.00 80.06 333 ARG A O 1
ATOM 2568 N N . LEU A 1 334 ? -1.477 -5.015 29.000 1.00 80.75 334 LEU A N 1
ATOM 2569 C CA . LEU A 1 334 ? -2.667 -4.149 29.029 1.00 80.75 334 LEU A CA 1
ATOM 2570 C C . LEU A 1 334 ? -2.322 -2.659 29.182 1.00 80.75 334 LEU A C 1
ATOM 2572 O O . LEU A 1 334 ? -2.872 -1.841 28.456 1.00 80.75 334 LEU A O 1
ATOM 2576 N N . ALA A 1 335 ? -1.398 -2.301 30.077 1.00 78.88 335 ALA A N 1
ATOM 2577 C CA . ALA A 1 335 ? -0.994 -0.908 30.281 1.00 78.88 335 ALA A CA 1
ATOM 2578 C C . ALA A 1 335 ? -0.353 -0.289 29.025 1.00 78.88 335 ALA A C 1
ATOM 2580 O O . ALA A 1 335 ? -0.612 0.867 28.694 1.00 78.88 335 ALA A O 1
ATOM 2581 N N . ARG A 1 336 ? 0.439 -1.075 28.284 1.00 74.25 336 ARG A N 1
ATOM 2582 C CA . ARG A 1 336 ? 0.981 -0.657 26.981 1.00 74.25 336 ARG A CA 1
ATOM 2583 C C . ARG A 1 336 ? -0.103 -0.511 25.917 1.00 74.25 336 ARG A C 1
ATOM 2585 O O . ARG A 1 336 ? -0.023 0.408 25.115 1.00 74.25 336 ARG A O 1
ATOM 2592 N N . LEU A 1 337 ? -1.119 -1.381 25.925 1.00 71.50 337 LEU A N 1
ATOM 2593 C CA . LEU A 1 337 ? -2.259 -1.262 25.011 1.00 71.50 337 LEU A CA 1
ATOM 2594 C C . LEU A 1 337 ? -3.048 0.030 25.264 1.00 71.50 337 LEU A C 1
ATOM 2596 O O . LEU A 1 337 ? -3.431 0.670 24.291 1.00 71.50 337 LEU A O 1
ATOM 2600 N N . ALA A 1 338 ? -3.222 0.401 26.539 1.00 66.88 338 ALA A N 1
ATOM 2601 C CA . ALA A 1 338 ? -3.990 1.558 27.008 1.00 66.88 338 ALA A CA 1
ATOM 2602 C C . ALA A 1 338 ? -3.249 2.902 26.959 1.00 66.88 338 ALA A C 1
ATOM 2604 O O . ALA A 1 338 ? -3.844 3.932 27.262 1.00 66.88 338 ALA A O 1
ATOM 2605 N N . SER A 1 339 ? -1.957 2.917 26.625 1.00 57.94 339 SER A N 1
ATOM 2606 C CA . SER A 1 339 ? -1.221 4.176 26.518 1.00 57.94 339 SER A CA 1
ATOM 2607 C C . SER A 1 339 ? -1.720 4.962 25.299 1.00 57.94 339 SER A C 1
ATOM 2609 O O . SER A 1 339 ? -1.860 4.365 24.226 1.00 57.94 339 SER A O 1
ATOM 2611 N N . PRO A 1 340 ? -1.998 6.274 25.430 1.00 52.06 340 PRO A N 1
ATOM 2612 C CA . PRO A 1 340 ? -2.426 7.088 24.307 1.00 52.06 340 PRO A CA 1
ATOM 2613 C C . PRO A 1 340 ? -1.411 6.959 23.181 1.00 52.06 340 PRO A C 1
ATOM 2615 O O . PRO A 1 340 ? -0.222 7.224 23.367 1.00 52.06 340 PRO A O 1
ATOM 2618 N N . ALA A 1 341 ? -1.897 6.547 22.014 1.00 47.34 341 ALA A N 1
ATOM 2619 C CA . ALA A 1 341 ? -1.178 6.713 20.769 1.00 47.34 341 ALA A CA 1
ATOM 2620 C C . ALA A 1 341 ? -0.815 8.204 20.695 1.00 47.34 341 ALA A C 1
ATOM 2622 O O . ALA A 1 341 ? -1.715 9.048 20.741 1.00 47.34 341 ALA A O 1
ATOM 2623 N N . VAL A 1 342 ? 0.480 8.528 20.731 1.00 37.31 342 VAL A N 1
ATOM 2624 C CA . VAL A 1 342 ? 0.951 9.915 20.774 1.00 37.31 342 VAL A CA 1
ATOM 2625 C C . VAL A 1 342 ? 0.356 10.617 19.560 1.00 37.31 342 VAL A C 1
ATOM 2627 O O . VAL A 1 342 ? 0.678 10.286 18.421 1.00 37.31 342 VAL A O 1
ATOM 2630 N N . ALA A 1 343 ? -0.584 11.531 19.806 1.00 31.11 343 ALA A N 1
ATOM 2631 C CA . ALA A 1 343 ? -1.130 12.389 18.774 1.00 31.11 343 ALA A CA 1
ATOM 2632 C C . ALA A 1 343 ? 0.048 13.160 18.183 1.00 31.11 343 ALA A C 1
ATOM 2634 O O . ALA A 1 343 ? 0.711 13.872 18.930 1.00 31.11 343 ALA A O 1
ATOM 2635 N N . GLY A 1 344 ? 0.306 12.924 16.892 1.00 34.28 344 GLY A N 1
ATOM 2636 C CA . GLY A 1 344 ? 1.238 13.628 16.013 1.00 34.28 344 GLY A CA 1
ATOM 2637 C C . GLY A 1 344 ? 2.418 14.273 16.720 1.00 34.28 344 GLY A C 1
ATOM 2638 O O . GLY A 1 344 ? 2.270 15.350 17.291 1.00 34.28 344 GLY A O 1
ATOM 2639 N N . ALA A 1 345 ? 3.594 13.651 16.628 1.00 29.02 345 ALA A N 1
ATOM 2640 C CA . ALA A 1 345 ? 4.842 14.297 16.993 1.00 29.02 345 ALA A CA 1
ATOM 2641 C C . ALA A 1 345 ? 4.907 15.682 16.321 1.00 29.02 345 ALA A C 1
ATOM 2643 O O . ALA A 1 345 ? 5.169 15.807 15.126 1.00 29.02 345 ALA A O 1
ATOM 2644 N N . ALA A 1 346 ? 4.623 16.723 17.103 1.00 29.88 346 ALA A N 1
ATOM 2645 C CA . ALA A 1 346 ? 4.961 18.093 16.790 1.00 29.88 346 ALA A CA 1
ATOM 2646 C C . ALA A 1 346 ? 6.485 18.175 16.897 1.00 29.88 346 ALA A C 1
ATOM 2648 O O . ALA A 1 346 ? 7.042 18.520 17.936 1.00 29.88 346 ALA A O 1
ATOM 2649 N N . VAL A 1 347 ? 7.162 17.741 15.838 1.00 34.97 347 VAL A N 1
ATOM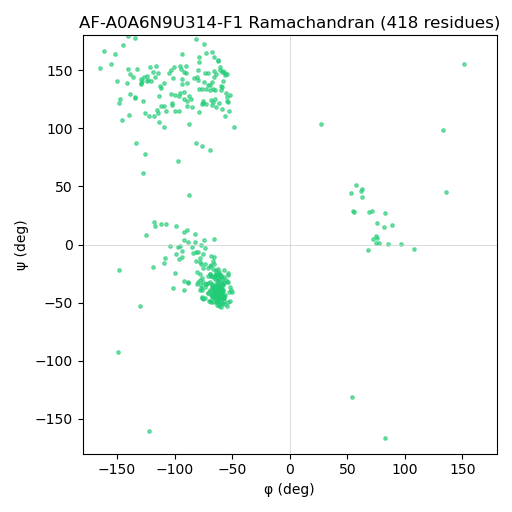 2650 C CA . VAL A 1 347 ? 8.592 17.954 15.662 1.00 34.97 347 VAL A CA 1
ATOM 2651 C C . VAL A 1 347 ? 8.744 19.331 15.031 1.00 34.97 347 VAL A C 1
ATOM 2653 O O . VAL A 1 347 ? 8.238 19.561 13.933 1.00 34.97 347 VAL A O 1
ATOM 2656 N N . GLY A 1 348 ? 9.425 20.243 15.730 1.00 37.62 348 GLY A N 1
ATOM 2657 C CA . GLY A 1 348 ? 10.031 21.406 15.082 1.00 37.62 348 GLY A CA 1
ATOM 2658 C C . GLY A 1 348 ? 9.878 22.771 15.753 1.00 37.62 348 GLY A C 1
ATOM 2659 O O . GLY A 1 348 ? 9.661 23.744 15.043 1.00 37.62 348 GLY A O 1
ATOM 2660 N N . GLU A 1 349 ? 10.071 22.907 17.068 1.00 38.94 349 GLU A N 1
ATOM 2661 C CA . GLU A 1 349 ? 10.660 24.149 17.606 1.00 38.94 349 GLU A CA 1
ATOM 2662 C C . GLU A 1 349 ? 12.161 23.929 17.818 1.00 38.94 349 GLU A C 1
ATOM 2664 O O . GLU A 1 349 ? 12.649 23.775 18.934 1.00 38.94 349 GLU A O 1
ATOM 2669 N N . THR A 1 350 ? 12.921 23.860 16.727 1.00 46.75 350 THR A N 1
ATOM 2670 C CA . THR A 1 350 ? 14.386 23.810 16.802 1.00 46.75 350 THR A CA 1
ATOM 2671 C C . THR A 1 350 ? 14.984 24.790 15.803 1.00 46.75 350 THR A C 1
ATOM 2673 O O . THR A 1 350 ? 15.285 24.443 14.664 1.00 46.75 350 THR A O 1
ATOM 2676 N N . GLY A 1 351 ? 15.145 26.043 16.233 1.00 56.50 351 GLY A N 1
ATOM 2677 C CA . GLY A 1 351 ? 15.979 27.029 15.547 1.00 56.50 351 GLY A CA 1
ATOM 2678 C C . GLY A 1 351 ? 15.523 28.475 15.734 1.00 56.50 351 GLY A C 1
ATOM 2679 O O . GLY A 1 351 ? 14.353 28.748 15.983 1.00 56.50 351 GLY A O 1
ATOM 2680 N N . ALA A 1 352 ? 16.463 29.412 15.588 1.00 66.00 352 ALA A N 1
ATOM 2681 C CA . ALA A 1 352 ? 16.146 30.832 15.462 1.00 66.00 352 ALA A CA 1
ATOM 2682 C C . ALA A 1 352 ? 15.236 31.072 14.242 1.00 66.00 352 ALA A C 1
ATOM 2684 O O . ALA A 1 352 ? 15.336 30.358 13.239 1.00 66.00 352 ALA A O 1
ATOM 2685 N N . ALA A 1 353 ? 14.361 32.077 14.326 1.00 74.81 353 ALA A N 1
ATOM 2686 C CA . ALA A 1 353 ? 13.490 32.457 13.218 1.00 74.81 353 ALA A CA 1
ATOM 2687 C C . ALA A 1 353 ? 14.311 32.879 11.978 1.00 74.81 353 ALA A C 1
ATOM 2689 O O . ALA A 1 353 ? 15.417 33.407 12.140 1.00 74.81 353 ALA A O 1
ATOM 2690 N N . PRO A 1 354 ? 13.778 32.683 10.757 1.00 81.81 354 PRO A N 1
ATOM 2691 C CA . PRO A 1 354 ? 14.403 33.175 9.531 1.00 81.81 354 PRO A CA 1
ATOM 2692 C C . PRO A 1 354 ? 14.738 34.674 9.607 1.00 81.81 354 PRO A C 1
ATOM 2694 O O . PRO A 1 354 ? 13.876 35.491 9.945 1.00 81.81 354 PRO A O 1
ATOM 2697 N N . ALA A 1 355 ? 15.981 35.038 9.294 1.00 82.81 355 ALA A N 1
ATOM 2698 C CA . ALA A 1 355 ? 16.530 36.378 9.488 1.00 82.81 355 ALA A CA 1
ATOM 2699 C C . ALA A 1 355 ? 16.082 37.387 8.416 1.00 82.81 355 ALA A C 1
ATOM 2701 O O . ALA A 1 355 ? 15.936 38.574 8.709 1.00 82.81 355 ALA A O 1
ATOM 2702 N N . ASP A 1 356 ? 15.827 36.932 7.189 1.00 87.56 356 ASP A N 1
ATOM 2703 C CA . ASP A 1 356 ? 15.447 37.776 6.052 1.00 87.56 356 ASP A CA 1
ATOM 2704 C C . ASP A 1 356 ? 14.361 37.127 5.170 1.00 87.56 356 ASP A C 1
ATOM 2706 O O . ASP A 1 356 ? 13.849 36.046 5.470 1.00 87.56 356 ASP A O 1
ATOM 2710 N N . ASP A 1 357 ? 13.942 37.829 4.110 1.00 87.44 357 ASP A N 1
ATOM 2711 C CA . ASP A 1 357 ? 12.902 37.351 3.187 1.00 87.44 357 ASP A CA 1
ATOM 2712 C C . ASP A 1 357 ? 13.321 36.095 2.413 1.00 87.44 357 ASP A C 1
ATOM 2714 O O . ASP A 1 357 ? 12.471 35.265 2.088 1.00 87.44 357 ASP A O 1
ATOM 2718 N N . LEU A 1 358 ? 14.619 35.926 2.148 1.00 87.75 358 LEU A N 1
ATOM 2719 C CA . LEU A 1 358 ? 15.134 34.756 1.447 1.00 87.75 358 LEU A CA 1
ATOM 2720 C C . LEU A 1 358 ? 15.115 33.528 2.363 1.00 87.75 358 LEU A C 1
ATOM 2722 O O . LEU A 1 358 ? 14.618 32.481 1.955 1.00 87.75 358 LEU A O 1
ATOM 2726 N N . GLU A 1 359 ? 15.579 33.655 3.608 1.00 88.31 359 GLU A N 1
ATOM 2727 C CA . GLU A 1 359 ? 15.478 32.594 4.612 1.00 88.31 359 GLU A CA 1
ATOM 2728 C C . GLU A 1 359 ? 14.007 32.246 4.895 1.00 88.31 359 GLU A C 1
ATOM 2730 O O . GLU A 1 359 ? 13.689 31.071 5.062 1.00 88.31 359 GLU A O 1
ATOM 2735 N N . ARG A 1 360 ? 13.083 33.223 4.892 1.00 88.00 360 ARG A N 1
ATOM 2736 C CA . ARG A 1 360 ? 11.635 32.953 5.013 1.00 88.00 360 ARG A CA 1
ATOM 2737 C C . ARG A 1 360 ? 11.101 32.143 3.837 1.00 88.00 360 ARG A C 1
ATOM 2739 O O . ARG A 1 360 ? 10.370 31.177 4.052 1.00 88.00 360 ARG A O 1
ATOM 2746 N N . ALA A 1 361 ? 11.464 32.516 2.611 1.00 87.88 361 ALA A N 1
ATOM 2747 C CA . ALA A 1 361 ? 11.059 31.784 1.416 1.00 87.88 361 ALA A CA 1
ATOM 2748 C C . ALA A 1 361 ? 11.633 30.355 1.409 1.00 87.88 361 ALA A C 1
ATOM 2750 O O . ALA A 1 361 ? 10.905 29.402 1.138 1.00 87.88 361 ALA A O 1
ATOM 2751 N N . LEU A 1 362 ? 12.905 30.187 1.788 1.00 88.25 362 LEU A N 1
ATOM 2752 C CA . LEU A 1 362 ? 13.558 28.881 1.920 1.00 88.25 362 LEU A CA 1
ATOM 2753 C C . LEU A 1 362 ? 12.922 28.016 3.011 1.00 88.25 362 LEU A C 1
ATOM 2755 O O . LEU A 1 362 ? 12.619 26.854 2.753 1.00 88.25 362 LEU A O 1
ATOM 2759 N N . ALA A 1 363 ? 12.669 28.575 4.196 1.00 87.25 363 ALA A N 1
ATOM 2760 C CA . ALA A 1 363 ? 11.999 27.873 5.288 1.00 87.25 363 ALA A CA 1
ATOM 2761 C C . ALA A 1 363 ? 10.579 27.440 4.893 1.00 87.25 363 ALA A C 1
ATOM 2763 O O . ALA A 1 363 ? 10.160 26.334 5.229 1.00 87.25 363 ALA A O 1
ATOM 2764 N N . GLY A 1 364 ? 9.863 28.273 4.128 1.00 86.69 364 GLY A N 1
ATOM 2765 C CA . GLY A 1 364 ? 8.571 27.921 3.540 1.00 86.69 364 GLY A CA 1
ATOM 2766 C C . GLY A 1 364 ? 8.670 26.745 2.566 1.00 86.69 364 GLY A C 1
ATOM 2767 O O . GLY A 1 364 ? 7.893 25.798 2.671 1.00 86.69 364 GLY A O 1
ATOM 2768 N N . LEU A 1 365 ? 9.657 26.756 1.664 1.00 88.31 365 LEU A N 1
ATOM 2769 C CA . LEU A 1 365 ? 9.899 25.642 0.741 1.00 88.31 365 LEU A CA 1
ATOM 2770 C C . LEU A 1 365 ? 10.287 24.353 1.481 1.00 88.31 365 LEU A C 1
ATOM 2772 O O . LEU A 1 365 ? 9.749 23.295 1.164 1.00 88.31 365 LEU A O 1
ATOM 2776 N N . TRP A 1 366 ? 11.157 24.427 2.493 1.00 87.94 366 TRP A N 1
ATOM 2777 C CA . TRP A 1 366 ? 11.521 23.275 3.326 1.00 87.94 366 TRP A CA 1
ATOM 2778 C C . TRP A 1 366 ? 10.317 22.716 4.079 1.00 87.94 366 TRP A C 1
ATOM 2780 O O . TRP A 1 366 ? 10.085 21.514 4.038 1.00 87.94 366 TRP A O 1
ATOM 2790 N N . SER A 1 367 ? 9.531 23.579 4.727 1.00 82.69 367 SER A N 1
ATOM 2791 C CA . SER A 1 367 ? 8.313 23.193 5.448 1.00 82.69 367 SER A CA 1
ATOM 2792 C C . SER A 1 367 ? 7.334 22.460 4.531 1.00 82.69 367 SER A C 1
ATOM 2794 O O . SER A 1 367 ? 6.816 21.407 4.900 1.00 82.69 367 SER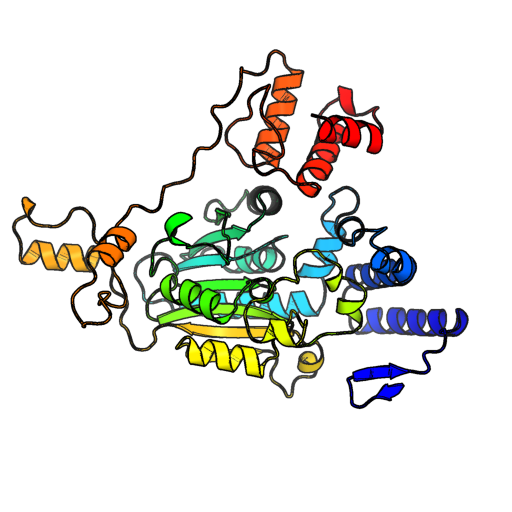 A O 1
ATOM 2796 N N . GLN A 1 368 ? 7.146 22.953 3.303 1.00 81.12 368 GLN A N 1
ATOM 2797 C CA . GLN A 1 368 ? 6.304 22.296 2.303 1.00 81.12 368 GLN A CA 1
ATOM 2798 C C . GLN A 1 368 ? 6.870 20.951 1.838 1.00 81.12 368 GLN A C 1
ATOM 2800 O O . GLN A 1 368 ? 6.115 19.993 1.700 1.00 81.12 368 GLN A O 1
ATOM 2805 N N . VAL A 1 369 ? 8.178 20.871 1.582 1.00 83.25 369 VAL A N 1
ATOM 2806 C CA . VAL A 1 369 ? 8.836 19.650 1.093 1.00 83.25 369 VAL A CA 1
ATOM 2807 C C . VAL A 1 369 ? 8.830 18.562 2.172 1.00 83.25 369 VAL A C 1
ATOM 2809 O O . VAL A 1 369 ? 8.377 17.450 1.909 1.00 83.25 369 VAL A O 1
ATOM 2812 N N . LEU A 1 370 ? 9.239 18.901 3.396 1.00 75.81 370 LEU A N 1
ATOM 2813 C CA . LEU A 1 370 ? 9.323 17.993 4.548 1.00 75.81 370 LEU A CA 1
ATOM 2814 C C . LEU A 1 370 ? 7.956 17.703 5.191 1.00 75.81 370 LEU A C 1
ATOM 2816 O O . LEU A 1 370 ? 7.819 16.750 5.952 1.00 75.81 370 LEU A O 1
ATOM 2820 N N . GLY A 1 371 ? 6.933 18.515 4.908 1.00 68.19 371 GLY A N 1
ATOM 2821 C CA . GLY A 1 371 ? 5.603 18.363 5.496 1.00 68.19 371 GLY A CA 1
ATOM 2822 C C . GLY A 1 371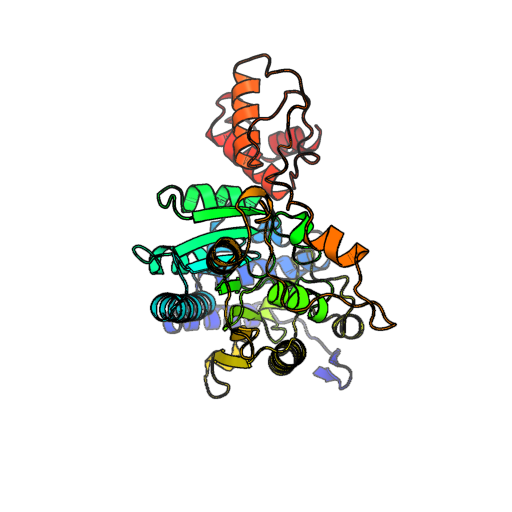 ? 5.551 18.679 6.996 1.00 68.19 371 GLY A C 1
ATOM 2823 O O . GLY A 1 371 ? 4.708 18.122 7.701 1.00 68.19 371 GLY A O 1
ATOM 2824 N N . VAL A 1 372 ? 6.441 19.552 7.481 1.00 73.88 372 VAL A N 1
ATOM 2825 C CA . VAL A 1 372 ? 6.510 19.997 8.884 1.00 73.88 372 VAL A CA 1
ATOM 2826 C C . VAL A 1 372 ? 5.910 21.400 9.049 1.00 73.88 372 VAL A C 1
ATOM 2828 O O . VAL A 1 372 ? 6.003 22.199 8.116 1.00 73.88 372 VAL A O 1
ATOM 2831 N N . PRO A 1 373 ? 5.321 21.753 10.210 1.00 69.38 373 PRO A N 1
ATOM 2832 C CA . PRO A 1 373 ? 4.627 23.036 10.385 1.00 69.38 373 PRO A CA 1
ATOM 2833 C C . PRO A 1 373 ? 5.521 24.270 10.207 1.00 69.38 373 PRO A C 1
ATOM 2835 O O . PRO A 1 373 ? 5.060 25.297 9.716 1.00 69.38 373 PRO A O 1
ATOM 2838 N N . ALA A 1 374 ? 6.785 24.178 10.624 1.00 78.19 374 ALA A N 1
ATOM 2839 C CA . ALA A 1 374 ? 7.763 25.251 10.518 1.00 78.19 374 ALA A CA 1
ATOM 2840 C C . ALA A 1 374 ? 9.187 24.683 10.490 1.00 78.19 374 ALA A C 1
ATOM 2842 O O . ALA A 1 374 ? 9.446 23.597 11.007 1.00 78.19 374 ALA A O 1
ATOM 2843 N N . VAL A 1 375 ? 10.108 25.443 9.899 1.00 81.06 375 VAL A N 1
ATOM 2844 C CA . VAL A 1 375 ? 11.533 25.107 9.814 1.00 81.06 375 VAL A CA 1
ATOM 2845 C C . VAL A 1 375 ? 12.338 26.286 10.347 1.00 81.06 375 VAL A C 1
ATOM 2847 O O . VAL A 1 375 ? 12.183 27.417 9.885 1.00 81.06 375 VAL A O 1
ATOM 2850 N N . GLY A 1 376 ? 13.175 26.026 11.351 1.00 79.56 376 GLY A N 1
ATOM 2851 C CA . GLY A 1 376 ? 14.084 27.020 11.915 1.00 79.56 376 GLY A CA 1
ATOM 2852 C C . GLY A 1 376 ? 15.330 27.216 11.050 1.00 79.56 376 GLY A C 1
ATOM 2853 O O . GLY A 1 376 ? 15.746 26.317 10.327 1.00 79.56 376 GLY A O 1
ATOM 2854 N N . ARG A 1 377 ? 15.985 28.375 11.173 1.00 80.81 377 ARG A N 1
ATOM 2855 C CA . ARG A 1 377 ? 17.188 28.745 10.399 1.00 80.81 377 ARG A CA 1
ATOM 2856 C C . ARG A 1 377 ? 18.345 27.740 10.489 1.00 80.81 377 ARG A C 1
ATOM 2858 O O . ARG A 1 377 ? 19.144 27.625 9.567 1.00 80.81 377 ARG A O 1
ATOM 2865 N N . HIS A 1 378 ? 18.468 27.075 11.633 1.00 80.44 378 HIS A N 1
ATOM 2866 C CA . HIS A 1 378 ? 19.535 26.116 11.932 1.00 80.44 378 HIS A CA 1
ATOM 2867 C C . HIS A 1 378 ? 19.026 24.672 11.941 1.00 80.44 378 HIS A C 1
ATOM 2869 O O . HIS A 1 378 ? 19.662 23.808 12.538 1.00 80.44 378 HIS A O 1
ATOM 2875 N N . ALA A 1 379 ? 17.853 24.430 11.356 1.00 74.12 379 ALA A N 1
ATOM 2876 C CA . ALA A 1 379 ? 17.334 23.086 11.222 1.00 74.12 379 ALA A CA 1
ATOM 2877 C C . ALA A 1 379 ? 18.178 22.292 10.219 1.00 74.12 379 ALA A C 1
ATOM 2879 O O . ALA A 1 379 ? 18.534 22.801 9.158 1.00 74.12 379 ALA A O 1
ATOM 2880 N N . ASP A 1 380 ? 18.465 21.044 10.568 1.00 75.81 380 ASP A N 1
ATOM 2881 C CA . ASP A 1 380 ? 19.125 20.086 9.688 1.00 75.81 380 ASP A CA 1
ATOM 2882 C C . ASP A 1 380 ? 18.061 19.372 8.841 1.00 75.81 380 ASP A C 1
ATOM 2884 O O . ASP A 1 380 ? 17.063 18.871 9.370 1.00 75.81 380 ASP A O 1
ATOM 2888 N N . PHE A 1 381 ? 18.251 19.367 7.519 1.00 76.38 381 PHE A N 1
ATOM 2889 C CA . PHE A 1 381 ? 17.268 18.834 6.573 1.00 76.38 381 PHE A CA 1
ATOM 2890 C C . PHE A 1 381 ? 16.999 17.345 6.804 1.00 76.38 381 PHE A C 1
ATOM 2892 O O . PHE A 1 381 ? 15.848 16.907 6.794 1.00 76.38 381 PHE A O 1
ATOM 2899 N N . PHE A 1 382 ? 18.055 16.568 7.044 1.00 72.81 382 PHE A N 1
ATOM 2900 C CA . PHE A 1 382 ? 17.988 15.121 7.217 1.00 72.81 382 PHE A CA 1
ATOM 2901 C C . PH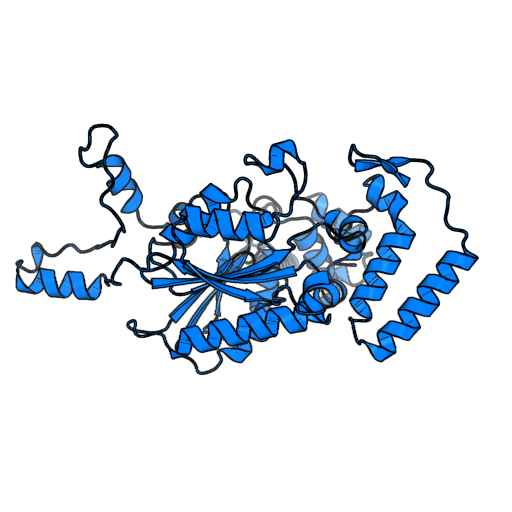E A 1 382 ? 17.456 14.748 8.603 1.00 72.81 382 PHE A C 1
ATOM 2903 O O . PHE A 1 382 ? 16.675 13.807 8.733 1.00 72.81 382 PHE A O 1
ATOM 2910 N N . ALA A 1 383 ? 17.787 15.527 9.635 1.00 66.88 383 ALA A N 1
ATOM 2911 C CA . ALA A 1 383 ? 17.241 15.365 10.981 1.00 66.88 383 ALA A CA 1
ATOM 2912 C C . ALA A 1 383 ? 15.725 15.612 11.032 1.00 66.88 383 ALA A C 1
ATOM 2914 O O . ALA A 1 383 ? 15.032 15.029 11.866 1.00 66.88 383 ALA A O 1
ATOM 2915 N N . LEU A 1 384 ? 15.200 16.444 10.128 1.00 67.75 384 LEU A N 1
ATOM 2916 C CA . LEU A 1 384 ? 13.763 16.650 9.938 1.00 67.75 384 LEU A CA 1
ATOM 2917 C C . LEU A 1 384 ? 13.097 15.583 9.048 1.00 67.75 384 LEU A C 1
ATOM 2919 O O . LEU A 1 384 ? 11.928 15.730 8.694 1.00 67.75 384 LEU A O 1
ATOM 2923 N N . GLY A 1 385 ? 13.808 14.507 8.698 1.00 64.69 385 GLY A N 1
ATOM 2924 C CA . GLY A 1 385 ? 13.290 13.418 7.865 1.00 64.69 385 GLY A CA 1
ATOM 2925 C C . GLY A 1 385 ? 13.481 13.629 6.362 1.00 64.69 385 GLY A C 1
ATOM 2926 O O . GLY A 1 385 ? 12.820 12.965 5.566 1.00 64.69 385 GLY A O 1
ATOM 2927 N N . GLY A 1 386 ? 14.359 14.554 5.966 1.00 72.19 386 GLY A N 1
ATOM 2928 C CA . GLY A 1 386 ? 14.797 14.734 4.588 1.00 72.19 386 GLY A CA 1
ATOM 2929 C C . GLY A 1 386 ? 15.569 13.530 4.044 1.00 72.19 386 GLY A C 1
ATOM 2930 O O . GLY A 1 386 ? 16.321 12.881 4.764 1.00 72.19 386 GLY A O 1
ATOM 2931 N N . ASP A 1 387 ? 15.421 13.261 2.749 1.00 75.44 387 ASP A N 1
ATOM 2932 C CA . ASP A 1 387 ? 16.197 12.276 1.994 1.00 75.44 387 ASP A CA 1
ATOM 2933 C C . ASP A 1 387 ? 16.665 12.871 0.651 1.00 75.44 387 ASP A C 1
ATOM 2935 O O . ASP A 1 387 ? 16.351 14.015 0.313 1.00 75.44 387 ASP A O 1
ATOM 2939 N N . SER A 1 388 ? 17.428 12.107 -0.133 1.00 74.25 388 SER A N 1
ATOM 2940 C CA . SER A 1 388 ? 17.961 12.564 -1.426 1.00 74.25 388 SER A CA 1
ATOM 2941 C C . SER A 1 388 ? 16.881 12.976 -2.437 1.00 74.25 388 SER A C 1
ATOM 2943 O O . SER A 1 388 ? 17.116 13.868 -3.252 1.00 74.25 388 SER A O 1
ATOM 2945 N N . LEU A 1 389 ? 15.686 12.384 -2.370 1.00 74.19 389 LEU A N 1
ATOM 2946 C CA . LEU A 1 389 ? 14.565 12.714 -3.250 1.00 74.19 389 LEU A CA 1
ATOM 2947 C C . LEU A 1 389 ? 13.888 14.020 -2.810 1.00 74.19 389 LEU A C 1
ATOM 2949 O O . LEU A 1 389 ? 13.563 14.864 -3.648 1.00 74.19 389 LEU A O 1
ATOM 2953 N N . LEU A 1 390 ? 13.754 14.233 -1.498 1.00 81.50 390 LEU A N 1
ATOM 2954 C CA . LEU A 1 390 ? 13.327 15.508 -0.917 1.00 81.50 390 LEU A CA 1
ATOM 2955 C C . LEU A 1 390 ? 14.317 16.634 -1.251 1.00 81.50 390 LEU A C 1
ATOM 2957 O O . LEU A 1 390 ? 13.884 17.735 -1.588 1.00 81.50 390 LEU A O 1
ATOM 2961 N N . VAL A 1 391 ? 15.625 16.355 -1.238 1.00 83.06 391 VAL A N 1
ATOM 2962 C CA . VAL A 1 391 ? 16.665 17.306 -1.662 1.00 83.06 391 VAL A CA 1
ATOM 2963 C C . VAL A 1 391 ? 16.521 17.660 -3.144 1.00 83.06 391 VAL A C 1
ATOM 2965 O O . VAL A 1 391 ? 16.481 18.844 -3.483 1.00 83.06 391 VAL A O 1
ATOM 2968 N N . ALA A 1 392 ? 16.391 16.667 -4.030 1.00 81.38 392 ALA A N 1
ATOM 2969 C CA . ALA A 1 392 ? 16.194 16.905 -5.461 1.00 81.38 392 ALA A CA 1
ATOM 2970 C C . ALA A 1 392 ? 14.952 17.778 -5.720 1.00 81.38 392 ALA A C 1
ATOM 2972 O O . ALA A 1 392 ? 15.017 18.775 -6.443 1.00 81.38 392 ALA A O 1
ATOM 2973 N N . ARG A 1 393 ? 13.829 17.477 -5.059 1.00 80.25 393 ARG A N 1
ATOM 2974 C CA . ARG A 1 393 ? 12.599 18.274 -5.176 1.00 80.25 393 ARG A CA 1
ATOM 2975 C C . ARG A 1 393 ? 12.759 19.688 -4.640 1.00 80.25 393 ARG A C 1
ATOM 2977 O O . ARG A 1 393 ? 12.269 20.629 -5.262 1.00 80.25 393 ARG A O 1
ATOM 2984 N N . LEU A 1 394 ? 13.433 19.851 -3.505 1.00 87.19 394 LEU A N 1
ATOM 2985 C CA . LEU A 1 394 ? 13.725 21.164 -2.946 1.00 87.19 394 LEU A CA 1
ATOM 2986 C C . LEU A 1 394 ? 14.520 22.010 -3.947 1.00 87.19 394 LEU A C 1
ATOM 2988 O O . LEU A 1 394 ? 14.140 23.150 -4.197 1.00 87.19 394 LEU A O 1
ATOM 2992 N N . VAL A 1 395 ? 15.557 21.446 -4.575 1.00 87.31 395 VAL A N 1
ATOM 2993 C CA . VAL A 1 395 ? 16.339 22.135 -5.614 1.00 87.31 395 VAL A CA 1
ATOM 2994 C C . VAL A 1 395 ? 15.462 22.526 -6.803 1.00 87.31 395 VAL A C 1
ATOM 2996 O O . VAL A 1 395 ? 15.522 23.675 -7.246 1.00 87.31 395 VAL A O 1
ATOM 2999 N N . GLY A 1 396 ? 14.609 21.618 -7.287 1.00 84.00 396 GLY A N 1
ATOM 3000 C CA . GLY A 1 396 ? 13.641 21.917 -8.347 1.00 84.00 396 GLY A CA 1
ATOM 3001 C C . GLY A 1 396 ? 12.730 23.094 -7.989 1.00 84.00 396 GLY A C 1
ATOM 3002 O O . GLY A 1 396 ? 12.671 24.082 -8.721 1.00 84.00 396 GLY A O 1
ATOM 3003 N N . ARG A 1 397 ? 12.109 23.057 -6.803 1.00 85.69 397 ARG A N 1
ATOM 3004 C CA . ARG A 1 397 ? 11.230 24.134 -6.323 1.00 85.69 397 ARG A CA 1
ATOM 3005 C C . ARG A 1 397 ? 11.965 25.448 -6.094 1.00 85.69 397 ARG A C 1
ATOM 3007 O O . ARG A 1 397 ? 11.412 26.499 -6.402 1.00 85.69 397 ARG A O 1
ATOM 3014 N N . MET A 1 398 ? 13.198 25.407 -5.587 1.00 89.25 398 MET A N 1
ATOM 3015 C CA . MET A 1 398 ? 14.036 26.596 -5.430 1.00 89.25 398 MET A CA 1
ATOM 3016 C C . MET A 1 398 ? 14.263 27.271 -6.782 1.00 89.25 398 MET A C 1
ATOM 3018 O O . MET A 1 398 ? 14.081 28.479 -6.880 1.00 89.25 398 MET A O 1
ATOM 3022 N N . ARG A 1 399 ? 14.590 26.509 -7.832 1.00 88.06 399 ARG A N 1
ATOM 3023 C CA . ARG A 1 399 ? 14.793 27.055 -9.185 1.00 88.06 399 ARG A CA 1
ATOM 3024 C C . ARG A 1 399 ? 13.528 27.677 -9.770 1.00 88.06 399 ARG A C 1
ATOM 3026 O O . ARG A 1 399 ? 13.624 28.674 -10.478 1.00 88.06 399 ARG A O 1
ATOM 3033 N N . GLU A 1 400 ? 12.365 27.104 -9.476 1.00 84.88 400 GLU A N 1
ATOM 3034 C CA . GLU A 1 400 ? 11.074 27.613 -9.950 1.00 84.88 400 GLU A CA 1
ATOM 3035 C C . GLU A 1 400 ? 10.593 28.857 -9.190 1.00 84.88 400 GLU A C 1
ATOM 3037 O O . GLU A 1 400 ? 10.039 29.771 -9.797 1.00 84.88 400 GLU A O 1
ATOM 3042 N N . HIS A 1 401 ? 10.792 28.904 -7.869 1.00 86.12 401 HIS A N 1
ATOM 3043 C CA . HIS A 1 401 ? 10.135 29.883 -6.994 1.00 86.12 401 HIS A CA 1
ATOM 3044 C C . HIS A 1 401 ? 11.075 30.959 -6.437 1.00 86.12 401 HIS A C 1
ATOM 3046 O O . HIS A 1 401 ? 10.594 31.980 -5.943 1.00 86.12 401 HIS A O 1
ATOM 3052 N N . LEU A 1 402 ? 12.398 30.764 -6.497 1.00 87.88 402 LEU A N 1
ATOM 3053 C CA . LEU A 1 402 ? 13.378 31.737 -6.011 1.00 87.88 402 LEU A CA 1
ATOM 3054 C C . LEU A 1 402 ? 14.084 32.427 -7.186 1.00 87.88 402 LEU A C 1
ATOM 3056 O O . LEU A 1 402 ? 14.884 31.795 -7.882 1.00 87.88 402 LEU A O 1
ATOM 3060 N N . PRO A 1 403 ? 13.891 33.747 -7.369 1.00 83.81 403 PRO A N 1
ATOM 3061 C CA . PRO A 1 403 ? 14.610 34.523 -8.380 1.00 83.81 403 PRO A CA 1
ATOM 3062 C C . PRO A 1 403 ? 16.136 34.386 -8.282 1.00 83.81 403 PRO A C 1
ATOM 3064 O O . PRO A 1 403 ? 16.833 34.406 -9.292 1.00 83.81 403 PRO A O 1
ATOM 3067 N N . GLN A 1 404 ? 16.654 34.208 -7.064 1.00 84.06 404 GLN A N 1
ATOM 3068 C CA . GLN A 1 404 ? 18.077 34.035 -6.776 1.00 84.06 404 GLN A CA 1
ATOM 3069 C C . GLN A 1 404 ? 18.629 32.689 -7.279 1.00 84.06 404 GLN A C 1
ATOM 3071 O O . GLN A 1 404 ? 19.820 32.593 -7.556 1.00 84.06 404 GLN A O 1
ATOM 3076 N N . ALA A 1 405 ? 17.782 31.662 -7.411 1.00 81.06 405 ALA A N 1
ATOM 3077 C CA . ALA A 1 405 ? 18.171 30.321 -7.852 1.00 81.06 405 ALA A CA 1
ATOM 3078 C C . ALA A 1 405 ? 17.952 30.092 -9.360 1.00 81.06 405 ALA A C 1
ATOM 3080 O O . ALA A 1 405 ? 18.485 29.132 -9.913 1.00 81.06 405 ALA A O 1
ATOM 3081 N N . ALA A 1 406 ? 17.218 30.979 -10.044 1.00 74.12 406 ALA A N 1
ATOM 3082 C CA . ALA A 1 406 ? 16.879 30.842 -11.464 1.00 74.12 406 ALA A CA 1
ATOM 3083 C C . ALA A 1 406 ? 18.109 30.788 -12.398 1.00 74.12 406 ALA A C 1
ATOM 3085 O O . ALA A 1 406 ? 18.047 30.184 -13.467 1.00 74.12 406 ALA A O 1
ATOM 3086 N N . GLY A 1 407 ? 19.230 31.400 -11.996 1.00 76.75 407 GLY A N 1
ATOM 3087 C CA . GLY A 1 407 ? 20.492 31.396 -12.747 1.00 76.75 407 GLY A CA 1
ATOM 3088 C C . GLY A 1 407 ? 21.497 30.314 -12.336 1.00 76.75 407 GLY A C 1
ATOM 3089 O O . GLY A 1 407 ? 22.578 30.258 -12.917 1.00 76.75 407 GLY A O 1
ATOM 3090 N N . MET A 1 408 ? 21.187 29.486 -11.333 1.00 83.50 408 MET A N 1
ATOM 3091 C CA . MET A 1 408 ? 22.111 28.474 -10.811 1.00 83.50 408 MET A CA 1
ATOM 3092 C C . MET A 1 408 ? 21.902 27.116 -11.493 1.00 83.50 408 MET A C 1
ATOM 3094 O O . MET A 1 408 ? 20.771 26.707 -11.774 1.00 83.50 408 MET A O 1
ATOM 3098 N N . GLY A 1 409 ? 23.004 26.401 -11.742 1.00 80.56 409 GLY A N 1
ATOM 3099 C CA . GLY A 1 409 ? 22.964 25.024 -12.228 1.00 80.56 409 GLY A CA 1
ATOM 3100 C C . GLY A 1 409 ? 22.358 24.082 -11.185 1.00 80.56 409 GLY A C 1
ATOM 3101 O O . GLY A 1 409 ? 22.504 24.297 -9.981 1.00 80.56 409 GLY A O 1
ATOM 3102 N N . TRP A 1 410 ? 21.687 23.022 -11.645 1.00 81.25 410 TRP A N 1
ATOM 3103 C CA . TRP A 1 410 ? 21.114 21.992 -10.768 1.00 81.25 410 TRP A CA 1
ATOM 3104 C C . TRP A 1 410 ? 22.163 21.419 -9.804 1.00 81.25 410 TRP A C 1
ATOM 3106 O O . TRP A 1 410 ? 21.947 21.421 -8.595 1.00 81.25 410 TRP A O 1
ATOM 3116 N N . ASP A 1 411 ? 23.328 21.027 -10.326 1.00 77.12 411 ASP A N 1
ATOM 3117 C CA . ASP A 1 411 ? 24.413 20.422 -9.542 1.00 77.12 411 ASP A CA 1
ATOM 3118 C C . ASP A 1 411 ? 25.028 21.374 -8.507 1.00 77.12 411 ASP A C 1
ATOM 3120 O O . ASP A 1 411 ? 25.579 20.925 -7.498 1.00 77.12 411 ASP A O 1
ATOM 3124 N N . ASP A 1 412 ? 24.957 22.684 -8.752 1.00 80.62 412 ASP A N 1
ATOM 3125 C CA . ASP A 1 412 ? 25.463 23.700 -7.828 1.00 80.62 412 ASP A CA 1
ATOM 3126 C C . ASP A 1 412 ? 24.505 23.863 -6.647 1.00 80.62 412 ASP A C 1
ATOM 3128 O O . ASP A 1 412 ? 24.925 23.832 -5.491 1.00 80.62 412 ASP A O 1
ATOM 3132 N N . LEU A 1 413 ? 23.202 23.952 -6.927 1.00 81.62 413 LEU A N 1
ATOM 3133 C CA . LEU A 1 413 ? 22.167 24.008 -5.895 1.00 81.62 413 LEU A CA 1
ATOM 3134 C C . LEU A 1 413 ? 22.094 22.716 -5.083 1.00 81.62 413 LEU A C 1
ATOM 3136 O O . LEU A 1 413 ? 22.004 22.773 -3.858 1.00 81.62 413 LEU A O 1
ATOM 3140 N N . LEU A 1 414 ? 22.192 21.562 -5.746 1.00 79.00 414 LEU A N 1
ATOM 3141 C CA . LEU A 1 414 ? 22.231 20.259 -5.091 1.00 79.00 414 LEU A CA 1
ATOM 3142 C C . LEU A 1 414 ? 23.402 20.181 -4.107 1.00 79.00 414 LEU A C 1
ATOM 3144 O O . LEU A 1 414 ? 23.216 19.814 -2.948 1.00 79.00 414 LEU A O 1
ATOM 3148 N N . ARG A 1 415 ? 24.596 20.624 -4.522 1.00 75.88 415 ARG A N 1
ATOM 3149 C CA . ARG A 1 415 ? 25.757 20.724 -3.627 1.00 75.88 415 ARG A CA 1
ATOM 3150 C C . ARG A 1 415 ? 25.545 21.711 -2.483 1.00 75.88 415 ARG A C 1
ATOM 3152 O O . ARG A 1 415 ? 26.045 21.457 -1.392 1.00 75.88 415 ARG A O 1
ATOM 3159 N N . CYS A 1 416 ? 24.836 22.818 -2.689 1.00 75.94 416 CYS A N 1
ATOM 3160 C CA . CYS A 1 416 ? 24.539 23.756 -1.605 1.00 75.94 416 CYS A CA 1
ATOM 3161 C C . CYS A 1 416 ? 23.616 23.154 -0.536 1.00 75.94 416 CYS A C 1
ATOM 3163 O O . CYS A 1 416 ? 23.820 23.439 0.641 1.00 75.94 416 CYS A O 1
ATOM 3165 N N . VAL A 1 417 ? 22.635 22.337 -0.935 1.00 74.56 417 VAL A N 1
ATOM 3166 C CA . VAL A 1 417 ? 21.689 21.693 -0.008 1.00 74.56 417 VAL A CA 1
ATOM 3167 C C . VAL A 1 417 ? 22.322 20.499 0.709 1.00 74.56 417 VAL A C 1
ATOM 3169 O O . VAL A 1 417 ? 22.074 20.317 1.888 1.00 74.56 417 VAL A O 1
ATOM 3172 N N . LEU A 1 418 ? 23.163 19.707 0.036 1.00 68.81 418 LEU A N 1
ATOM 3173 C CA . LEU A 1 418 ? 23.782 18.513 0.636 1.00 68.81 418 LEU A CA 1
ATOM 3174 C C . LEU A 1 418 ? 24.925 18.815 1.621 1.00 68.81 418 LEU A C 1
ATOM 3176 O O . LEU A 1 418 ? 25.289 17.954 2.414 1.00 68.81 418 LEU A O 1
ATOM 3180 N N . ASN A 1 419 ? 25.527 20.005 1.546 1.00 61.06 419 ASN A N 1
ATOM 3181 C CA . ASN A 1 419 ? 26.674 20.395 2.375 1.00 61.06 419 ASN A CA 1
ATOM 3182 C C . ASN A 1 419 ? 26.284 21.252 3.600 1.00 61.06 419 ASN A C 1
ATOM 3184 O O . ASN A 1 419 ? 27.151 21.917 4.177 1.00 61.06 419 ASN A O 1
ATOM 3188 N N . ARG A 1 420 ? 25.000 21.287 3.971 1.00 48.75 420 ARG A N 1
ATOM 3189 C CA . ARG A 1 420 ? 24.451 21.995 5.136 1.00 48.75 420 ARG A CA 1
ATOM 3190 C C . ARG A 1 420 ? 23.349 21.179 5.780 1.00 48.75 420 ARG A C 1
ATOM 3192 O O . ARG A 1 420 ? 23.148 21.415 6.989 1.00 48.75 420 ARG A O 1
#

InterPro domains:
  IPR006162 Phosphopantetheine attachment site [PS00012] (383-398)
  IPR009081 Phosphopantetheine binding ACP domain [PF00550] (361-403)
  IPR009081 Phosphopantetheine binding ACP domain [PS50075] (353-420)
  IPR013217 Methyltransferase type 12 [PF08242] (110-210)
  IPR025110 AMP-binding enzyme, C-terminal domain [PF13193] (282-328)
  IPR029063 S-adenosyl-L-methionine-dependent methyltransferase superfamily [G3DSA:3.40.50.150] (65-267)
  IPR029063 S-adenosyl-L-methionine-dependent methyltransferase superfamily [SSF53335] (88-263)
  IPR036736 ACP-like superfamily [G3DSA:1.10.1200.10] (345-413)

Solvent-accessible surface area (backbone atoms only — not comparable to full-atom values): 23465 Å² total; per-residue (Å²): 85,70,48,97,89,68,48,78,44,84,83,71,86,80,52,70,68,60,52,50,52,53,50,52,50,50,60,57,46,39,77,74,68,54,50,29,72,55,35,55,49,50,47,50,55,30,57,77,40,40,69,40,48,75,70,61,78,39,60,42,59,55,70,38,28,51,82,49,38,57,67,50,40,42,20,63,48,29,66,15,46,63,35,46,51,50,30,50,51,48,33,52,51,52,49,49,53,59,71,70,56,82,66,86,76,52,44,28,33,35,31,46,40,43,51,92,32,40,48,50,69,53,31,54,69,68,45,66,95,53,69,56,41,36,34,46,19,18,73,49,41,52,35,51,37,52,48,50,63,78,40,61,92,41,84,60,58,42,77,49,71,46,57,72,83,53,65,52,43,79,64,40,47,50,61,50,57,21,42,33,38,36,32,55,68,42,69,62,58,36,44,34,56,66,66,36,47,47,50,54,46,49,29,31,18,46,56,11,36,42,39,36,34,37,55,32,49,90,43,75,69,43,66,52,35,70,63,58,43,88,67,68,65,80,42,76,44,83,40,53,83,68,67,48,55,56,52,36,63,68,55,50,54,50,49,39,46,74,63,53,31,50,77,79,45,63,35,57,47,84,88,39,86,59,35,81,70,30,49,36,40,38,35,30,33,28,42,76,93,41,78,70,77,54,59,63,60,52,49,54,60,40,54,80,76,35,62,75,95,70,46,72,92,75,74,81,75,68,99,65,86,55,56,40,99,85,71,44,77,27,61,69,60,50,53,62,70,69,48,77,38,54,76,69,85,84,66,58,96,50,53,57,74,52,88,48,75,65,48,44,52,50,28,50,53,48,17,53,49,49,63,37,95,48,54,26,67,72,48,46,59,56,83,64,65,44,49,76,62,45,50,39,36,48,45,48,49,37,40,75,72,32,83,86,36,58,83,55,56,69,72,56,48,47,51,59,63,74,76,95

Organism: Streptomyces halstedii (NCBI:txid1944)

pLDDT: mean 86.74, std 11.57, range [29.02, 98.88]